Protein AF-A0A1F6NRL9-F1 (afdb_monomer_lite)

Radius of gyration: 33.46 Å; chains: 1; bounding box: 74×44×101 Å

pLDDT: mean 82.23, std 12.22, range [39.47, 95.75]

Sequence (449 aa):
MYLDALDNLTRKKKNKGEEVTEQDKEDLIKSVVSKMEQKVEELRYVNELLEKHLTEIPQGVHRVIDMAGGAGDVGLGITTQLLSEGRDINHVEIVDPQTGTDLFMHTIIDHLPFQQELEKIVHHALEHNNGYLQNADITPDAMVVAKHACGTLTDDSLDLWKDSDSKIFVAMTCCQDKACGHPSRYDIPQEEWDRLTTESGWTNLEDEIGKSSGQKKKELEEKMIKGKEAMKILDMARVDYLRRHGFQAELYMTDKFPKGDVIIARRLPKNFLIKLKEIEQLEKDDPTTFDNLRLKLDYLIKGKGSARGAKVENMLREFGDDWVLEDFIEIDRRLDPTIADAEVKEILSDLKKRAARERTRIVKEREEREEQKAEKAREKEFMDALFADSRGRIDIYARQHAEKTGVTIPYNKFNTVINALQNKINRMKGENLEQIRISLDKIMEEMGY

Secondary structure (DSSP, 8-state):
-HHHHHHHHHHHHHHTT-PPPHHHHHHHHHHHHHHHHHHHHHHHHHHHHHHHHHTTS-TT--EEEEET-TTTHHHHHHHHHHHHTT----EEEEE-S-TT-HHHHHHHHTTSTTHHHHHHHHHHHHTT----GGG----TTEEEEEEEE-TTHHHHHHHHHHHS--SEEEEEE---GGGTTSPP-TT--HHHHHHHHHHHGGGGGHHHHHH--HHHHHHHHHHHHHHHHHHHHHHHHHHHHHHHTTEEEEEE--SSSSS--EEEEEEPPTTHHHHHHHHHHHHHH-HHHHHHHHHHHHHHHH--SS--SHHHHHHHHTT-TT--HHHHHHHHHHH-HHHHHHHHHHHHHHHHHHHHHHHHHHHHHHHHHHHHHHHHHHHHHHHHHHTGGGTT-HHHHHHHHHHHTT----HHHHHHHHHHHHHHHHHTTTS-HHHHHHHHHHHHHHHT-

Organism: NCBI:txid1798701

Structure (mmCIF, N/CA/C/O backbone):
data_AF-A0A1F6NRL9-F1
#
_entry.id   AF-A0A1F6NRL9-F1
#
loop_
_atom_site.group_PDB
_atom_site.id
_atom_site.type_symbol
_atom_site.label_atom_id
_atom_site.label_alt_id
_atom_site.label_comp_id
_atom_site.label_asym_id
_atom_site.label_entity_id
_atom_site.label_seq_id
_atom_site.pdbx_PDB_ins_code
_atom_site.Cartn_x
_atom_site.Cartn_y
_atom_site.Cartn_z
_atom_site.occupancy
_atom_site.B_iso_or_equiv
_atom_site.auth_seq_id
_atom_site.auth_comp_id
_atom_site.auth_asym_id
_atom_site.auth_atom_id
_atom_site.pdbx_PDB_model_num
ATOM 1 N N . MET A 1 1 ? -23.252 2.757 -0.513 1.00 65.25 1 MET A N 1
ATOM 2 C CA . MET A 1 1 ? -22.465 2.995 0.726 1.00 65.25 1 MET A CA 1
ATOM 3 C C . MET A 1 1 ? -23.316 3.210 1.978 1.00 65.25 1 MET A C 1
ATOM 5 O O . MET A 1 1 ? -23.297 2.327 2.823 1.00 65.25 1 MET A O 1
ATOM 9 N N . TYR A 1 2 ? -24.043 4.328 2.155 1.00 76.75 2 TYR A N 1
ATOM 10 C CA . TYR A 1 2 ? -24.824 4.550 3.393 1.00 76.75 2 TYR A CA 1
ATOM 11 C C . TYR A 1 2 ? -25.923 3.497 3.600 1.00 76.75 2 TYR A C 1
ATOM 13 O O . TYR A 1 2 ? -26.016 2.929 4.683 1.00 76.75 2 TYR A O 1
ATOM 21 N N . LEU A 1 3 ? -26.703 3.193 2.557 1.00 79.31 3 LEU A N 1
ATOM 22 C CA . LEU A 1 3 ? -27.768 2.186 2.622 1.00 79.31 3 LEU A CA 1
ATOM 23 C C . LEU A 1 3 ? -27.216 0.788 2.945 1.00 79.31 3 LEU A C 1
ATOM 25 O O . LEU A 1 3 ? -27.706 0.148 3.866 1.00 79.31 3 LEU A O 1
ATOM 29 N N . ASP A 1 4 ? -26.124 0.365 2.301 1.00 74.38 4 ASP A N 1
ATOM 30 C CA . ASP A 1 4 ? -25.481 -0.930 2.592 1.00 74.38 4 ASP A CA 1
ATOM 31 C C . ASP A 1 4 ? -24.928 -0.994 4.023 1.00 74.38 4 ASP A C 1
ATOM 33 O O . ASP A 1 4 ? -24.989 -2.022 4.704 1.00 74.38 4 ASP A O 1
ATOM 37 N N . ALA A 1 5 ? -24.361 0.116 4.502 1.00 79.94 5 ALA A N 1
ATOM 38 C CA . ALA A 1 5 ? -23.857 0.219 5.863 1.00 79.94 5 ALA A CA 1
ATOM 39 C C . ALA A 1 5 ? -25.010 0.191 6.883 1.00 79.94 5 ALA A C 1
ATOM 41 O O . ALA A 1 5 ? -24.875 -0.435 7.939 1.00 79.94 5 ALA A O 1
ATOM 42 N N . LEU A 1 6 ? -26.155 0.794 6.543 1.00 85.88 6 LEU A N 1
ATOM 43 C CA . LEU A 1 6 ? -27.373 0.797 7.350 1.00 85.88 6 LEU A CA 1
ATOM 44 C C . LEU A 1 6 ? -28.015 -0.592 7.399 1.00 85.88 6 LEU A C 1
ATOM 46 O O . LEU A 1 6 ? -28.389 -1.046 8.480 1.00 85.88 6 LEU A O 1
ATOM 50 N N . ASP A 1 7 ? -28.067 -1.311 6.282 1.00 85.75 7 ASP A N 1
ATOM 51 C CA . ASP A 1 7 ? -28.561 -2.690 6.221 1.00 85.75 7 ASP A CA 1
ATOM 52 C C . ASP A 1 7 ? -27.684 -3.638 7.045 1.00 85.75 7 ASP A C 1
ATOM 54 O O . ASP A 1 7 ? -28.181 -4.458 7.827 1.00 85.75 7 ASP A O 1
ATOM 58 N N . ASN A 1 8 ? -26.360 -3.489 6.949 1.00 85.75 8 ASN A N 1
ATOM 59 C CA . ASN A 1 8 ? -25.416 -4.251 7.763 1.00 85.75 8 ASN A CA 1
ATOM 60 C C . ASN A 1 8 ? -25.558 -3.949 9.260 1.00 85.75 8 ASN A C 1
ATOM 62 O O . ASN A 1 8 ? -25.523 -4.868 10.086 1.00 85.75 8 ASN A O 1
ATOM 66 N N . LEU A 1 9 ? -25.728 -2.676 9.623 1.00 87.25 9 LEU A N 1
ATOM 67 C CA . LEU A 1 9 ? -25.968 -2.253 11.001 1.00 87.25 9 LEU A CA 1
ATOM 68 C C . LEU A 1 9 ? -27.291 -2.819 11.530 1.00 87.25 9 LEU A C 1
ATOM 70 O O . LEU A 1 9 ? -27.317 -3.386 12.623 1.00 87.25 9 LEU A O 1
ATOM 74 N N . THR A 1 10 ? -28.347 -2.761 10.719 1.00 88.31 10 THR A N 1
ATOM 75 C CA . THR A 1 10 ? -29.670 -3.316 11.025 1.00 88.31 10 THR A CA 1
ATOM 76 C C . THR A 1 10 ? -29.592 -4.816 11.279 1.00 88.31 10 THR A C 1
ATOM 78 O O . THR A 1 10 ? -30.066 -5.292 12.311 1.00 88.31 10 THR A O 1
ATOM 81 N N . ARG A 1 11 ? -28.913 -5.575 10.407 1.00 89.44 11 ARG A N 1
ATOM 82 C CA . ARG A 1 11 ? -28.666 -7.011 10.622 1.00 89.44 11 ARG A CA 1
ATOM 83 C C . ARG A 1 11 ? -27.885 -7.278 11.907 1.00 89.44 11 ARG A C 1
ATOM 85 O O . ARG A 1 11 ? -28.255 -8.173 12.663 1.00 89.44 11 ARG A O 1
ATOM 92 N N . LYS A 1 12 ? -26.818 -6.518 12.178 1.00 89.06 12 LYS A N 1
ATOM 93 C CA . LYS A 1 12 ? -25.998 -6.684 13.392 1.00 89.06 12 LYS A CA 1
ATOM 94 C C . LYS A 1 12 ? -26.789 -6.413 14.672 1.00 89.06 12 LYS A C 1
ATOM 96 O O . LYS A 1 12 ? -26.663 -7.187 15.617 1.00 89.06 12 LYS A O 1
ATOM 101 N N . LYS A 1 13 ? -27.586 -5.344 14.703 1.00 89.38 13 LYS A N 1
ATOM 102 C CA . LYS A 1 13 ? -28.449 -4.974 15.834 1.00 89.38 13 LYS A CA 1
ATOM 103 C C . LYS A 1 13 ? -29.540 -6.021 16.054 1.00 89.38 13 LYS A C 1
ATOM 105 O O . LYS A 1 13 ? -29.633 -6.572 17.147 1.00 89.38 13 LYS A O 1
ATOM 110 N N . LYS A 1 14 ? -30.226 -6.435 14.984 1.00 90.88 14 LYS A N 1
ATOM 111 C CA . LYS A 1 14 ? -31.226 -7.512 15.027 1.00 90.88 14 LYS A CA 1
ATOM 112 C C . LYS A 1 14 ? -30.655 -8.824 15.577 1.00 90.88 14 LYS A C 1
ATOM 114 O O . LYS A 1 14 ? -31.285 -9.453 16.418 1.00 90.88 14 LYS A O 1
ATOM 119 N N . ASN A 1 15 ? -29.443 -9.210 15.168 1.00 90.56 15 ASN A N 1
ATOM 120 C CA . ASN A 1 15 ? -28.762 -10.406 15.687 1.00 90.56 15 ASN A CA 1
ATOM 121 C C . ASN A 1 15 ? -28.418 -10.318 17.185 1.00 90.56 15 ASN A C 1
ATOM 123 O O . ASN A 1 15 ? -28.212 -11.347 17.821 1.00 90.56 15 ASN A O 1
ATOM 127 N N . LYS A 1 16 ? -28.349 -9.107 17.747 1.00 90.12 16 LYS A N 1
ATOM 128 C CA . LYS A 1 16 ? -28.166 -8.850 19.183 1.00 90.12 16 LYS A CA 1
ATOM 129 C C . LYS A 1 16 ? -29.488 -8.627 19.930 1.00 90.12 16 LYS A C 1
ATOM 131 O O . LYS A 1 16 ? -29.458 -8.396 21.132 1.00 90.12 16 LYS A O 1
ATOM 136 N N . GLY A 1 17 ? -30.631 -8.695 19.241 1.00 89.75 17 GLY A N 1
ATOM 137 C CA . GLY A 1 17 ? -31.941 -8.364 19.811 1.00 89.75 17 GLY A CA 1
ATOM 138 C C . GLY A 1 17 ? -32.150 -6.866 20.055 1.00 89.75 17 GLY A C 1
ATOM 139 O O . GLY A 1 17 ? -33.018 -6.495 20.836 1.00 89.75 17 GLY A O 1
ATOM 140 N N . GLU A 1 18 ? -31.353 -6.012 19.413 1.00 92.19 18 GLU A N 1
ATOM 141 C CA . GLU A 1 18 ? -31.431 -4.554 19.513 1.00 92.19 18 GLU A CA 1
ATOM 142 C C . GLU A 1 18 ? -32.075 -3.955 18.253 1.00 92.19 18 GLU A C 1
ATOM 144 O O . GLU A 1 18 ? -31.950 -4.501 17.152 1.00 92.19 18 GLU A O 1
ATOM 149 N N . GLU A 1 19 ? -32.711 -2.794 18.397 1.00 89.75 19 GLU A N 1
ATOM 150 C CA . GLU A 1 19 ? -33.161 -1.973 17.268 1.00 89.75 19 GLU A CA 1
ATOM 151 C C . GLU A 1 19 ? -32.117 -0.904 16.913 1.00 89.75 19 GLU A C 1
ATOM 153 O O . GLU A 1 19 ? -31.285 -0.514 17.737 1.00 89.75 19 GLU A O 1
ATOM 158 N N . VAL A 1 20 ? -32.144 -0.442 15.660 1.00 89.56 20 VAL A N 1
ATOM 159 C CA . VAL A 1 20 ? -31.311 0.678 15.204 1.00 89.56 20 VAL A CA 1
ATOM 160 C C . VAL A 1 20 ? -31.939 1.979 15.691 1.00 89.56 20 VAL A C 1
ATOM 162 O O . VAL A 1 20 ? -33.077 2.284 15.341 1.00 89.56 20 VAL A O 1
ATOM 165 N N . THR A 1 21 ? -31.194 2.754 16.473 1.00 91.56 21 THR A N 1
ATOM 166 C CA . THR A 1 21 ? -31.633 4.066 16.972 1.00 91.56 21 THR A CA 1
ATOM 167 C C . THR A 1 21 ? -31.309 5.194 15.985 1.00 91.56 21 THR A C 1
ATOM 169 O O . THR A 1 21 ? -30.491 5.026 15.080 1.00 91.56 21 THR A O 1
ATOM 172 N N . GLU A 1 22 ? -31.907 6.377 16.161 1.00 89.75 22 GLU A N 1
ATOM 173 C CA . GLU A 1 22 ? -31.518 7.568 15.382 1.00 89.75 22 GLU A CA 1
ATOM 174 C C . GLU A 1 22 ? -30.061 7.974 15.642 1.00 89.75 22 GLU A C 1
ATOM 176 O O . GLU A 1 22 ? -29.349 8.319 14.703 1.00 89.75 22 GLU A O 1
ATOM 181 N N . GLN A 1 23 ? -29.569 7.820 16.877 1.00 87.94 23 GLN A N 1
ATOM 182 C CA . GLN A 1 23 ? -28.155 8.053 17.187 1.00 87.94 23 GLN A CA 1
ATOM 183 C C . GLN A 1 23 ? -27.243 7.088 16.417 1.00 87.94 23 GLN A C 1
ATOM 185 O O . GLN A 1 23 ? -26.221 7.507 15.880 1.00 87.94 23 GLN A O 1
ATOM 190 N N . ASP A 1 24 ? -27.630 5.810 16.303 1.00 86.19 24 ASP A N 1
ATOM 191 C CA . ASP A 1 24 ? -26.880 4.829 15.512 1.00 86.19 24 ASP A CA 1
ATOM 192 C C . ASP A 1 24 ? -26.806 5.246 14.028 1.00 86.19 24 ASP A C 1
ATOM 194 O O . ASP A 1 24 ? -25.773 5.049 13.387 1.00 86.19 24 ASP A O 1
ATOM 198 N N . LYS A 1 25 ? -27.878 5.840 13.477 1.00 88.94 25 LYS A N 1
ATOM 199 C CA . LYS A 1 25 ? -27.897 6.369 12.102 1.00 88.94 25 LYS A CA 1
ATOM 200 C C . LYS A 1 25 ? -27.010 7.603 11.954 1.00 88.94 25 LYS A C 1
ATOM 202 O O . LYS A 1 25 ? -26.250 7.674 10.993 1.00 88.94 25 LYS A O 1
ATOM 207 N N . GLU A 1 26 ? -27.063 8.551 12.888 1.00 87.38 26 GLU A N 1
ATOM 208 C CA . GLU A 1 26 ? -26.198 9.739 12.862 1.00 87.38 26 GLU A CA 1
ATOM 209 C C . GLU A 1 26 ? -24.712 9.373 12.944 1.00 87.38 26 GLU A C 1
ATOM 211 O O . GLU A 1 26 ? -23.894 9.887 12.175 1.00 87.38 26 GLU A O 1
ATOM 216 N N . ASP A 1 27 ? -24.357 8.457 13.845 1.00 84.69 27 ASP A N 1
ATOM 217 C CA . ASP A 1 27 ? -22.987 7.968 13.995 1.00 84.69 27 ASP A CA 1
ATOM 218 C C . ASP A 1 27 ? -22.537 7.200 12.744 1.00 84.69 27 ASP A C 1
ATOM 220 O O . ASP A 1 27 ? -21.388 7.329 12.306 1.00 84.69 27 ASP A O 1
ATOM 224 N N . LEU A 1 28 ? -23.453 6.446 12.124 1.00 86.31 28 LEU A N 1
ATOM 225 C CA . LEU A 1 28 ? -23.207 5.780 10.852 1.00 86.31 28 LEU A CA 1
ATOM 226 C C . LEU A 1 28 ? -22.944 6.787 9.728 1.00 86.31 28 LEU A C 1
ATOM 228 O O . LEU A 1 28 ? -21.973 6.608 8.997 1.00 86.31 28 LEU A O 1
ATOM 232 N N . ILE A 1 29 ? -23.749 7.848 9.600 1.00 87.88 29 ILE A N 1
ATOM 233 C CA . ILE A 1 29 ? -23.546 8.902 8.591 1.00 87.88 29 ILE A CA 1
ATOM 234 C C . ILE A 1 29 ? -22.167 9.536 8.765 1.00 87.88 29 ILE A C 1
ATOM 236 O O . ILE A 1 29 ? -21.407 9.603 7.801 1.00 87.88 29 ILE A O 1
ATOM 240 N N . LYS A 1 30 ? -21.809 9.947 9.988 1.00 85.12 30 LYS A N 1
ATOM 241 C CA . LYS A 1 30 ? -20.492 10.544 10.274 1.00 85.12 30 LYS A CA 1
ATOM 242 C C . LYS A 1 30 ? -19.349 9.601 9.896 1.00 85.12 30 LYS A C 1
ATOM 244 O O . LYS A 1 30 ? -18.387 10.028 9.264 1.00 85.12 30 LYS A O 1
ATOM 249 N N . SER A 1 31 ? -19.472 8.315 10.234 1.00 82.62 31 SER A N 1
ATOM 250 C CA . SER A 1 31 ? -18.476 7.299 9.872 1.00 82.62 31 SER A CA 1
ATOM 251 C C . SER A 1 31 ? -18.378 7.094 8.357 1.00 82.62 31 SER A C 1
ATOM 253 O O . SER A 1 31 ? -17.277 6.975 7.826 1.00 82.62 31 SER A O 1
ATOM 255 N N . VAL A 1 32 ? -19.510 7.081 7.649 1.00 81.38 32 VAL A N 1
ATOM 256 C CA . VAL A 1 32 ? -19.557 6.945 6.187 1.00 81.38 32 VAL A CA 1
ATOM 257 C C . VAL A 1 32 ? -18.905 8.148 5.507 1.00 81.38 32 VAL A C 1
ATOM 259 O O . VAL A 1 32 ? -18.060 7.944 4.642 1.00 81.38 32 VAL A O 1
ATOM 262 N N . VAL A 1 33 ? -19.234 9.376 5.922 1.00 82.69 33 VAL A N 1
ATOM 263 C CA . VAL A 1 33 ? -18.642 10.608 5.370 1.00 82.69 33 VAL A CA 1
ATOM 264 C C . VAL A 1 33 ? -17.133 10.639 5.601 1.00 82.69 33 VAL A C 1
ATOM 266 O O . VAL A 1 33 ? -16.385 10.817 4.647 1.00 82.69 33 VAL A O 1
ATOM 269 N N . SER A 1 34 ? -16.676 10.360 6.824 1.00 81.00 34 SER A N 1
ATOM 270 C CA . SER A 1 34 ? -15.242 10.303 7.133 1.00 81.00 34 SER A CA 1
ATOM 271 C C . SER A 1 34 ? -14.502 9.265 6.276 1.00 81.00 34 SER A C 1
ATOM 273 O O . SER A 1 34 ? -13.418 9.542 5.766 1.00 81.00 34 SER A O 1
ATOM 275 N N . LYS A 1 35 ? -15.108 8.093 6.033 1.00 80.88 35 LYS A N 1
ATOM 276 C CA . LYS A 1 35 ? -14.541 7.076 5.130 1.00 80.88 35 LYS A CA 1
ATOM 277 C C . LYS A 1 35 ? -14.511 7.539 3.676 1.00 80.88 35 LYS A C 1
ATOM 279 O O . LYS A 1 35 ? -13.555 7.226 2.974 1.00 80.88 35 LYS A O 1
ATOM 284 N N . MET A 1 36 ? -15.523 8.274 3.216 1.00 79.31 36 MET A N 1
ATOM 285 C CA . MET A 1 36 ? -15.525 8.858 1.871 1.00 79.31 36 MET A CA 1
ATOM 286 C C . MET A 1 36 ? -14.415 9.900 1.712 1.00 79.31 36 MET A C 1
ATOM 288 O O . MET A 1 36 ? -13.668 9.838 0.741 1.00 79.31 36 MET A O 1
ATOM 292 N N . GLU A 1 37 ? -14.261 10.807 2.678 1.00 81.94 37 GLU A N 1
ATOM 293 C CA . GLU A 1 37 ? -13.186 11.808 2.685 1.00 81.94 37 GLU A CA 1
ATOM 294 C C . GLU A 1 37 ? -11.806 11.144 2.651 1.00 81.94 37 GLU A C 1
ATOM 296 O O . GLU A 1 37 ? -10.969 11.505 1.825 1.00 81.94 37 GLU A O 1
ATOM 301 N N . GLN A 1 38 ? -11.594 10.109 3.473 1.00 82.38 38 GLN A N 1
ATOM 302 C CA . GLN A 1 38 ? -10.360 9.326 3.440 1.00 82.38 38 GLN A CA 1
ATOM 303 C C . GLN A 1 38 ? -10.124 8.696 2.060 1.00 82.38 38 GLN A C 1
ATOM 305 O O . GLN A 1 38 ? -9.011 8.760 1.551 1.00 82.38 38 GLN A O 1
ATOM 310 N N . LYS A 1 39 ? -11.147 8.109 1.424 1.00 80.06 39 LYS A N 1
ATOM 311 C CA . LYS A 1 39 ? -11.008 7.475 0.099 1.00 80.06 39 LYS A CA 1
ATOM 312 C C . LYS A 1 39 ? -10.616 8.466 -0.996 1.00 80.06 39 LYS A C 1
ATOM 314 O O . LYS A 1 39 ? -9.831 8.101 -1.873 1.00 80.06 39 LYS A O 1
ATOM 319 N N . VAL A 1 40 ? -11.127 9.695 -0.925 1.00 81.62 40 VAL A N 1
ATOM 320 C CA . VAL A 1 40 ? -10.740 10.797 -1.819 1.00 81.62 40 VAL A CA 1
ATOM 321 C C . VAL A 1 40 ? -9.292 11.216 -1.568 1.00 81.62 40 VAL A C 1
ATOM 323 O O . VAL A 1 40 ? -8.535 11.399 -2.518 1.00 81.62 40 VAL A O 1
ATOM 326 N N . GLU A 1 41 ? -8.884 11.334 -0.307 1.00 84.62 41 GLU A N 1
ATOM 327 C CA . GLU A 1 41 ? -7.513 11.713 0.047 1.00 84.62 41 GLU A CA 1
ATOM 328 C C . GLU A 1 41 ? -6.496 10.624 -0.337 1.00 84.62 41 GLU A C 1
ATOM 330 O O . GLU A 1 41 ? -5.408 10.938 -0.814 1.00 84.62 41 GLU A O 1
ATOM 335 N N . GLU A 1 42 ? -6.858 9.343 -0.213 1.00 84.31 42 GLU A N 1
ATOM 336 C CA . GLU A 1 42 ? -6.062 8.214 -0.711 1.00 84.31 42 GLU A CA 1
ATOM 337 C C . GLU A 1 42 ? -5.844 8.308 -2.229 1.00 84.31 42 GLU A C 1
ATOM 339 O O . GLU A 1 42 ? -4.725 8.117 -2.699 1.00 84.31 42 GLU A O 1
ATOM 344 N N . LEU A 1 43 ? -6.892 8.637 -2.996 1.00 81.31 43 LEU A N 1
ATOM 345 C CA . LEU A 1 43 ? -6.792 8.806 -4.450 1.00 81.31 43 LEU A CA 1
ATOM 346 C C . LEU A 1 43 ? -5.883 9.986 -4.820 1.00 81.31 43 LEU A C 1
ATOM 348 O O . LEU A 1 43 ? -5.025 9.848 -5.688 1.00 81.31 43 LEU A O 1
ATOM 352 N N . ARG A 1 44 ? -6.034 11.129 -4.138 1.00 83.12 44 ARG A N 1
ATOM 353 C CA . ARG A 1 44 ? -5.153 12.293 -4.328 1.00 83.12 44 ARG A CA 1
ATOM 354 C C . ARG A 1 44 ? -3.703 11.945 -4.044 1.00 83.12 44 ARG A C 1
ATOM 356 O O . ARG A 1 44 ? -2.845 12.266 -4.852 1.00 83.12 44 ARG A O 1
ATOM 363 N N . TYR A 1 45 ? -3.446 11.248 -2.942 1.00 86.38 45 TYR A N 1
ATOM 364 C CA . TYR A 1 45 ? -2.102 10.817 -2.579 1.00 86.38 45 TYR A CA 1
ATOM 365 C C . TYR A 1 45 ? -1.474 9.912 -3.647 1.00 86.38 45 TYR A C 1
ATOM 367 O O . TYR A 1 45 ? -0.333 10.143 -4.039 1.00 86.38 45 TYR A O 1
ATOM 375 N N . VAL A 1 46 ? -2.214 8.919 -4.157 1.00 84.12 46 VAL A N 1
ATOM 376 C CA . VAL A 1 46 ? -1.727 8.057 -5.248 1.00 84.12 46 VAL A CA 1
ATOM 377 C C . VAL A 1 46 ? -1.449 8.882 -6.505 1.00 84.12 46 VAL A C 1
ATOM 379 O O . VAL A 1 46 ? -0.374 8.749 -7.080 1.00 84.12 46 VAL A O 1
ATOM 382 N N . ASN A 1 47 ? -2.356 9.777 -6.899 1.00 80.12 47 ASN A N 1
ATOM 383 C CA . ASN A 1 47 ? -2.163 10.622 -8.079 1.00 80.12 47 ASN A CA 1
ATOM 384 C C . ASN A 1 47 ? -0.973 11.586 -7.932 1.00 80.12 47 ASN A C 1
ATOM 386 O O . ASN A 1 47 ? -0.219 11.741 -8.883 1.00 80.12 47 ASN A O 1
ATOM 390 N N . GLU A 1 48 ? -0.752 12.181 -6.756 1.00 83.88 48 GLU A N 1
ATOM 391 C CA . GLU A 1 48 ? 0.411 13.042 -6.469 1.00 83.88 48 GLU A CA 1
ATOM 392 C C . GLU A 1 48 ? 1.739 12.281 -6.576 1.00 83.88 48 GLU A C 1
ATOM 394 O O . GLU A 1 48 ? 2.747 12.824 -7.036 1.00 83.88 48 GLU A O 1
ATOM 399 N N . LEU A 1 49 ? 1.767 11.022 -6.125 1.00 83.81 49 LEU A N 1
ATOM 400 C CA . LEU A 1 49 ? 2.931 10.165 -6.325 1.00 83.81 49 LEU A CA 1
ATOM 401 C C . LEU A 1 49 ? 3.121 9.876 -7.809 1.00 83.81 49 LEU A C 1
ATOM 403 O O . LEU A 1 49 ? 4.230 10.020 -8.318 1.00 83.81 49 LEU A O 1
ATOM 407 N N . LEU A 1 50 ? 2.040 9.504 -8.495 1.00 77.56 50 LEU A N 1
ATOM 408 C CA . LEU A 1 50 ? 2.086 9.159 -9.903 1.00 77.56 50 LEU A CA 1
ATOM 409 C C . LEU A 1 50 ? 2.451 10.334 -10.789 1.00 77.56 50 LEU A C 1
ATOM 411 O O . LEU A 1 50 ? 3.188 10.096 -11.720 1.00 77.56 50 LEU A O 1
ATOM 415 N N . GLU A 1 51 ? 2.058 11.573 -10.508 1.00 77.00 51 GLU A N 1
ATOM 416 C CA . GLU A 1 51 ? 2.408 12.747 -11.328 1.00 77.00 51 GLU A CA 1
ATOM 417 C C . GLU A 1 51 ? 3.916 12.835 -11.622 1.00 77.00 51 GLU A C 1
ATOM 419 O O . GLU A 1 51 ? 4.323 13.117 -12.747 1.00 77.00 51 GLU A O 1
ATOM 424 N N . LYS A 1 52 ? 4.760 12.491 -10.640 1.00 70.56 52 LYS A N 1
ATOM 425 C CA . LYS A 1 52 ? 6.222 12.442 -10.812 1.00 70.56 52 LYS A CA 1
ATOM 426 C C . LYS A 1 52 ? 6.676 11.308 -11.732 1.00 70.56 52 LYS A C 1
ATOM 428 O O . LYS A 1 52 ? 7.645 11.466 -12.462 1.00 70.56 52 LYS A O 1
ATOM 433 N N . HIS A 1 53 ? 5.970 10.182 -11.688 1.00 71.50 53 HIS A N 1
ATOM 434 C CA . HIS A 1 53 ? 6.255 8.989 -12.486 1.00 71.50 53 HIS A CA 1
ATOM 435 C C . HIS A 1 53 ? 5.585 9.027 -13.863 1.00 71.50 53 HIS A C 1
ATOM 437 O O . HIS A 1 53 ? 6.129 8.463 -14.800 1.00 71.50 53 HIS A O 1
ATOM 443 N N . LEU A 1 54 ? 4.447 9.710 -14.030 1.00 66.94 54 LEU A N 1
ATOM 444 C CA . LEU A 1 54 ? 3.636 9.803 -15.253 1.00 66.94 54 LEU A CA 1
ATOM 445 C C . LEU A 1 54 ? 4.424 10.434 -16.404 1.00 66.94 54 LEU A C 1
ATOM 447 O O . LEU A 1 54 ? 4.354 9.950 -17.540 1.00 66.94 54 LEU A O 1
ATOM 451 N N . THR A 1 55 ? 5.260 11.430 -16.091 1.00 62.56 55 THR A N 1
ATOM 452 C CA . THR A 1 55 ? 6.210 12.023 -17.043 1.00 62.56 55 THR A CA 1
ATOM 453 C C . THR A 1 55 ? 7.298 11.049 -17.498 1.00 62.56 55 THR A C 1
ATOM 455 O O . THR A 1 55 ? 7.873 11.234 -18.569 1.00 62.56 55 THR A O 1
ATOM 458 N N . GLU A 1 56 ? 7.567 10.012 -16.705 1.00 62.88 56 GLU A N 1
ATOM 459 C CA . GLU A 1 56 ? 8.568 8.967 -16.953 1.00 62.88 56 GLU A CA 1
ATOM 460 C C . GLU A 1 56 ? 7.931 7.680 -17.521 1.00 62.88 56 GLU A C 1
ATOM 462 O O . GLU A 1 56 ? 8.636 6.785 -17.993 1.00 62.88 56 GLU A O 1
ATOM 467 N N . ILE A 1 57 ? 6.592 7.581 -17.541 1.00 66.62 57 ILE A N 1
ATOM 468 C CA . ILE A 1 57 ? 5.881 6.437 -18.122 1.00 66.62 57 ILE A CA 1
ATOM 469 C C . ILE A 1 57 ? 6.146 6.376 -19.629 1.00 66.62 57 ILE A C 1
ATOM 471 O O . ILE A 1 57 ? 5.897 7.368 -20.327 1.00 66.62 57 ILE A O 1
ATOM 475 N N . PRO A 1 58 ? 6.525 5.200 -20.173 1.00 68.00 58 PRO A N 1
ATOM 476 C CA . PRO A 1 58 ? 6.728 5.015 -21.604 1.00 68.00 58 PRO A CA 1
ATOM 477 C C . PR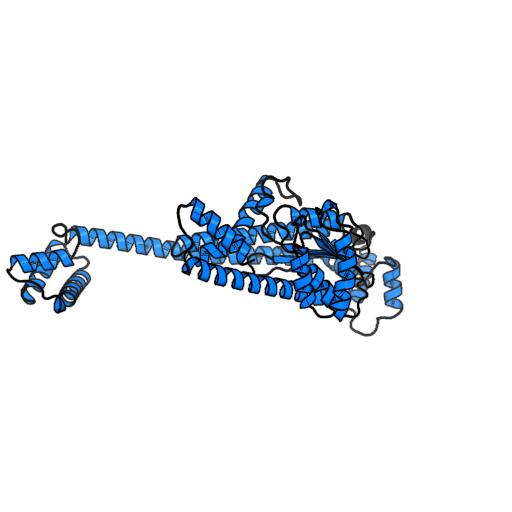O A 1 58 ? 5.559 5.548 -22.441 1.00 68.00 58 PRO A C 1
ATOM 479 O O . PRO A 1 58 ? 4.394 5.275 -22.154 1.00 68.00 58 PRO A O 1
ATOM 482 N N . GLN A 1 59 ? 5.862 6.279 -23.516 1.00 70.50 59 GLN A N 1
ATOM 483 C CA . GLN A 1 59 ? 4.846 6.866 -24.406 1.00 70.50 59 GLN A CA 1
ATOM 484 C C . GLN A 1 59 ? 3.892 5.824 -25.015 1.00 70.50 59 GLN A C 1
ATOM 486 O O . GLN A 1 59 ? 2.771 6.169 -25.358 1.00 70.50 59 GLN A O 1
ATOM 491 N N . GLY A 1 60 ? 4.311 4.557 -25.097 1.00 76.88 60 GLY A N 1
ATOM 492 C CA . GLY A 1 60 ? 3.501 3.446 -25.605 1.00 76.88 60 GLY A CA 1
ATOM 493 C C . GLY A 1 60 ? 2.465 2.878 -24.630 1.00 76.88 60 GLY A C 1
ATOM 494 O O . GLY A 1 60 ? 2.000 1.769 -24.862 1.00 76.88 60 GLY A O 1
ATOM 495 N N . VAL A 1 61 ? 2.146 3.568 -23.528 1.00 86.25 61 VAL A N 1
ATOM 496 C CA . VAL A 1 61 ? 1.028 3.191 -22.648 1.00 86.25 61 VAL A CA 1
ATOM 497 C C . VAL A 1 61 ? -0.269 3.802 -23.177 1.00 86.25 61 VAL A C 1
ATOM 499 O O . VAL A 1 61 ? -0.406 5.025 -23.195 1.00 86.25 61 VAL A O 1
ATOM 502 N N . HIS A 1 62 ? -1.210 2.940 -23.565 1.00 89.69 62 HIS A N 1
ATOM 503 C CA . HIS A 1 62 ? -2.513 3.298 -24.147 1.00 89.69 62 HIS A CA 1
ATOM 504 C C . HIS A 1 62 ? -3.703 2.716 -23.374 1.00 89.69 62 HIS A C 1
ATOM 506 O O . HIS A 1 62 ? -4.853 3.079 -23.638 1.00 89.69 62 HIS A O 1
ATOM 512 N N . ARG A 1 63 ? -3.433 1.819 -22.415 1.00 90.75 63 ARG A N 1
ATOM 513 C CA . ARG A 1 63 ? -4.448 1.111 -21.628 1.00 90.75 63 ARG A CA 1
ATOM 514 C C . ARG A 1 63 ? -4.151 1.217 -20.132 1.00 90.75 63 ARG A C 1
ATOM 516 O O . ARG A 1 63 ? -2.987 1.193 -19.731 1.00 90.75 63 ARG A O 1
ATOM 523 N N . VAL A 1 64 ? -5.190 1.278 -19.304 1.00 91.75 64 VAL A N 1
ATOM 524 C CA . VAL A 1 64 ? -5.085 1.171 -17.836 1.00 91.75 64 VAL A CA 1
ATOM 525 C C . VAL A 1 64 ? -5.899 -0.031 -17.368 1.00 91.75 64 VAL A C 1
ATOM 527 O O . VAL A 1 64 ? -7.049 -0.173 -17.765 1.00 91.75 64 VAL A O 1
ATOM 530 N N . ILE A 1 65 ? -5.321 -0.894 -16.536 1.00 91.62 65 ILE A N 1
ATOM 531 C CA . ILE A 1 65 ? -5.983 -2.075 -15.968 1.00 91.62 65 ILE A CA 1
ATOM 532 C C . ILE A 1 65 ? -6.015 -1.920 -14.451 1.00 91.62 65 ILE A C 1
ATOM 534 O O . ILE A 1 65 ? -4.965 -1.924 -13.813 1.00 91.62 65 ILE A O 1
ATOM 538 N N . ASP A 1 66 ? -7.206 -1.785 -13.880 1.00 91.44 66 ASP A N 1
ATOM 539 C CA . ASP A 1 66 ? -7.448 -1.615 -12.448 1.00 91.44 66 ASP A CA 1
ATOM 540 C C . ASP A 1 66 ? -7.866 -2.944 -11.806 1.00 91.44 66 ASP A C 1
ATOM 542 O O . ASP A 1 66 ? -9.011 -3.393 -11.903 1.00 91.44 66 ASP A O 1
ATOM 546 N N . MET A 1 67 ? -6.900 -3.604 -11.177 1.00 91.19 67 MET A N 1
ATOM 547 C CA . MET A 1 67 ? -7.049 -4.888 -10.507 1.00 91.19 67 MET A CA 1
ATOM 548 C C . MET A 1 67 ? -7.581 -4.730 -9.089 1.00 91.19 67 MET A C 1
ATOM 550 O O . MET A 1 67 ? -7.033 -3.976 -8.285 1.00 91.19 67 MET A O 1
ATOM 554 N N . ALA A 1 68 ? -8.617 -5.508 -8.761 1.00 87.81 68 ALA A N 1
ATOM 555 C CA . ALA A 1 68 ? -9.404 -5.307 -7.545 1.00 87.81 68 ALA A CA 1
ATOM 556 C C . ALA A 1 68 ? -9.946 -3.866 -7.466 1.00 87.81 68 ALA A C 1
ATOM 558 O O . ALA A 1 68 ? -9.979 -3.254 -6.396 1.00 87.81 68 ALA A O 1
ATOM 559 N N . GLY A 1 69 ? -10.330 -3.324 -8.627 1.00 83.56 69 GLY A N 1
ATOM 560 C CA . GLY A 1 69 ? -10.666 -1.913 -8.789 1.00 83.56 69 GLY A CA 1
ATOM 561 C C . GLY A 1 69 ? -12.001 -1.511 -8.166 1.00 83.56 69 GLY A C 1
ATOM 562 O O . GLY A 1 69 ? -12.293 -0.321 -8.054 1.00 83.56 69 GLY A O 1
ATOM 563 N N . GLY A 1 70 ? -12.844 -2.461 -7.745 1.00 83.56 70 GLY A N 1
ATOM 564 C CA . GLY A 1 70 ? -14.181 -2.182 -7.233 1.00 83.56 70 GLY A CA 1
ATOM 565 C C . GLY A 1 70 ? -15.027 -1.426 -8.258 1.00 83.56 70 GLY A C 1
ATOM 566 O O . GLY A 1 70 ? -15.552 -2.011 -9.200 1.00 83.56 70 GLY A O 1
ATOM 567 N N . ALA A 1 71 ? -15.169 -0.114 -8.060 1.00 79.12 71 ALA A N 1
ATOM 568 C CA . ALA A 1 71 ? -15.874 0.767 -8.991 1.00 79.12 71 ALA A CA 1
ATOM 569 C C . ALA A 1 71 ? -14.954 1.576 -9.927 1.00 79.12 71 ALA A C 1
ATOM 571 O O . ALA A 1 71 ? -15.439 2.442 -10.650 1.00 79.12 71 ALA A O 1
ATOM 572 N N . GLY A 1 72 ? -13.646 1.313 -9.899 1.00 82.94 72 GLY A N 1
ATOM 573 C CA . GLY A 1 72 ? -12.661 1.885 -10.813 1.00 82.94 72 GLY A CA 1
ATOM 574 C C . GLY A 1 72 ? -12.206 3.301 -10.471 1.00 82.94 72 GLY A C 1
ATOM 575 O O . GLY A 1 72 ? -11.809 4.043 -11.365 1.00 82.94 72 GLY A O 1
ATOM 576 N N . ASP A 1 73 ? -12.274 3.719 -9.202 1.00 83.19 73 ASP A N 1
ATOM 577 C CA . ASP A 1 73 ? -11.920 5.088 -8.799 1.00 83.19 73 ASP A CA 1
ATOM 578 C C . ASP A 1 73 ? -10.468 5.453 -9.153 1.00 83.19 73 ASP A C 1
ATOM 580 O O . ASP A 1 73 ? -10.197 6.579 -9.576 1.00 83.19 73 ASP A O 1
ATOM 584 N N . VAL A 1 74 ? -9.540 4.500 -9.036 1.00 86.00 74 VAL A N 1
ATOM 585 C CA . VAL A 1 74 ? -8.129 4.701 -9.394 1.00 86.00 74 VAL A CA 1
ATOM 586 C C . VAL A 1 74 ? -7.895 4.570 -10.886 1.00 86.00 74 VAL A C 1
ATOM 588 O O . VAL A 1 74 ? -7.276 5.464 -11.462 1.00 86.00 74 VAL A O 1
ATOM 591 N N . GLY A 1 75 ? -8.402 3.514 -11.527 1.00 88.50 75 GLY A N 1
ATOM 592 C CA . GLY A 1 75 ? -8.262 3.323 -12.971 1.00 88.50 75 GLY A CA 1
ATOM 593 C C . GLY A 1 75 ? -8.779 4.524 -13.765 1.00 88.50 75 GLY A C 1
ATOM 594 O O . GLY A 1 75 ? -8.082 5.046 -14.640 1.00 88.50 75 GLY A O 1
ATOM 595 N N . LEU A 1 76 ? -9.959 5.036 -13.402 1.00 88.06 76 LEU A N 1
ATOM 596 C CA . LEU A 1 76 ? -10.543 6.230 -14.016 1.00 88.06 76 LEU A CA 1
ATOM 597 C C . LEU A 1 76 ? -9.770 7.507 -13.666 1.00 88.06 76 LEU A C 1
ATOM 599 O O . LEU A 1 76 ? -9.552 8.348 -14.541 1.00 88.06 76 LEU A O 1
ATOM 603 N N . GLY A 1 77 ? -9.327 7.657 -12.414 1.00 86.31 77 GLY A N 1
ATOM 604 C CA . GLY A 1 77 ? -8.545 8.815 -11.976 1.00 86.31 77 GLY A CA 1
ATOM 605 C C . GLY A 1 77 ? -7.214 8.947 -12.722 1.00 86.31 77 GLY A C 1
ATOM 606 O O . GLY A 1 77 ? -6.893 10.022 -13.227 1.00 86.31 77 GLY A O 1
ATOM 607 N N . ILE A 1 78 ? -6.477 7.845 -12.861 1.00 86.94 78 ILE A N 1
ATOM 608 C CA . ILE A 1 78 ? -5.205 7.799 -13.596 1.00 86.94 78 ILE A CA 1
ATOM 609 C C . ILE A 1 78 ? -5.429 8.056 -15.081 1.00 86.94 78 ILE A C 1
ATOM 611 O O . ILE A 1 78 ? -4.693 8.825 -15.693 1.00 86.94 78 ILE A O 1
ATOM 615 N N . THR A 1 79 ? -6.474 7.467 -15.657 1.00 89.44 79 THR A N 1
ATOM 616 C CA . THR A 1 79 ? -6.830 7.703 -17.061 1.00 89.44 79 THR A CA 1
ATOM 617 C C . THR A 1 79 ? -7.125 9.169 -17.323 1.00 89.44 79 THR A C 1
ATOM 619 O O . THR A 1 79 ? -6.619 9.744 -18.281 1.00 89.44 79 THR A O 1
ATOM 622 N N . THR A 1 80 ? -7.889 9.800 -16.435 1.00 88.38 80 THR A N 1
ATOM 623 C CA . THR A 1 80 ? -8.197 11.231 -16.506 1.00 88.38 80 THR A CA 1
ATOM 624 C C . THR A 1 80 ? -6.924 12.078 -16.475 1.00 88.38 80 THR A C 1
ATOM 626 O O . THR A 1 80 ? -6.784 13.016 -17.261 1.00 88.38 80 THR A O 1
ATOM 629 N N . GLN A 1 81 ? -5.976 11.730 -15.601 1.00 85.31 81 GLN A N 1
ATOM 630 C CA . GLN A 1 81 ? -4.691 12.418 -15.508 1.00 85.31 81 GLN A CA 1
ATOM 631 C C . GLN A 1 81 ? -3.867 12.243 -16.794 1.00 85.31 81 GLN A C 1
ATOM 633 O O . GLN A 1 81 ? -3.404 13.233 -17.358 1.00 85.31 81 GLN A O 1
ATOM 638 N N . LEU A 1 82 ? -3.755 11.018 -17.312 1.00 86.69 82 LEU A N 1
ATOM 639 C CA . LEU A 1 82 ? -3.058 10.727 -18.569 1.00 86.69 82 LEU A CA 1
ATOM 640 C C . LEU A 1 82 ? -3.670 11.498 -19.753 1.00 86.69 82 LEU A C 1
ATOM 642 O O . LEU A 1 82 ? -2.940 12.115 -20.530 1.00 86.69 82 LEU A O 1
ATOM 646 N N . LEU A 1 83 ? -5.002 11.535 -19.864 1.00 88.44 83 LEU A N 1
ATOM 647 C CA . LEU A 1 83 ? -5.708 12.327 -20.878 1.00 88.44 83 LEU A CA 1
ATOM 648 C C . LEU A 1 83 ? -5.405 13.826 -20.743 1.00 88.44 83 LEU A C 1
ATOM 650 O O . LEU A 1 83 ? -5.188 14.505 -21.747 1.00 88.44 83 LEU A O 1
ATOM 654 N N . SER A 1 84 ? -5.336 14.347 -19.514 1.00 86.88 84 SER A N 1
ATOM 655 C CA . SER A 1 84 ? -5.015 15.759 -19.268 1.00 86.88 84 SER A CA 1
ATOM 656 C C . SER A 1 84 ? -3.598 16.150 -19.709 1.00 86.88 84 SER A C 1
ATOM 658 O O . SER A 1 84 ? -3.369 17.289 -20.114 1.00 86.88 84 SER A O 1
ATOM 660 N N . GLU A 1 85 ? -2.669 15.192 -19.710 1.00 83.50 85 GLU A N 1
ATOM 661 C CA . GLU A 1 85 ? -1.300 15.346 -20.214 1.00 83.50 85 GLU A CA 1
ATOM 662 C C . GLU A 1 85 ? -1.199 15.152 -21.739 1.00 83.50 85 GLU A C 1
ATOM 664 O O . GLU A 1 85 ? -0.108 15.196 -22.309 1.00 83.50 85 GLU A O 1
ATOM 669 N N . GLY A 1 86 ? -2.333 14.952 -22.421 1.00 85.50 86 GLY A N 1
ATOM 670 C CA . GLY A 1 86 ? -2.401 14.746 -23.866 1.00 85.50 86 GLY A CA 1
ATOM 671 C C . GLY A 1 86 ? -1.985 13.344 -24.311 1.00 85.50 86 GLY A C 1
ATOM 672 O O . GLY A 1 86 ? -1.604 13.165 -25.469 1.00 85.50 86 GLY A O 1
ATOM 673 N N . ARG A 1 87 ? -2.022 12.354 -23.409 1.00 85.62 87 ARG A N 1
ATOM 674 C CA . ARG A 1 87 ? -1.735 10.950 -23.736 1.00 85.62 87 ARG A CA 1
ATOM 675 C C . ARG A 1 87 ? -2.923 10.329 -24.467 1.00 85.62 87 ARG A C 1
ATOM 677 O O . ARG A 1 87 ? -4.076 10.602 -24.145 1.00 85.62 87 ARG A O 1
ATOM 684 N N . ASP A 1 88 ? -2.628 9.458 -25.427 1.00 87.31 88 ASP A N 1
ATOM 685 C CA . ASP A 1 88 ? -3.638 8.725 -26.194 1.00 87.31 88 ASP A CA 1
ATOM 686 C C . ASP A 1 88 ? -4.055 7.454 -25.443 1.00 87.31 88 ASP A C 1
ATOM 688 O O . ASP A 1 88 ? -3.555 6.362 -25.718 1.00 87.31 88 ASP A O 1
ATOM 692 N N . ILE A 1 89 ? -4.911 7.614 -24.430 1.00 89.38 89 ILE A N 1
ATOM 693 C CA . ILE A 1 89 ? -5.505 6.489 -23.702 1.00 89.38 89 ILE A CA 1
ATOM 694 C C . ILE A 1 89 ? -6.835 6.134 -24.350 1.00 89.38 89 ILE A C 1
ATOM 696 O O . ILE A 1 89 ? -7.731 6.972 -24.443 1.00 89.38 89 ILE A O 1
ATOM 700 N N . ASN A 1 90 ? -6.971 4.882 -24.777 1.00 88.25 90 ASN A N 1
ATOM 701 C CA . ASN A 1 90 ? -8.142 4.410 -25.514 1.00 88.25 90 ASN A CA 1
ATOM 702 C C . ASN A 1 90 ? -8.881 3.255 -24.817 1.00 88.25 90 ASN A C 1
ATOM 704 O O . ASN A 1 90 ? -9.947 2.855 -25.286 1.00 88.25 90 ASN A O 1
ATOM 708 N N . HIS A 1 91 ? -8.358 2.747 -23.694 1.00 88.94 91 HIS A N 1
ATOM 709 C CA . HIS A 1 91 ? -8.966 1.639 -22.961 1.00 88.94 91 HIS A CA 1
ATOM 710 C C . HIS A 1 91 ? -8.713 1.707 -21.447 1.00 88.94 91 HIS A C 1
ATOM 712 O O . HIS A 1 91 ? -7.589 1.964 -21.011 1.00 88.94 91 HIS A O 1
ATOM 718 N N . VAL A 1 92 ? -9.741 1.405 -20.648 1.00 88.50 92 VAL A N 1
ATOM 719 C CA . VAL A 1 92 ? -9.635 1.241 -19.188 1.00 88.50 92 VAL A CA 1
ATOM 720 C C . VAL A 1 92 ? -10.383 0.003 -18.752 1.00 88.50 92 VAL A C 1
ATOM 722 O O . VAL A 1 92 ? -11.601 -0.010 -18.812 1.00 88.50 92 VAL A O 1
ATOM 725 N N . GLU A 1 93 ? -9.678 -1.000 -18.261 1.00 86.69 93 GLU A N 1
ATOM 726 C CA . GLU A 1 93 ? -10.250 -2.257 -17.799 1.00 86.69 93 GLU A CA 1
ATOM 727 C C . GLU A 1 93 ? -10.373 -2.258 -16.271 1.00 86.69 93 GLU A C 1
ATOM 729 O O . GLU A 1 93 ? -9.376 -2.079 -15.579 1.00 86.69 93 GLU A O 1
ATOM 734 N N . ILE A 1 94 ? -11.575 -2.485 -15.730 1.00 86.81 94 ILE A N 1
ATOM 735 C CA . ILE A 1 94 ? -11.786 -2.654 -14.284 1.00 86.81 94 ILE A CA 1
ATOM 736 C C . ILE A 1 94 ? -12.007 -4.141 -13.994 1.00 86.81 94 ILE A C 1
ATOM 738 O O . ILE A 1 94 ? -12.988 -4.727 -14.449 1.00 86.81 94 ILE A O 1
ATOM 742 N N . VAL A 1 95 ? -11.093 -4.754 -13.243 1.00 86.56 95 VAL A N 1
ATOM 743 C CA . VAL A 1 95 ? -11.104 -6.187 -12.924 1.00 86.56 95 VAL A CA 1
ATOM 744 C C . VAL A 1 95 ? -11.572 -6.372 -11.482 1.00 86.56 95 VAL A C 1
ATOM 746 O O . VAL A 1 95 ? -10.782 -6.270 -10.538 1.00 86.56 95 VAL A O 1
ATOM 749 N N . ASP A 1 96 ? -12.860 -6.655 -11.297 1.00 84.38 96 ASP A N 1
ATOM 750 C CA . ASP A 1 96 ? -13.431 -6.949 -9.983 1.00 84.38 96 ASP A CA 1
ATOM 751 C C . ASP A 1 96 ? -14.569 -7.987 -10.082 1.00 84.38 96 ASP A C 1
ATOM 753 O O . ASP A 1 96 ? -15.447 -7.851 -10.939 1.00 84.38 96 ASP A O 1
ATOM 757 N N . PRO A 1 97 ? -14.602 -9.021 -9.213 1.00 78.50 97 PRO A N 1
ATOM 758 C CA . PRO A 1 97 ? -15.679 -10.013 -9.214 1.00 78.50 97 PRO A CA 1
ATOM 759 C C . PRO A 1 97 ? -17.018 -9.463 -8.689 1.00 78.50 97 PRO A C 1
ATOM 761 O O . PRO A 1 97 ? -18.032 -10.168 -8.730 1.00 78.50 97 PRO A O 1
ATOM 764 N N . GLN A 1 98 ? -17.047 -8.250 -8.130 1.00 75.81 98 GLN A N 1
ATOM 765 C CA . GLN A 1 98 ? -18.256 -7.641 -7.597 1.00 75.81 98 GLN A CA 1
ATOM 766 C C . GLN A 1 98 ? -19.188 -7.172 -8.724 1.00 75.81 98 GLN A C 1
ATOM 768 O O . GLN A 1 98 ? -18.937 -6.199 -9.425 1.00 75.81 98 GLN A O 1
ATOM 773 N N . T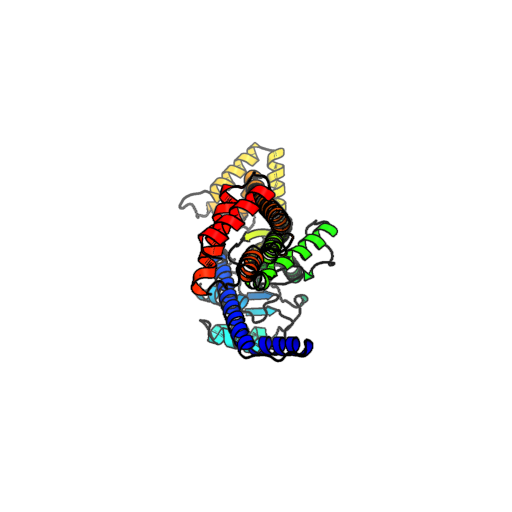HR A 1 99 ? -20.343 -7.824 -8.844 1.00 69.00 99 THR A N 1
ATOM 774 C CA . THR A 1 99 ? -21.415 -7.397 -9.754 1.00 69.00 99 THR A CA 1
ATOM 775 C C . THR A 1 99 ? -22.094 -6.111 -9.269 1.00 69.00 99 THR A C 1
ATOM 777 O O . THR A 1 99 ? -22.340 -5.969 -8.069 1.00 69.00 99 THR A O 1
ATOM 780 N N . GLY A 1 100 ? -22.499 -5.231 -10.192 1.00 66.69 100 GLY A N 1
ATOM 781 C CA . GLY A 1 100 ? -23.286 -4.024 -9.888 1.00 66.69 100 GLY A CA 1
ATOM 782 C C . GLY A 1 100 ? -22.461 -2.783 -9.529 1.00 66.69 100 GLY A C 1
ATOM 783 O O . GLY A 1 100 ? -22.991 -1.837 -8.946 1.00 66.69 100 GLY A O 1
ATOM 784 N N . THR A 1 101 ? -21.158 -2.795 -9.817 1.00 71.50 101 THR A N 1
ATOM 785 C CA . THR A 1 101 ? -20.263 -1.636 -9.666 1.00 71.50 101 THR A CA 1
ATOM 786 C C . THR A 1 101 ? -20.335 -0.673 -10.856 1.00 71.50 101 THR A C 1
ATOM 788 O O . THR A 1 101 ? -19.927 0.480 -10.727 1.00 71.50 101 THR A O 1
ATOM 791 N N . ASP A 1 102 ? -20.938 -1.099 -11.967 1.00 72.81 102 ASP A N 1
ATOM 792 C CA . ASP A 1 102 ? -21.187 -0.345 -13.200 1.00 72.81 102 ASP A CA 1
ATOM 793 C C . ASP A 1 102 ? -21.963 0.956 -12.960 1.00 72.81 102 ASP A C 1
ATOM 795 O O . ASP A 1 102 ? -21.533 2.028 -13.387 1.00 72.81 102 ASP A O 1
ATOM 799 N N . LEU A 1 103 ? -23.063 0.900 -12.203 1.00 71.44 103 LEU A N 1
ATOM 800 C CA . LEU A 1 103 ? -23.861 2.087 -11.885 1.00 71.44 103 LEU A CA 1
ATOM 801 C C . LEU A 1 103 ? -23.046 3.125 -11.096 1.00 71.44 103 LEU A C 1
ATOM 803 O O . LEU A 1 103 ? -23.169 4.333 -11.315 1.00 71.44 103 LEU A O 1
ATOM 807 N N . PHE A 1 104 ? -22.199 2.655 -10.176 1.00 75.31 104 PHE A N 1
ATOM 808 C CA . PHE A 1 104 ? -21.338 3.533 -9.390 1.00 75.31 104 PHE A CA 1
ATOM 809 C C . PHE A 1 104 ? -20.212 4.113 -10.248 1.00 75.31 104 PHE A C 1
ATOM 811 O O . PHE A 1 104 ? -19.905 5.293 -10.125 1.00 75.31 104 PHE A O 1
ATOM 818 N N . MET A 1 105 ? -19.652 3.317 -11.157 1.00 78.50 105 MET A N 1
ATOM 819 C CA . MET A 1 105 ? -18.634 3.759 -12.101 1.00 78.50 105 MET A CA 1
ATOM 820 C C . MET A 1 105 ? -19.157 4.855 -13.039 1.00 78.50 105 MET A C 1
ATOM 822 O O . MET A 1 105 ? -18.510 5.888 -13.177 1.00 78.50 105 MET A O 1
ATOM 826 N N . HIS A 1 106 ? -20.357 4.699 -13.609 1.00 79.19 106 HIS A N 1
ATOM 827 C CA . HIS A 1 106 ? -20.991 5.759 -14.404 1.00 79.19 106 HIS A CA 1
ATOM 828 C C . HIS A 1 106 ? -21.190 7.044 -13.594 1.00 79.19 106 HIS A C 1
ATOM 830 O O . HIS A 1 106 ? -20.875 8.128 -14.073 1.00 79.19 106 HIS A O 1
ATOM 836 N N . THR A 1 107 ? -21.601 6.916 -12.328 1.00 78.19 107 THR A N 1
ATOM 837 C CA . THR A 1 107 ? -21.720 8.071 -11.424 1.00 78.19 107 THR A CA 1
ATOM 838 C C . THR A 1 107 ? -20.367 8.758 -11.191 1.00 78.19 107 THR A C 1
ATOM 840 O O . THR A 1 107 ? -20.311 9.978 -11.076 1.00 78.19 107 THR A O 1
ATOM 843 N N . ILE A 1 108 ? -19.263 8.005 -11.110 1.00 79.69 108 ILE A N 1
ATOM 844 C CA . ILE A 1 108 ? -17.917 8.591 -11.018 1.00 79.69 108 ILE A CA 1
ATOM 845 C C . ILE A 1 108 ? -17.601 9.369 -12.301 1.00 79.69 108 ILE A C 1
ATOM 847 O O . ILE A 1 108 ? -17.168 10.517 -12.217 1.00 79.69 108 ILE A O 1
ATOM 851 N N . ILE A 1 109 ? -17.842 8.772 -13.471 1.00 82.94 109 ILE A N 1
ATOM 852 C CA . ILE A 1 109 ? -17.546 9.372 -14.782 1.00 82.94 109 ILE A CA 1
ATOM 853 C C . ILE A 1 109 ? -18.309 10.687 -14.990 1.00 82.94 109 ILE A C 1
ATOM 855 O O . ILE A 1 109 ? -17.705 11.657 -15.443 1.00 82.94 109 ILE A O 1
ATOM 859 N N . ASP A 1 110 ? -19.577 10.765 -14.568 1.00 81.38 110 ASP A N 1
ATOM 860 C CA . ASP A 1 110 ? -20.400 11.990 -14.609 1.00 81.38 110 ASP A CA 1
ATOM 861 C C . ASP A 1 110 ? -19.759 13.186 -13.879 1.00 81.38 110 ASP A C 1
ATOM 863 O O . ASP A 1 110 ? -20.112 14.347 -14.109 1.00 81.38 110 ASP A O 1
ATOM 867 N N . HIS A 1 111 ? -18.825 12.914 -12.967 1.00 81.50 111 HIS A N 1
ATOM 868 C CA . HIS A 1 111 ? -18.143 13.911 -12.153 1.00 81.50 111 HIS A CA 1
ATOM 869 C C . HIS A 1 111 ? -16.664 14.106 -12.517 1.00 81.50 111 HIS A C 1
ATOM 871 O O . HIS A 1 111 ? -15.991 14.916 -11.872 1.00 81.50 111 HIS A O 1
ATOM 877 N N . LEU A 1 112 ? -16.154 13.416 -13.542 1.00 82.38 112 LEU A N 1
ATOM 878 C CA . LEU A 1 112 ? -14.782 13.563 -14.025 1.00 82.38 112 LEU A CA 1
ATOM 879 C C . LEU A 1 112 ? -14.705 14.479 -15.262 1.00 82.38 112 LEU A C 1
ATOM 881 O O . LEU A 1 112 ? -15.629 14.524 -16.078 1.00 82.38 112 LEU A O 1
ATOM 885 N N . PRO A 1 113 ? -13.600 15.229 -15.442 1.00 80.81 113 PRO A N 1
ATOM 886 C CA . PRO A 1 113 ? -13.331 15.892 -16.713 1.00 80.81 113 PRO A CA 1
ATOM 887 C C . PRO A 1 113 ? -13.121 14.846 -17.821 1.00 80.81 113 PRO A C 1
ATOM 889 O O . PRO A 1 113 ? -12.782 13.702 -17.539 1.00 80.81 113 PRO A O 1
ATOM 892 N N . PHE A 1 114 ? -13.314 15.241 -19.084 1.00 86.00 114 PHE A N 1
ATOM 893 C CA . PHE A 1 114 ? -13.304 14.324 -20.240 1.00 86.00 114 PHE A CA 1
ATOM 894 C C . PHE A 1 114 ? -14.409 13.256 -20.197 1.00 86.00 114 PHE A C 1
ATOM 896 O O . PHE A 1 114 ? -14.231 12.162 -20.722 1.00 86.00 114 PHE A O 1
ATOM 903 N N . GLN A 1 115 ? -15.561 13.568 -19.586 1.00 86.00 115 GLN A N 1
ATOM 904 C CA . GLN A 1 115 ? -16.702 12.654 -19.455 1.00 86.00 115 GLN A CA 1
ATOM 905 C C . GLN A 1 115 ? -17.016 11.896 -20.757 1.00 86.00 115 GLN A C 1
ATOM 907 O O . GLN A 1 115 ? -17.101 10.675 -20.745 1.00 86.00 115 GLN A O 1
ATOM 912 N N . GLN A 1 116 ? -17.149 12.597 -21.890 1.00 86.94 116 GLN A N 1
ATOM 913 C CA . GLN A 1 116 ? -17.519 11.971 -23.167 1.00 86.94 116 GLN A CA 1
ATOM 914 C C . GLN A 1 116 ? -16.444 11.016 -23.698 1.00 86.94 116 GLN A C 1
ATOM 916 O O . GLN A 1 116 ? -16.763 10.014 -24.336 1.00 86.94 116 GLN A O 1
ATOM 921 N N . GLU A 1 117 ? -15.167 11.333 -23.491 1.00 87.31 117 GLU A N 1
ATOM 922 C CA . GLU A 1 117 ? -14.051 10.453 -23.825 1.00 87.31 117 GLU A CA 1
ATOM 923 C C . GLU A 1 117 ? -14.005 9.244 -22.885 1.00 87.31 117 GLU A C 1
ATOM 925 O O . GLU A 1 117 ? -13.924 8.114 -23.363 1.00 87.31 117 GLU A O 1
ATOM 930 N N . LEU A 1 118 ? -14.128 9.461 -21.573 1.00 86.56 118 LEU A N 1
ATOM 931 C CA . LEU A 1 118 ? -14.152 8.400 -20.565 1.00 86.56 118 LEU A CA 1
ATOM 932 C C . LEU A 1 118 ? -15.321 7.441 -20.787 1.00 86.56 118 LEU A C 1
ATOM 934 O O . LEU A 1 118 ? -15.117 6.234 -20.755 1.00 86.56 118 LEU A O 1
ATOM 938 N N . GLU A 1 119 ? -16.520 7.940 -21.091 1.00 85.44 119 GLU A N 1
ATOM 939 C CA . GLU A 1 119 ? -17.676 7.104 -21.430 1.00 85.44 119 GLU A CA 1
ATOM 940 C C . GLU A 1 119 ? -17.386 6.196 -22.627 1.00 85.44 119 GLU A C 1
ATOM 942 O O . GLU A 1 119 ? -17.745 5.025 -22.585 1.00 85.44 119 GLU A O 1
ATOM 947 N N . LYS A 1 120 ? -16.699 6.686 -23.670 1.00 84.56 120 LYS A N 1
ATOM 948 C CA . LYS A 1 120 ? -16.310 5.862 -24.832 1.00 84.56 120 LYS A CA 1
ATOM 949 C C . LYS A 1 120 ? -15.263 4.814 -24.463 1.00 84.56 120 LYS A C 1
ATOM 951 O O . LYS A 1 120 ? -15.404 3.653 -24.839 1.00 84.56 120 LYS A O 1
ATOM 956 N N . ILE A 1 121 ? -14.231 5.230 -23.732 1.00 84.06 121 ILE A N 1
ATOM 957 C CA . ILE A 1 121 ? -13.129 4.375 -23.273 1.00 84.06 121 ILE A CA 1
ATOM 958 C C . ILE A 1 121 ? -13.663 3.243 -22.381 1.00 84.06 121 ILE A C 1
ATOM 960 O O . ILE A 1 121 ? -13.276 2.085 -22.537 1.00 84.06 121 ILE A O 1
ATOM 964 N N . VAL A 1 122 ? -14.591 3.572 -21.480 1.00 77.06 122 VAL A N 1
ATOM 965 C CA . VAL A 1 122 ? -15.184 2.652 -20.503 1.00 77.06 122 VAL A CA 1
ATOM 966 C C . VAL A 1 122 ? -16.290 1.795 -21.116 1.00 77.06 122 VAL A C 1
ATOM 968 O O . VAL A 1 122 ? -16.390 0.625 -20.762 1.00 77.06 122 VAL A O 1
ATOM 971 N N . HIS A 1 123 ? -17.089 2.301 -22.064 1.00 66.38 123 HIS A N 1
ATOM 972 C CA . HIS A 1 123 ? -18.102 1.485 -22.751 1.00 66.38 123 HIS A CA 1
ATOM 973 C C . HIS A 1 123 ? -17.485 0.251 -23.419 1.00 66.38 123 HIS A C 1
ATOM 975 O O . HIS A 1 123 ? -18.046 -0.838 -23.324 1.00 66.38 123 HIS A O 1
ATOM 981 N N . HIS A 1 124 ? -16.306 0.400 -24.030 1.00 58.88 124 HIS A N 1
ATOM 982 C CA . HIS A 1 124 ? -15.561 -0.724 -24.600 1.00 58.88 124 HIS A CA 1
ATOM 983 C C . HIS A 1 124 ? -15.084 -1.737 -23.545 1.00 58.88 124 HIS A C 1
ATOM 985 O O . HIS A 1 124 ? -14.963 -2.926 -23.844 1.00 58.88 124 HIS A O 1
ATOM 991 N N . ALA A 1 125 ? -14.832 -1.288 -22.317 1.00 53.66 125 ALA A N 1
ATOM 992 C CA . ALA A 1 125 ? -14.360 -2.127 -21.222 1.00 53.66 125 ALA A CA 1
ATOM 993 C C . ALA A 1 125 ? -15.479 -2.827 -20.440 1.00 53.66 125 ALA A C 1
ATOM 995 O O . ALA A 1 125 ? -15.318 -3.977 -20.037 1.00 53.66 125 ALA A O 1
ATOM 996 N N . LEU A 1 126 ? -16.634 -2.175 -20.285 1.00 55.66 126 LEU A N 1
ATOM 997 C CA . LEU A 1 126 ? -17.840 -2.745 -19.673 1.00 55.66 126 LEU A CA 1
ATOM 998 C C . LEU A 1 126 ? -18.397 -3.942 -20.450 1.00 55.66 126 LEU A C 1
ATOM 1000 O O . LEU A 1 126 ? -18.998 -4.834 -19.859 1.00 55.66 126 LEU A O 1
ATOM 1004 N N . GLU A 1 127 ? -18.186 -3.986 -21.767 1.00 51.16 127 GLU A N 1
ATOM 1005 C CA . GLU A 1 127 ? -18.546 -5.142 -22.596 1.00 51.16 127 GLU A CA 1
ATOM 1006 C C . GLU A 1 127 ? -17.666 -6.377 -22.319 1.00 51.16 127 GLU A C 1
ATOM 1008 O O . GLU A 1 127 ? -18.039 -7.484 -22.710 1.00 51.16 127 GLU A O 1
ATOM 1013 N N . HIS A 1 128 ? -16.522 -6.208 -21.639 1.00 47.62 128 HIS A N 1
ATOM 1014 C CA . HIS A 1 128 ? -15.468 -7.221 -21.557 1.00 47.62 128 HIS A CA 1
ATOM 1015 C C . HIS A 1 128 ? -15.003 -7.579 -20.142 1.00 47.62 128 HIS A C 1
ATOM 1017 O O . HIS A 1 128 ? -14.178 -8.488 -20.039 1.00 47.62 128 HIS A O 1
ATOM 1023 N N . ASN A 1 129 ? -15.494 -6.958 -19.056 1.00 51.62 129 ASN A N 1
ATOM 1024 C CA . ASN A 1 129 ? -14.962 -7.327 -17.744 1.00 51.62 129 ASN A CA 1
ATOM 1025 C C . ASN A 1 129 ? -15.859 -7.181 -16.507 1.00 51.62 129 ASN A C 1
ATOM 1027 O O . ASN A 1 129 ? -16.232 -6.090 -16.084 1.00 51.62 129 ASN A O 1
ATOM 1031 N N . ASN A 1 130 ? -16.096 -8.333 -15.871 1.00 54.78 130 ASN A N 1
ATOM 1032 C CA . ASN A 1 130 ? -16.736 -8.509 -14.561 1.00 54.78 130 ASN A CA 1
ATOM 1033 C C . ASN A 1 130 ? -16.007 -9.629 -13.772 1.00 54.78 130 ASN A C 1
ATOM 1035 O O . ASN A 1 130 ? -16.620 -10.381 -13.009 1.00 54.78 130 ASN A O 1
ATOM 1039 N N . GLY A 1 131 ? -14.735 -9.876 -14.109 1.00 67.38 131 GLY A N 1
ATOM 1040 C CA . GLY A 1 131 ? -14.047 -11.137 -13.854 1.00 67.38 131 GLY A CA 1
ATOM 1041 C C . GLY A 1 131 ? -13.195 -11.193 -12.587 1.00 67.38 131 GLY A C 1
ATOM 1042 O O . GLY A 1 131 ? -12.927 -10.205 -11.911 1.00 67.38 131 GLY A O 1
ATOM 1043 N N . TYR A 1 132 ? -12.717 -12.401 -12.291 1.00 79.56 132 TYR A N 1
ATOM 1044 C CA . TYR A 1 132 ? -11.624 -12.621 -11.347 1.00 79.56 132 TYR A CA 1
ATOM 1045 C C . TYR A 1 132 ? -10.302 -12.091 -11.923 1.00 79.56 132 TYR A C 1
ATOM 1047 O O . TYR A 1 132 ? -10.141 -12.057 -13.139 1.00 79.56 132 TYR A O 1
ATOM 1055 N N . LEU A 1 133 ? -9.323 -11.782 -11.061 1.00 82.62 133 LEU A N 1
ATOM 1056 C CA . LEU A 1 133 ? -7.995 -11.281 -11.463 1.00 82.62 133 LEU A CA 1
ATOM 1057 C C . LEU A 1 133 ? -7.332 -12.084 -12.598 1.00 82.62 133 LEU A C 1
ATOM 1059 O O . LEU A 1 133 ? -6.634 -11.506 -13.421 1.00 82.62 133 LEU A O 1
ATOM 1063 N N . GLN A 1 134 ? -7.571 -13.400 -12.673 1.00 82.00 134 GLN A N 1
ATOM 1064 C CA . GLN A 1 134 ? -6.972 -14.268 -13.700 1.00 82.00 134 GLN A CA 1
ATOM 1065 C C . GLN A 1 134 ? -7.437 -13.947 -15.129 1.00 82.00 134 GLN A C 1
ATOM 1067 O O . GLN A 1 134 ? -6.830 -14.422 -16.083 1.00 82.00 134 GLN A O 1
ATOM 1072 N N . ASN A 1 135 ? -8.522 -13.185 -15.267 1.00 80.94 135 ASN A N 1
ATOM 1073 C CA . ASN A 1 135 ? -9.107 -12.811 -16.548 1.00 80.94 135 ASN A CA 1
ATOM 1074 C C . ASN A 1 135 ? -8.602 -11.453 -17.058 1.00 80.94 135 ASN A C 1
ATOM 1076 O O . ASN A 1 135 ? -9.046 -11.033 -18.120 1.00 80.94 135 ASN A O 1
ATOM 1080 N N . ALA A 1 136 ? -7.727 -10.769 -16.311 1.00 85.31 136 ALA A N 1
ATOM 1081 C CA . ALA A 1 136 ? -7.199 -9.467 -16.705 1.00 85.31 136 ALA A CA 1
ATOM 1082 C C . ALA A 1 136 ? -6.403 -9.555 -18.021 1.00 85.31 136 ALA A C 1
ATOM 1084 O O . ALA A 1 136 ? -5.459 -10.347 -18.119 1.00 85.31 136 ALA A O 1
ATOM 1085 N N . ASP A 1 137 ? -6.736 -8.722 -19.010 1.00 85.56 137 ASP A N 1
ATOM 1086 C CA . ASP A 1 137 ? -6.056 -8.689 -20.315 1.00 85.56 137 ASP A CA 1
ATOM 1087 C C . ASP A 1 137 ? -4.804 -7.796 -20.279 1.00 85.56 137 ASP A C 1
ATOM 1089 O O . ASP A 1 137 ? -4.752 -6.698 -20.836 1.00 85.56 137 ASP A O 1
ATOM 1093 N N . ILE A 1 138 ? -3.762 -8.264 -19.584 1.00 90.06 138 ILE A N 1
ATOM 1094 C CA . ILE A 1 138 ? -2.529 -7.490 -19.398 1.00 90.06 138 ILE A CA 1
ATOM 1095 C C . ILE A 1 138 ? -1.666 -7.498 -20.664 1.00 90.06 138 ILE A C 1
ATOM 1097 O O . ILE A 1 138 ? -0.842 -8.392 -20.879 1.00 90.06 138 ILE A O 1
ATOM 1101 N N . THR A 1 139 ? -1.799 -6.452 -21.476 1.00 89.56 139 THR A N 1
ATOM 1102 C CA . THR A 1 139 ? -1.001 -6.251 -22.692 1.00 89.56 139 THR A CA 1
ATOM 1103 C C . THR A 1 139 ? 0.244 -5.372 -22.462 1.00 89.56 139 THR A C 1
ATOM 1105 O O . THR A 1 139 ? 0.347 -4.671 -21.452 1.00 89.56 139 THR A O 1
ATOM 1108 N N . PRO A 1 140 ? 1.244 -5.392 -23.371 1.00 89.31 140 PRO A N 1
ATOM 1109 C CA . PRO A 1 140 ? 2.484 -4.621 -23.205 1.00 89.31 140 PRO A CA 1
ATOM 1110 C C . PRO A 1 140 ? 2.297 -3.097 -23.114 1.00 89.31 140 PRO A C 1
ATOM 1112 O O . PRO A 1 140 ? 3.118 -2.416 -22.500 1.00 89.31 140 PRO A O 1
ATOM 1115 N N . ASP A 1 141 ? 1.238 -2.575 -23.731 1.00 89.69 141 ASP A N 1
ATOM 1116 C CA . ASP A 1 141 ? 0.817 -1.168 -23.742 1.00 89.69 141 ASP A CA 1
ATOM 1117 C C . ASP A 1 141 ? -0.090 -0.795 -22.554 1.00 89.69 141 ASP A C 1
ATOM 1119 O O . ASP A 1 141 ? -0.606 0.324 -22.488 1.00 89.69 141 ASP A O 1
ATOM 1123 N N . ALA A 1 142 ? -0.293 -1.719 -21.611 1.00 91.69 142 ALA A N 1
ATOM 1124 C CA . ALA A 1 142 ? -1.080 -1.481 -20.415 1.00 91.69 142 ALA A CA 1
ATOM 1125 C C . ALA A 1 142 ? -0.226 -0.991 -19.240 1.00 91.69 142 ALA A C 1
ATOM 1127 O O . ALA A 1 142 ? 0.895 -1.456 -19.009 1.00 91.69 142 ALA A O 1
ATOM 1128 N N . MET A 1 143 ? -0.808 -0.101 -18.444 1.00 92.00 143 MET A N 1
ATOM 1129 C CA . MET A 1 143 ? -0.422 0.197 -17.068 1.00 92.00 143 MET A CA 1
ATOM 1130 C C . MET A 1 143 ? -1.343 -0.569 -16.123 1.00 92.00 143 MET A C 1
ATOM 1132 O O . MET A 1 143 ? -2.560 -0.455 -16.239 1.00 92.00 143 MET A O 1
ATOM 1136 N N . VAL A 1 144 ? -0.778 -1.327 -15.183 1.00 93.75 144 VAL A N 1
ATOM 1137 C CA . VAL A 1 144 ? -1.569 -2.070 -14.192 1.00 93.75 144 VAL A CA 1
ATOM 1138 C C . VAL A 1 144 ? -1.573 -1.318 -12.870 1.00 93.75 144 VAL A C 1
ATOM 1140 O O . VAL A 1 144 ? -0.523 -0.915 -12.371 1.00 93.75 144 VAL A O 1
ATOM 1143 N N . VAL A 1 145 ? -2.749 -1.149 -12.282 1.00 93.19 145 VAL A N 1
ATOM 1144 C CA . VAL A 1 145 ? -2.926 -0.542 -10.966 1.00 93.19 145 VAL A CA 1
ATOM 1145 C C . VAL A 1 145 ? -3.755 -1.440 -10.064 1.00 93.19 145 VAL A C 1
ATOM 1147 O O . VAL A 1 145 ? -4.600 -2.184 -10.543 1.00 93.19 145 VAL A O 1
ATOM 1150 N N . ALA A 1 146 ? -3.492 -1.405 -8.762 1.00 92.69 146 ALA A N 1
ATOM 1151 C CA . ALA A 1 146 ? -4.253 -2.152 -7.771 1.00 92.69 146 ALA A CA 1
ATOM 1152 C C . ALA A 1 146 ? -4.348 -1.351 -6.470 1.00 92.69 146 ALA A C 1
ATOM 1154 O O . ALA A 1 146 ? -3.348 -1.153 -5.774 1.00 92.69 146 ALA A O 1
ATOM 1155 N N . LYS A 1 147 ? -5.544 -0.886 -6.101 1.00 90.62 147 LYS A N 1
ATOM 1156 C CA . LYS A 1 147 ? -5.746 -0.152 -4.843 1.00 90.62 147 LYS A CA 1
ATOM 1157 C C . LYS A 1 147 ? -6.477 -0.997 -3.817 1.00 90.62 147 LYS A C 1
ATOM 1159 O O . LYS A 1 147 ? -7.584 -1.466 -4.027 1.00 90.62 147 LYS A O 1
ATOM 1164 N N . HIS A 1 148 ? -5.874 -1.097 -2.638 1.00 88.38 148 HIS A N 1
ATOM 1165 C CA . HIS A 1 148 ? -6.393 -1.844 -1.497 1.00 88.38 148 HIS A CA 1
ATOM 1166 C C . HIS A 1 148 ? -6.756 -3.301 -1.799 1.00 88.38 148 HIS A C 1
ATOM 1168 O O . HIS A 1 148 ? -7.678 -3.855 -1.192 1.00 88.38 148 HIS A O 1
ATOM 1174 N N . ALA A 1 149 ? -5.989 -3.952 -2.671 1.00 86.81 149 ALA A N 1
ATOM 1175 C CA . ALA A 1 149 ? -6.068 -5.392 -2.849 1.00 86.81 149 ALA A CA 1
ATOM 1176 C C . ALA A 1 149 ? -5.813 -6.079 -1.484 1.00 86.81 149 ALA A C 1
ATOM 1178 O O . ALA A 1 149 ? -4.766 -5.921 -0.858 1.00 86.81 149 ALA A O 1
ATOM 1179 N N . CYS A 1 150 ? -6.832 -6.744 -0.933 1.00 85.94 150 CYS A N 1
ATOM 1180 C CA . CYS A 1 150 ? -6.788 -7.307 0.423 1.00 85.94 150 CYS A CA 1
ATOM 1181 C C . CYS A 1 150 ? -6.370 -8.778 0.407 1.00 85.94 150 CYS A C 1
ATOM 1183 O O . CYS A 1 150 ? -6.743 -9.519 -0.503 1.00 85.94 150 CYS A O 1
ATOM 1185 N N . GLY A 1 151 ? -5.720 -9.242 1.478 1.00 86.94 151 GLY A N 1
ATOM 1186 C CA . GLY A 1 151 ? -5.265 -10.635 1.547 1.00 86.94 151 GLY A CA 1
ATOM 1187 C C . GLY A 1 151 ? -4.299 -10.947 0.408 1.00 86.94 151 GLY A C 1
ATOM 1188 O O . GLY A 1 151 ? -3.485 -10.104 0.068 1.00 86.94 151 GLY A O 1
ATOM 1189 N N . THR A 1 152 ? -4.428 -12.107 -0.236 1.00 89.25 152 THR A N 1
ATOM 1190 C CA . THR A 1 152 ? -3.498 -12.509 -1.308 1.00 89.25 152 THR A CA 1
ATOM 1191 C C . THR A 1 152 ? -3.587 -11.662 -2.576 1.00 89.25 152 THR A C 1
ATOM 1193 O O . THR A 1 152 ? -2.701 -11.756 -3.416 1.00 89.25 152 THR A O 1
ATOM 1196 N N . LEU A 1 153 ? -4.615 -10.819 -2.732 1.00 90.56 153 LEU A N 1
ATOM 1197 C CA . LEU A 1 153 ? -4.877 -10.116 -3.991 1.00 90.56 153 LEU A CA 1
ATOM 1198 C C . LEU A 1 153 ? -3.746 -9.163 -4.402 1.00 90.56 153 LEU A C 1
ATOM 1200 O O . LEU A 1 153 ? -3.508 -9.015 -5.599 1.00 90.56 153 LEU A O 1
ATOM 1204 N N . THR A 1 154 ? -3.037 -8.531 -3.455 1.00 90.75 154 THR A N 1
ATOM 1205 C CA . THR A 1 154 ? -1.857 -7.707 -3.790 1.00 90.75 154 THR A CA 1
ATOM 1206 C C . THR A 1 154 ? -0.784 -8.564 -4.446 1.00 90.75 154 THR A C 1
ATOM 1208 O O . THR A 1 154 ? -0.221 -8.182 -5.469 1.00 90.75 154 THR A O 1
ATOM 1211 N N . ASP A 1 155 ? -0.523 -9.732 -3.862 1.00 92.62 155 ASP A N 1
ATOM 1212 C CA . ASP A 1 155 ? 0.512 -10.651 -4.323 1.00 92.62 155 ASP A CA 1
ATOM 1213 C C . ASP A 1 155 ? 0.120 -11.297 -5.656 1.00 92.62 155 ASP A C 1
ATOM 1215 O O . ASP A 1 155 ? 0.941 -11.406 -6.560 1.00 92.62 155 ASP A O 1
ATOM 1219 N N . ASP A 1 156 ? -1.152 -11.676 -5.800 1.00 92.69 156 ASP A N 1
ATOM 1220 C CA . ASP A 1 156 ? -1.708 -12.255 -7.024 1.00 92.69 156 ASP A CA 1
ATOM 1221 C C . ASP A 1 156 ? -1.668 -11.251 -8.188 1.00 92.69 156 ASP A C 1
ATOM 1223 O O . ASP A 1 156 ? -1.278 -11.611 -9.297 1.00 92.69 156 ASP A O 1
ATOM 1227 N N . SER A 1 157 ? -2.007 -9.981 -7.933 1.00 92.94 157 SER A N 1
ATOM 1228 C CA . SER A 1 157 ? -1.933 -8.909 -8.941 1.00 92.94 157 SER A CA 1
ATOM 1229 C C . SER A 1 157 ? -0.489 -8.644 -9.372 1.00 92.94 157 SER A C 1
ATOM 1231 O O . SER A 1 157 ? -0.208 -8.482 -10.559 1.00 92.94 157 SER A O 1
ATOM 1233 N N . LEU A 1 158 ? 0.439 -8.638 -8.408 1.00 94.38 158 LEU A N 1
ATOM 1234 C CA . LEU A 1 158 ? 1.866 -8.466 -8.662 1.00 94.38 158 LEU A CA 1
ATOM 1235 C C . LEU A 1 158 ? 2.413 -9.611 -9.519 1.00 94.38 158 LEU A C 1
ATOM 1237 O O . LEU A 1 158 ? 3.114 -9.346 -10.494 1.00 94.38 158 LEU A O 1
ATOM 1241 N N . ASP A 1 159 ? 2.087 -10.863 -9.192 1.00 93.19 159 ASP A N 1
ATOM 1242 C CA . ASP A 1 159 ? 2.566 -12.028 -9.941 1.00 93.19 159 ASP A CA 1
ATOM 1243 C C . ASP A 1 159 ? 2.009 -12.059 -11.371 1.00 93.19 159 ASP A C 1
ATOM 1245 O O . ASP A 1 159 ? 2.777 -12.257 -12.316 1.00 93.19 159 ASP A O 1
ATOM 1249 N N . LEU A 1 160 ? 0.715 -11.760 -11.550 1.00 92.81 160 LEU A N 1
ATOM 1250 C CA . LEU A 1 160 ? 0.097 -11.637 -12.876 1.00 92.81 160 LEU A CA 1
ATOM 1251 C C . LEU A 1 160 ? 0.765 -10.547 -13.722 1.00 92.81 160 LEU A C 1
ATOM 1253 O O . LEU A 1 160 ? 1.117 -10.782 -14.879 1.00 92.81 160 LEU A O 1
ATOM 1257 N N . TRP A 1 161 ? 0.993 -9.361 -13.151 1.00 94.88 161 TRP A N 1
ATOM 1258 C CA . TRP A 1 161 ? 1.685 -8.287 -13.862 1.00 94.88 161 TRP A CA 1
ATOM 1259 C C . TRP A 1 161 ? 3.136 -8.652 -14.190 1.00 94.88 161 TRP A C 1
ATOM 1261 O O . TRP A 1 161 ? 3.595 -8.437 -15.316 1.00 94.88 161 TRP A O 1
ATOM 1271 N N . LYS A 1 162 ? 3.868 -9.218 -13.228 1.00 93.31 162 LYS A N 1
ATOM 1272 C CA . LYS A 1 162 ? 5.269 -9.621 -13.388 1.00 93.31 162 LYS A CA 1
ATOM 1273 C C . LYS A 1 162 ? 5.443 -10.565 -14.578 1.00 93.31 162 LYS A C 1
ATOM 1275 O O . LYS A 1 162 ? 6.387 -10.380 -15.353 1.00 93.31 162 LYS A O 1
ATOM 1280 N N . ASP A 1 163 ? 4.528 -11.519 -14.731 1.00 91.50 163 ASP A N 1
ATOM 1281 C CA . ASP A 1 163 ? 4.538 -12.522 -15.802 1.00 91.50 163 ASP A CA 1
ATOM 1282 C C . ASP A 1 163 ? 4.019 -11.997 -17.153 1.00 91.50 163 ASP A C 1
ATOM 1284 O O . ASP A 1 163 ? 4.192 -12.659 -18.176 1.00 91.50 163 ASP A O 1
ATOM 1288 N N . SER A 1 164 ? 3.448 -10.790 -17.185 1.00 91.12 164 SER A N 1
ATOM 1289 C CA . SER A 1 164 ? 3.075 -10.088 -18.420 1.00 91.12 164 SER A CA 1
ATOM 1290 C C . SER A 1 164 ? 4.258 -9.339 -19.062 1.00 91.12 164 SER A C 1
ATOM 1292 O O . SER A 1 164 ? 5.360 -9.293 -18.519 1.00 91.12 164 SER A O 1
ATOM 1294 N N . ASP A 1 165 ? 4.031 -8.690 -20.209 1.00 89.00 165 ASP A N 1
ATOM 1295 C CA . ASP A 1 165 ? 4.990 -7.764 -20.839 1.00 89.00 165 ASP A CA 1
ATOM 1296 C C . ASP A 1 165 ? 4.708 -6.277 -20.505 1.00 89.00 165 ASP A C 1
ATOM 1298 O O . ASP A 1 165 ? 5.439 -5.393 -20.975 1.00 89.00 165 ASP A O 1
ATOM 1302 N N . SER A 1 166 ? 3.690 -5.990 -19.677 1.00 90.56 166 SER A N 1
ATOM 1303 C CA . SER A 1 166 ? 3.351 -4.629 -19.230 1.00 90.56 166 SER A CA 1
ATOM 1304 C C . SER A 1 166 ? 4.543 -3.961 -18.540 1.00 90.56 166 SER A C 1
ATOM 1306 O O . SER A 1 166 ? 5.354 -4.601 -17.853 1.00 90.56 166 SER A O 1
ATOM 1308 N N . LYS A 1 167 ? 4.673 -2.649 -18.756 1.00 85.69 167 LYS A N 1
ATOM 1309 C CA . LYS A 1 167 ? 5.850 -1.878 -18.345 1.00 85.69 167 LYS A CA 1
ATOM 1310 C C . LYS A 1 167 ? 5.766 -1.300 -16.946 1.00 85.69 167 LYS A C 1
ATOM 1312 O O . LYS A 1 167 ? 6.826 -1.058 -16.374 1.00 85.69 167 LYS A O 1
ATOM 1317 N N . ILE A 1 168 ? 4.571 -1.085 -16.402 1.00 91.00 168 ILE A N 1
ATOM 1318 C CA . ILE A 1 168 ? 4.422 -0.391 -15.124 1.00 91.00 168 ILE A CA 1
ATOM 1319 C C . ILE A 1 168 ? 3.315 -0.992 -14.262 1.00 91.00 168 ILE A C 1
ATOM 1321 O O . ILE A 1 168 ? 2.272 -1.409 -14.772 1.00 91.00 168 ILE A O 1
ATOM 1325 N N . PHE A 1 169 ? 3.571 -1.014 -12.958 1.00 93.56 169 PHE A N 1
ATOM 1326 C CA . PHE A 1 169 ? 2.659 -1.478 -11.928 1.00 93.56 169 PHE A CA 1
ATOM 1327 C C . PHE A 1 169 ? 2.633 -0.519 -10.752 1.00 93.56 169 PHE A C 1
ATOM 1329 O O . PHE A 1 169 ? 3.677 -0.051 -10.294 1.00 93.56 169 PHE A O 1
ATOM 1336 N N . VAL A 1 170 ? 1.430 -0.251 -10.256 1.00 93.31 170 VAL A N 1
ATOM 1337 C CA . VAL A 1 170 ? 1.200 0.610 -9.098 1.00 93.31 170 VAL A CA 1
ATOM 1338 C C . VAL A 1 170 ? 0.269 -0.108 -8.141 1.00 93.31 170 VAL A C 1
ATOM 1340 O O . VAL A 1 170 ? -0.877 -0.380 -8.484 1.00 93.31 170 VAL A O 1
ATOM 1343 N N . ALA A 1 171 ? 0.722 -0.378 -6.924 1.00 93.38 171 ALA A N 1
ATOM 1344 C CA . ALA A 1 171 ? -0.111 -1.000 -5.906 1.00 93.38 171 ALA A CA 1
ATOM 1345 C C . ALA A 1 171 ? -0.165 -0.159 -4.638 1.00 93.38 171 ALA A C 1
ATOM 1347 O O . ALA A 1 171 ? 0.855 0.045 -3.989 1.00 93.38 171 ALA A O 1
ATOM 1348 N N . MET A 1 172 ? -1.362 0.275 -4.246 1.00 93.12 172 MET A N 1
ATOM 1349 C CA . MET A 1 172 ? -1.607 0.818 -2.911 1.00 93.12 172 MET A CA 1
ATOM 1350 C C . MET A 1 172 ? -2.028 -0.331 -1.995 1.00 93.12 172 MET A C 1
ATOM 1352 O O . MET A 1 172 ? -3.097 -0.920 -2.174 1.00 93.12 172 MET A O 1
ATOM 1356 N N . THR A 1 173 ? -1.188 -0.674 -1.024 1.00 91.06 173 THR A N 1
ATOM 1357 C CA . THR A 1 173 ? -1.330 -1.907 -0.244 1.00 91.06 173 THR A CA 1
ATOM 1358 C C . THR A 1 173 ? -2.386 -1.771 0.860 1.00 91.06 173 THR A C 1
ATOM 1360 O O . THR A 1 173 ? -2.595 -0.709 1.452 1.00 91.06 173 THR A O 1
ATOM 1363 N N . CYS A 1 174 ? -3.090 -2.869 1.149 1.00 90.75 174 CYS A N 1
ATOM 1364 C CA . CYS A 1 174 ? -4.051 -2.977 2.254 1.00 90.75 174 CYS A CA 1
ATOM 1365 C C . CYS A 1 174 ? -3.621 -4.067 3.239 1.00 90.75 174 CYS A C 1
ATOM 1367 O O . CYS A 1 174 ? -2.677 -4.805 2.976 1.00 90.75 174 CYS A O 1
ATOM 1369 N N . CYS A 1 175 ? -4.327 -4.194 4.364 1.00 88.81 175 CYS A N 1
ATOM 1370 C CA . CYS A 1 175 ? -4.126 -5.278 5.317 1.00 88.81 175 CYS A CA 1
ATOM 1371 C C . CYS A 1 175 ? -4.155 -6.660 4.637 1.00 88.81 175 CYS A C 1
ATOM 1373 O O . CYS A 1 175 ? -4.934 -6.928 3.715 1.00 88.81 175 CYS A O 1
ATOM 1375 N N . GLN A 1 176 ? -3.286 -7.538 5.124 1.00 89.75 176 GLN A N 1
ATOM 1376 C CA . GLN A 1 176 ? -2.970 -8.838 4.536 1.00 89.75 176 GLN A CA 1
ATOM 1377 C C . GLN A 1 176 ? -3.414 -9.989 5.447 1.00 89.75 176 GLN A C 1
ATOM 1379 O O . GLN A 1 176 ? -3.009 -11.126 5.254 1.00 89.75 176 GLN A O 1
ATOM 1384 N N . ASP A 1 177 ? -4.274 -9.727 6.431 1.00 91.62 177 ASP A N 1
ATOM 1385 C CA . ASP A 1 177 ? -4.769 -10.710 7.404 1.00 91.62 177 ASP A CA 1
ATOM 1386 C C . ASP A 1 177 ? -5.432 -11.924 6.758 1.00 91.62 177 ASP A C 1
ATOM 1388 O O . ASP A 1 177 ? -5.274 -13.049 7.227 1.00 91.62 177 ASP A O 1
ATOM 1392 N N . LYS A 1 178 ? -6.104 -11.716 5.625 1.00 90.94 178 LYS A N 1
ATOM 1393 C CA . LYS A 1 178 ? -6.704 -12.797 4.836 1.00 90.94 178 LYS A CA 1
ATOM 1394 C C . LYS A 1 178 ? -5.690 -13.669 4.081 1.00 90.94 178 LYS A C 1
ATOM 1396 O O . LYS A 1 178 ? -6.103 -14.671 3.515 1.00 90.94 178 LYS A O 1
ATOM 1401 N N . ALA A 1 179 ? -4.407 -13.306 4.051 1.00 91.25 179 ALA A N 1
ATOM 1402 C CA . ALA A 1 179 ? -3.339 -14.127 3.478 1.00 91.25 179 ALA A CA 1
ATOM 1403 C C . ALA A 1 179 ? -2.713 -15.100 4.501 1.00 91.25 179 ALA A C 1
ATOM 1405 O O . ALA A 1 179 ? -1.873 -15.920 4.133 1.00 91.25 179 ALA A O 1
ATOM 1406 N N . CYS A 1 180 ? -3.120 -15.042 5.775 1.00 92.25 180 CYS A N 1
ATOM 1407 C CA . CYS A 1 180 ? -2.690 -15.998 6.795 1.00 92.25 180 CYS A CA 1
ATOM 1408 C C . CYS A 1 180 ? -3.158 -17.420 6.442 1.00 92.25 180 CYS A C 1
ATOM 1410 O O . CYS A 1 180 ? -4.312 -17.628 6.059 1.00 92.25 180 CYS A O 1
ATOM 1412 N N . GLY A 1 181 ? -2.258 -18.400 6.550 1.00 89.94 181 GLY A N 1
ATOM 1413 C CA . GLY A 1 181 ? -2.503 -19.791 6.166 1.00 89.94 181 GLY A CA 1
ATOM 1414 C C . GLY A 1 181 ? -2.385 -20.070 4.663 1.00 89.94 181 GLY A C 1
ATOM 1415 O O . GLY A 1 181 ? -2.471 -21.232 4.259 1.00 89.94 181 GLY A O 1
ATOM 1416 N N . HIS A 1 182 ? -2.163 -19.047 3.831 1.00 92.50 182 HIS A N 1
ATOM 1417 C CA . HIS A 1 182 ? -1.734 -19.247 2.447 1.00 92.50 182 HIS A CA 1
ATOM 1418 C C . HIS A 1 182 ? -0.226 -19.546 2.387 1.00 92.50 182 HIS A C 1
ATOM 1420 O O . HIS A 1 182 ? 0.507 -19.156 3.302 1.00 92.50 182 HIS A O 1
ATOM 1426 N N . PRO A 1 183 ? 0.260 -20.225 1.327 1.00 93.06 183 PRO A N 1
ATOM 1427 C CA . PRO A 1 183 ? 1.688 -20.471 1.150 1.00 93.06 183 PRO A CA 1
ATOM 1428 C C . PRO A 1 183 ? 2.488 -19.171 1.215 1.00 93.06 183 PRO A C 1
ATOM 1430 O O . PRO A 1 183 ? 2.125 -18.187 0.562 1.00 93.06 183 PRO A O 1
ATOM 1433 N N . SER A 1 184 ? 3.568 -19.176 1.992 1.00 90.62 184 SER A N 1
ATOM 1434 C CA . SER A 1 184 ? 4.416 -18.001 2.135 1.00 90.62 184 SER A CA 1
ATOM 1435 C C . SER A 1 184 ? 5.078 -17.598 0.819 1.00 90.62 184 SER A C 1
ATOM 1437 O O . SER A 1 184 ? 5.349 -18.424 -0.057 1.00 90.62 184 SER A O 1
ATOM 1439 N N . ARG A 1 185 ? 5.345 -16.295 0.685 1.00 89.06 185 ARG A N 1
ATOM 1440 C CA . ARG A 1 185 ? 6.007 -15.690 -0.478 1.00 89.06 185 ARG A CA 1
ATOM 1441 C C . ARG A 1 185 ? 7.279 -14.949 -0.064 1.00 89.06 185 ARG A C 1
ATOM 1443 O O . ARG A 1 185 ? 7.552 -14.758 1.120 1.00 89.06 185 ARG A O 1
ATOM 1450 N N . TYR A 1 186 ? 8.055 -14.523 -1.061 1.00 89.31 186 TYR A N 1
ATOM 1451 C CA . TYR A 1 186 ? 9.176 -13.580 -0.907 1.00 89.31 186 TYR A CA 1
ATOM 1452 C C . TYR A 1 186 ? 10.319 -14.053 0.002 1.00 89.31 186 TYR A C 1
ATOM 1454 O O . TYR A 1 186 ? 10.998 -13.234 0.616 1.00 89.31 186 TYR A O 1
ATOM 1462 N N . ASP A 1 187 ? 10.545 -15.369 0.068 1.00 84.50 187 ASP A N 1
ATOM 1463 C CA . ASP A 1 187 ? 11.548 -16.012 0.932 1.00 84.50 187 ASP A CA 1
ATOM 1464 C C . ASP A 1 187 ? 11.293 -15.814 2.442 1.00 84.50 187 ASP A C 1
ATOM 1466 O O . ASP A 1 187 ? 12.188 -15.994 3.269 1.00 84.50 187 ASP A O 1
ATOM 1470 N N . ILE A 1 188 ? 10.054 -15.479 2.821 1.00 85.38 188 ILE A N 1
ATOM 1471 C CA . ILE A 1 188 ? 9.625 -15.387 4.218 1.00 85.38 188 ILE A CA 1
ATOM 1472 C C . ILE A 1 188 ? 9.255 -16.798 4.716 1.00 85.38 188 ILE A C 1
ATOM 1474 O O . ILE A 1 188 ? 8.446 -17.481 4.076 1.00 85.38 188 ILE A O 1
ATOM 1478 N N . PRO A 1 189 ? 9.803 -17.266 5.856 1.00 87.25 189 PRO A N 1
ATOM 1479 C CA . PRO A 1 189 ? 9.392 -18.534 6.459 1.00 87.25 189 PRO A CA 1
ATOM 1480 C C . PRO A 1 189 ? 7.888 -18.562 6.770 1.00 87.25 189 PRO A C 1
ATOM 1482 O O . PRO A 1 189 ? 7.345 -17.559 7.220 1.00 87.25 189 PRO A O 1
ATOM 1485 N N . GLN A 1 190 ? 7.222 -19.710 6.599 1.00 92.56 190 GLN A N 1
ATOM 1486 C CA . GLN A 1 190 ? 5.761 -19.822 6.758 1.00 92.56 190 GLN A CA 1
ATOM 1487 C C . GLN A 1 190 ? 5.238 -19.299 8.104 1.00 92.56 190 GLN A C 1
ATOM 1489 O O . GLN A 1 190 ? 4.273 -18.545 8.135 1.00 92.56 190 GLN A O 1
ATOM 1494 N N . GLU A 1 191 ? 5.899 -19.647 9.210 1.00 91.06 191 GLU A N 1
ATOM 1495 C CA . GLU A 1 191 ? 5.512 -19.174 10.548 1.00 91.06 191 GLU A CA 1
ATOM 1496 C C . GLU A 1 191 ? 5.568 -17.642 10.652 1.00 91.06 191 GLU A C 1
ATOM 1498 O O . GLU A 1 191 ? 4.677 -17.009 11.220 1.00 91.06 191 GLU A O 1
ATOM 1503 N N . GLU A 1 192 ? 6.596 -17.037 10.058 1.00 90.00 192 GLU A N 1
ATOM 1504 C CA . GLU A 1 192 ? 6.773 -15.589 10.045 1.00 90.00 192 GLU A CA 1
ATOM 1505 C C . GLU A 1 192 ? 5.777 -14.910 9.095 1.00 90.00 192 GLU A C 1
ATOM 1507 O O . GLU A 1 192 ? 5.238 -13.857 9.426 1.00 90.00 192 GLU A O 1
ATOM 1512 N N . TRP A 1 193 ? 5.465 -15.532 7.956 1.00 91.75 193 TRP A N 1
ATOM 15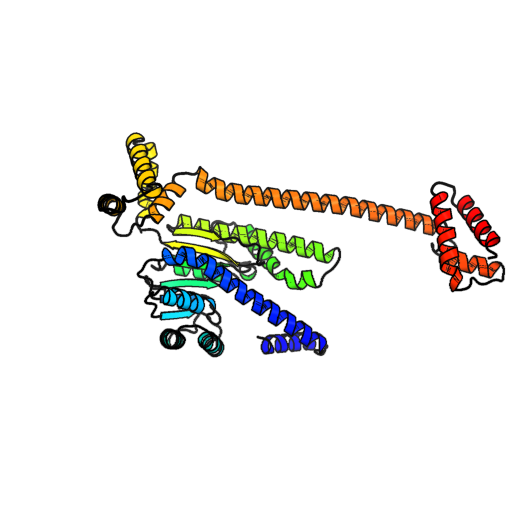13 C CA . TRP A 1 193 ? 4.421 -15.075 7.039 1.00 91.75 193 TRP A CA 1
ATOM 1514 C C . TRP A 1 193 ? 3.054 -15.027 7.725 1.00 91.75 193 TRP A C 1
ATOM 1516 O O . TRP A 1 193 ? 2.391 -13.989 7.710 1.00 91.75 193 TRP A O 1
ATOM 1526 N N . ASP A 1 194 ? 2.649 -16.115 8.380 1.00 93.12 194 ASP A N 1
ATOM 1527 C CA . ASP A 1 194 ? 1.367 -16.203 9.086 1.00 93.12 194 ASP A CA 1
ATOM 1528 C C . ASP A 1 194 ? 1.287 -15.182 10.229 1.00 93.12 194 ASP A C 1
ATOM 1530 O O . ASP A 1 194 ? 0.250 -14.541 10.439 1.00 93.12 194 ASP A O 1
ATOM 1534 N N . ARG A 1 195 ? 2.403 -14.965 10.938 1.00 95.75 195 ARG A N 1
ATOM 1535 C CA . ARG A 1 195 ? 2.510 -13.926 11.965 1.00 95.75 195 ARG A CA 1
ATOM 1536 C C . ARG A 1 195 ? 2.329 -12.533 11.364 1.00 95.75 195 ARG A C 1
ATOM 1538 O O . ARG A 1 195 ? 1.440 -11.805 11.799 1.00 95.75 195 ARG A O 1
ATOM 1545 N N . LEU A 1 196 ? 3.136 -12.158 10.371 1.00 94.12 196 LEU A N 1
ATOM 1546 C CA . LEU A 1 196 ? 3.124 -10.821 9.767 1.00 94.12 196 LEU A CA 1
ATOM 1547 C C . LEU A 1 196 ? 1.777 -10.500 9.113 1.00 94.12 196 LEU A C 1
ATOM 1549 O O . LEU A 1 196 ? 1.229 -9.418 9.322 1.00 94.12 196 LEU A O 1
ATOM 1553 N N . THR A 1 197 ? 1.205 -11.446 8.369 1.00 94.88 197 THR A N 1
ATOM 1554 C CA . THR A 1 197 ? -0.119 -11.287 7.753 1.00 94.88 197 THR A CA 1
ATOM 1555 C C . THR A 1 197 ? -1.194 -11.086 8.819 1.00 94.88 197 THR A C 1
ATOM 1557 O O . THR A 1 197 ? -1.949 -10.118 8.738 1.00 94.88 197 THR A O 1
ATOM 1560 N N . THR A 1 198 ? -1.205 -11.887 9.888 1.00 95.44 198 THR A N 1
ATOM 1561 C CA . THR A 1 198 ? -2.136 -11.706 11.017 1.00 95.44 198 THR A CA 1
ATOM 1562 C C . THR A 1 198 ? -1.974 -10.340 11.690 1.00 95.44 198 THR A C 1
ATOM 1564 O O . THR A 1 198 ? -2.961 -9.636 11.916 1.00 95.44 198 THR A O 1
ATOM 1567 N N . GLU A 1 199 ? -0.738 -9.940 12.003 1.00 95.69 199 GLU A N 1
ATOM 1568 C CA . GLU A 1 199 ? -0.444 -8.653 12.642 1.00 95.69 199 GLU A CA 1
ATOM 1569 C C . GLU A 1 199 ? -0.855 -7.475 11.753 1.00 95.69 199 GLU A C 1
ATOM 1571 O O . GLU A 1 199 ? -1.408 -6.495 12.253 1.00 95.69 199 GLU A O 1
ATOM 1576 N N . SER A 1 200 ? -0.685 -7.584 10.432 1.00 94.44 200 SER A N 1
ATOM 1577 C CA . SER A 1 200 ? -1.084 -6.547 9.473 1.00 94.44 200 SER A CA 1
ATOM 1578 C C . SER A 1 200 ? -2.581 -6.197 9.545 1.00 94.44 200 SER A C 1
ATOM 1580 O O . SER A 1 200 ? -2.972 -5.053 9.293 1.00 94.44 200 SER A O 1
ATOM 1582 N N . GLY A 1 201 ? -3.431 -7.143 9.969 1.00 93.12 201 GLY A N 1
ATOM 1583 C CA . GLY A 1 201 ? -4.863 -6.927 10.203 1.00 93.12 201 GLY A CA 1
ATOM 1584 C C . GLY A 1 201 ? -5.165 -5.907 11.300 1.00 93.12 201 GLY A C 1
ATOM 1585 O O . GLY A 1 201 ? -6.228 -5.281 11.296 1.00 93.12 201 GLY A O 1
ATOM 1586 N N . TRP A 1 202 ? -4.220 -5.682 12.218 1.00 94.44 202 TRP A N 1
ATOM 1587 C CA . TRP A 1 202 ? -4.356 -4.715 13.309 1.00 94.44 202 TRP A CA 1
ATOM 1588 C C . TRP A 1 202 ? -4.295 -3.257 12.841 1.00 94.44 202 TRP A C 1
ATOM 1590 O O . TRP A 1 202 ? -4.575 -2.351 13.624 1.00 94.44 202 TRP A O 1
ATOM 1600 N N . THR A 1 203 ? -4.008 -3.007 11.562 1.00 90.31 203 THR A N 1
ATOM 1601 C CA . THR A 1 203 ? -4.152 -1.672 10.959 1.00 90.31 203 THR A CA 1
ATOM 1602 C C . THR A 1 203 ? -5.609 -1.210 10.872 1.00 90.31 203 THR A C 1
ATOM 1604 O O . THR A 1 203 ? -5.864 -0.013 10.802 1.00 90.31 203 THR A O 1
ATOM 1607 N N . ASN A 1 204 ? -6.584 -2.122 10.970 1.00 87.56 204 ASN A N 1
ATOM 1608 C CA . ASN A 1 204 ? -8.013 -1.787 10.946 1.00 87.56 204 ASN A CA 1
ATOM 1609 C C . ASN A 1 204 ? -8.585 -1.348 12.317 1.00 87.56 204 ASN A C 1
ATOM 1611 O O . ASN A 1 204 ? -9.804 -1.265 12.471 1.00 87.56 204 ASN A O 1
ATOM 1615 N N . LEU A 1 205 ? -7.746 -1.097 13.331 1.00 88.00 205 LEU A N 1
ATOM 1616 C CA . LEU A 1 205 ? -8.193 -0.825 14.707 1.00 88.00 205 LEU A CA 1
ATOM 1617 C C . LEU A 1 205 ? -8.590 0.640 14.992 1.00 88.00 205 LEU A C 1
ATOM 1619 O O . LEU A 1 205 ? -9.025 0.922 16.108 1.00 88.00 205 LEU A O 1
ATOM 1623 N N . GLU A 1 206 ? -8.496 1.569 14.030 1.00 82.94 206 GLU A N 1
ATOM 1624 C CA . GLU A 1 206 ? -8.795 3.004 14.243 1.00 82.94 206 GLU A CA 1
ATOM 1625 C C . GLU A 1 206 ? -10.178 3.266 14.856 1.00 82.94 206 GLU A C 1
ATOM 1627 O O . GLU A 1 206 ? -10.287 3.960 15.873 1.00 82.94 206 GLU A O 1
ATOM 1632 N N . ASP A 1 207 ? -11.225 2.658 14.289 1.00 81.12 207 ASP A N 1
ATOM 1633 C CA . ASP A 1 207 ? -12.605 2.808 14.771 1.00 81.12 207 ASP A CA 1
ATOM 1634 C C . ASP A 1 207 ? -12.748 2.327 16.235 1.00 81.12 207 ASP A C 1
ATOM 1636 O O . ASP A 1 207 ? -13.539 2.879 17.007 1.00 81.12 207 ASP A O 1
ATOM 1640 N N . GLU A 1 208 ? -11.991 1.299 16.646 1.00 84.94 208 GLU A N 1
ATOM 1641 C CA . GLU A 1 208 ? -12.019 0.774 18.018 1.00 84.94 208 GLU A CA 1
ATOM 1642 C C . GLU A 1 208 ? -11.203 1.645 18.984 1.00 84.94 208 GLU A C 1
ATOM 1644 O O . GLU A 1 208 ? -11.619 1.852 20.129 1.00 84.94 208 GLU A O 1
ATOM 1649 N N . ILE A 1 209 ? -10.080 2.203 18.525 1.00 86.81 209 ILE A N 1
ATOM 1650 C CA . ILE A 1 209 ? -9.250 3.144 19.289 1.00 86.81 209 ILE A CA 1
ATOM 1651 C C . ILE A 1 209 ? -10.047 4.410 19.615 1.00 86.81 209 ILE A C 1
ATOM 1653 O O . ILE A 1 209 ? -10.044 4.848 20.767 1.00 86.81 209 ILE A O 1
ATOM 1657 N N . GLY A 1 210 ? -10.775 4.966 18.638 1.00 83.31 210 GLY A N 1
ATOM 1658 C CA . GLY A 1 210 ? -11.596 6.169 18.822 1.00 83.31 210 GLY A CA 1
ATOM 1659 C C . GLY A 1 210 ? -12.717 6.004 19.857 1.00 83.31 210 GLY A C 1
ATOM 1660 O O . GLY A 1 210 ? -13.098 6.968 20.517 1.00 83.31 210 GLY A O 1
ATOM 1661 N N . LYS A 1 211 ? -13.204 4.771 20.048 1.00 83.31 211 LYS A N 1
ATOM 1662 C CA . LYS A 1 211 ? -14.273 4.422 21.004 1.00 83.31 211 LYS A CA 1
ATOM 1663 C C . LYS A 1 211 ? -13.754 3.898 22.346 1.00 83.31 211 LYS A C 1
ATOM 1665 O O . LYS A 1 211 ? -14.544 3.656 23.257 1.00 83.31 211 LYS A O 1
ATOM 1670 N N . SER A 1 212 ? -12.445 3.692 22.474 1.00 87.94 212 SER A N 1
ATOM 1671 C CA . SER A 1 212 ? -11.817 3.128 23.669 1.00 87.94 212 SER A CA 1
ATOM 1672 C C . SER A 1 212 ? -11.159 4.211 24.524 1.00 87.94 212 SER A C 1
ATOM 1674 O O . SER A 1 212 ? -10.764 5.271 24.044 1.00 87.94 212 SER A O 1
ATOM 1676 N N . SER A 1 213 ? -10.999 3.942 25.819 1.00 88.94 213 SER A N 1
ATOM 1677 C CA . SER A 1 213 ? -10.331 4.850 26.755 1.00 88.94 213 SER A CA 1
ATOM 1678 C C . SER A 1 213 ? -9.416 4.095 27.723 1.00 88.94 213 SER A C 1
ATOM 1680 O O . SER A 1 213 ? -9.470 2.867 27.847 1.00 88.94 213 SER A O 1
ATOM 1682 N N . GLY A 1 214 ? -8.523 4.831 28.389 1.00 90.75 214 GLY A N 1
ATOM 1683 C CA . GLY A 1 214 ? -7.632 4.281 29.409 1.00 90.75 214 GLY A CA 1
ATOM 1684 C C . GLY A 1 214 ? -6.681 3.205 28.875 1.00 90.75 214 GLY A C 1
ATOM 1685 O O . GLY A 1 214 ? -6.010 3.400 27.865 1.00 90.75 214 GLY A O 1
ATOM 1686 N N . GLN A 1 215 ? -6.596 2.081 29.589 1.00 88.81 215 GLN A N 1
ATOM 1687 C CA . GLN A 1 215 ? -5.667 0.987 29.287 1.00 88.81 215 GLN A CA 1
ATOM 1688 C C . GLN A 1 215 ? -5.988 0.293 27.956 1.00 88.81 215 GLN A C 1
ATOM 1690 O O . GLN A 1 215 ? -5.083 0.030 27.171 1.00 88.81 215 GLN A O 1
ATOM 1695 N N . LYS A 1 216 ? -7.277 0.076 27.669 1.00 90.50 216 LYS A N 1
ATOM 1696 C CA . LYS A 1 216 ? -7.717 -0.579 26.433 1.00 90.50 216 LYS A CA 1
ATOM 1697 C C . LYS A 1 216 ? -7.289 0.211 25.194 1.00 90.50 216 LYS A C 1
ATOM 1699 O O . LYS A 1 216 ? -6.845 -0.377 24.217 1.00 90.50 216 LYS A O 1
ATOM 1704 N N . LYS A 1 217 ? -7.392 1.546 25.244 1.00 90.75 217 LYS A N 1
ATOM 1705 C CA . LYS A 1 217 ? -6.955 2.407 24.137 1.00 90.75 217 LYS A CA 1
ATOM 1706 C C . LYS A 1 217 ? -5.461 2.226 23.844 1.00 90.75 217 LYS A C 1
ATOM 1708 O O . LYS A 1 217 ? -5.108 1.994 22.696 1.00 90.75 217 LYS A O 1
ATOM 1713 N N . LYS A 1 218 ? -4.619 2.240 24.884 1.00 89.31 218 LYS A N 1
ATOM 1714 C CA . LYS A 1 218 ? -3.168 2.036 24.742 1.00 89.31 218 LYS A CA 1
ATOM 1715 C C . LYS A 1 218 ? -2.830 0.674 24.127 1.00 89.31 218 LYS A C 1
ATOM 1717 O O . LYS A 1 218 ? -2.021 0.598 23.214 1.00 89.31 218 LYS A O 1
ATOM 1722 N N . GLU A 1 219 ? -3.487 -0.394 24.576 1.00 92.88 219 GLU A N 1
ATOM 1723 C CA . GLU A 1 219 ? -3.268 -1.744 24.029 1.00 92.88 219 GLU A CA 1
ATOM 1724 C C . GLU A 1 219 ? -3.645 -1.849 22.543 1.00 92.88 219 GLU A C 1
ATOM 1726 O O . GLU A 1 219 ? -2.968 -2.531 21.772 1.00 92.88 219 GLU A O 1
ATOM 1731 N N . LEU A 1 220 ? -4.713 -1.166 22.122 1.00 91.88 220 LEU A N 1
ATOM 1732 C CA . LEU A 1 220 ? -5.114 -1.108 20.716 1.00 91.88 220 LEU A CA 1
ATOM 1733 C C . LEU A 1 220 ? -4.140 -0.272 19.874 1.00 91.88 220 LEU A C 1
ATOM 1735 O O . LEU A 1 220 ? -3.800 -0.679 18.765 1.00 91.88 220 LEU A O 1
ATOM 1739 N N . GLU A 1 221 ? -3.651 0.850 20.405 1.00 91.81 221 GLU A N 1
ATOM 1740 C CA . GLU A 1 221 ? -2.617 1.671 19.760 1.00 91.81 221 GLU A CA 1
ATOM 1741 C C . GLU A 1 221 ? -1.314 0.875 19.565 1.00 91.81 221 GLU A C 1
ATOM 1743 O O . GLU A 1 221 ? -0.745 0.884 18.474 1.00 91.8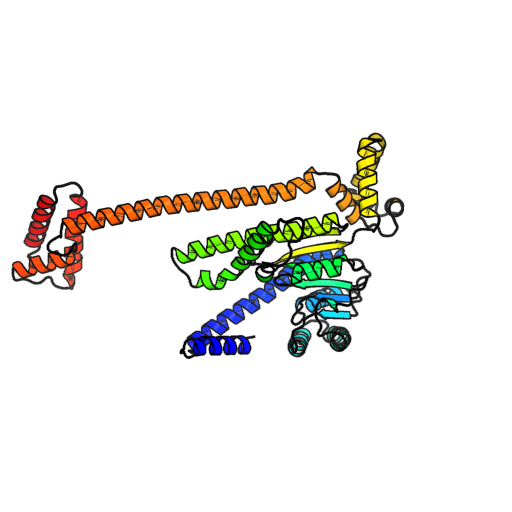1 221 GLU A O 1
ATOM 1748 N N . GLU A 1 222 ? -0.879 0.106 20.570 1.00 92.00 222 GLU A N 1
ATOM 1749 C CA . GLU A 1 222 ? 0.294 -0.775 20.470 1.00 92.00 222 GLU A CA 1
ATOM 1750 C C . GLU A 1 222 ? 0.125 -1.857 19.394 1.00 92.00 222 GLU A C 1
ATOM 1752 O O . GLU A 1 222 ? 1.056 -2.129 18.630 1.00 92.00 222 GLU A O 1
ATOM 1757 N N . LYS A 1 223 ? -1.063 -2.468 19.302 1.00 94.38 223 LYS A N 1
ATOM 1758 C CA . LYS A 1 223 ? -1.372 -3.428 18.232 1.00 94.38 223 LYS A CA 1
ATOM 1759 C C . LYS A 1 223 ? -1.354 -2.767 16.860 1.00 94.38 223 LYS A C 1
ATOM 1761 O O . LYS A 1 223 ? -0.788 -3.335 15.933 1.00 94.38 223 LYS A O 1
ATOM 1766 N N . MET A 1 224 ? -1.917 -1.569 16.728 1.00 91.75 224 MET A N 1
ATOM 1767 C CA . MET A 1 224 ? -1.915 -0.843 15.460 1.00 91.75 224 MET A CA 1
ATOM 1768 C C . MET A 1 224 ? -0.490 -0.504 15.005 1.00 91.75 224 MET A C 1
ATOM 1770 O O . MET A 1 224 ? -0.180 -0.665 13.827 1.00 91.75 224 MET A O 1
ATOM 1774 N N . ILE A 1 225 ? 0.400 -0.108 15.924 1.00 90.88 225 ILE A N 1
ATOM 1775 C CA . ILE A 1 225 ? 1.822 0.130 15.617 1.00 90.88 225 ILE A CA 1
ATOM 1776 C C . ILE A 1 225 ? 2.478 -1.141 15.068 1.00 90.88 225 ILE A C 1
ATOM 1778 O O . ILE A 1 225 ? 3.116 -1.086 14.018 1.00 90.88 225 ILE A O 1
ATOM 1782 N N . LYS A 1 226 ? 2.277 -2.289 15.729 1.00 92.06 226 LYS A N 1
ATOM 1783 C CA . LYS A 1 226 ? 2.787 -3.580 15.239 1.00 92.06 226 LYS A CA 1
ATOM 1784 C C . LYS A 1 226 ? 2.210 -3.949 13.876 1.00 92.06 226 LYS A C 1
ATOM 1786 O O . LYS A 1 226 ? 2.946 -4.412 13.016 1.00 92.06 226 LYS A O 1
ATOM 1791 N N . GLY A 1 227 ? 0.921 -3.698 13.653 1.00 93.06 227 GLY A N 1
ATOM 1792 C CA . GLY A 1 227 ? 0.292 -3.955 12.360 1.00 93.06 227 GLY A CA 1
ATOM 1793 C C . GLY A 1 227 ? 0.885 -3.115 11.232 1.00 93.06 227 GLY A C 1
ATOM 1794 O O . GLY A 1 227 ? 1.139 -3.645 10.153 1.00 93.06 227 GLY A O 1
ATOM 1795 N N . LYS A 1 228 ? 1.184 -1.834 11.487 1.00 90.94 228 LYS A N 1
ATOM 1796 C CA . LYS A 1 228 ? 1.890 -0.974 10.523 1.00 90.94 228 LYS A CA 1
ATOM 1797 C C . LYS A 1 228 ? 3.317 -1.461 10.257 1.00 90.94 228 LYS A C 1
ATOM 1799 O O . LYS A 1 228 ? 3.769 -1.424 9.121 1.00 90.94 228 LYS A O 1
ATOM 1804 N N . GLU A 1 229 ? 4.029 -1.924 11.282 1.00 90.00 229 GLU A N 1
ATOM 1805 C CA . GLU A 1 229 ? 5.372 -2.499 11.124 1.00 90.00 229 GLU A CA 1
ATOM 1806 C C . GLU A 1 229 ? 5.341 -3.789 10.290 1.00 90.00 229 GLU A C 1
ATOM 1808 O O . GLU A 1 229 ? 6.143 -3.945 9.372 1.00 90.00 229 GLU A O 1
ATOM 1813 N N . ALA A 1 230 ? 4.369 -4.669 10.540 1.00 92.81 230 ALA A N 1
ATOM 1814 C CA . ALA A 1 230 ? 4.182 -5.890 9.766 1.00 92.81 230 ALA A CA 1
ATOM 1815 C C . ALA A 1 230 ? 3.854 -5.604 8.290 1.00 92.81 230 ALA A C 1
ATOM 1817 O O . ALA A 1 230 ? 4.450 -6.221 7.410 1.00 92.81 230 ALA A O 1
ATOM 1818 N N . MET A 1 231 ? 2.972 -4.631 8.015 1.00 91.94 231 MET A N 1
ATOM 1819 C CA . MET A 1 231 ? 2.693 -4.152 6.652 1.00 91.94 231 MET A CA 1
ATOM 1820 C C . MET A 1 231 ? 3.971 -3.711 5.935 1.00 91.94 231 MET A C 1
ATOM 1822 O O . MET A 1 231 ? 4.254 -4.195 4.843 1.00 91.94 231 MET A O 1
ATOM 1826 N N . LYS A 1 232 ? 4.790 -2.876 6.584 1.00 90.56 232 LYS A N 1
ATOM 1827 C CA . LYS A 1 232 ? 6.050 -2.385 6.006 1.00 90.56 232 LYS A CA 1
ATOM 1828 C C . LYS A 1 232 ? 7.013 -3.515 5.657 1.00 90.56 232 LYS A C 1
ATOM 1830 O O . LYS A 1 232 ? 7.626 -3.481 4.597 1.00 90.56 232 LYS A O 1
ATOM 1835 N N . ILE A 1 233 ? 7.138 -4.523 6.522 1.00 91.31 233 ILE A N 1
ATOM 1836 C CA . ILE A 1 233 ? 7.995 -5.689 6.258 1.00 91.31 233 ILE A CA 1
ATOM 1837 C C . ILE A 1 233 ? 7.501 -6.454 5.023 1.00 91.31 233 ILE A C 1
ATOM 1839 O O . ILE A 1 233 ? 8.306 -6.789 4.155 1.00 91.31 233 ILE A O 1
ATOM 1843 N N . LEU A 1 234 ? 6.191 -6.701 4.925 1.00 93.25 234 LEU A N 1
ATOM 1844 C CA . LEU A 1 234 ? 5.596 -7.387 3.775 1.00 93.25 234 LEU A CA 1
ATOM 1845 C C . LEU A 1 234 ? 5.784 -6.581 2.479 1.00 93.25 234 LEU A C 1
ATOM 1847 O O . LEU A 1 234 ? 6.167 -7.144 1.455 1.00 93.25 234 LEU A O 1
ATOM 1851 N N . ASP A 1 235 ? 5.580 -5.266 2.524 1.00 93.88 235 ASP A N 1
ATOM 1852 C CA . ASP A 1 235 ? 5.693 -4.392 1.352 1.00 93.88 235 ASP A CA 1
ATOM 1853 C C . ASP A 1 235 ? 7.144 -4.213 0.890 1.00 93.88 235 ASP A C 1
ATOM 1855 O O . ASP A 1 235 ? 7.424 -4.243 -0.309 1.00 93.88 235 ASP A O 1
ATOM 1859 N N . MET A 1 236 ? 8.097 -4.134 1.821 1.00 92.06 236 MET A N 1
ATOM 1860 C CA . MET A 1 236 ? 9.522 -4.180 1.485 1.00 92.06 236 MET A CA 1
ATOM 1861 C C . MET A 1 236 ? 9.908 -5.513 0.838 1.00 92.06 236 MET A C 1
ATOM 1863 O O . MET A 1 236 ? 10.625 -5.517 -0.162 1.00 92.06 236 MET A O 1
ATOM 1867 N N . ALA A 1 237 ? 9.398 -6.638 1.348 1.00 91.12 237 ALA A N 1
ATOM 1868 C CA . ALA A 1 237 ? 9.665 -7.950 0.763 1.00 91.12 237 ALA A CA 1
ATOM 1869 C C . ALA A 1 237 ? 9.135 -8.062 -0.679 1.00 91.12 237 ALA A C 1
ATOM 1871 O O . ALA A 1 237 ? 9.811 -8.639 -1.532 1.00 91.12 237 ALA A O 1
ATOM 1872 N N . ARG A 1 238 ? 7.977 -7.451 -0.979 1.00 94.00 238 ARG A N 1
ATOM 1873 C CA . ARG A 1 238 ? 7.439 -7.327 -2.348 1.00 94.00 238 ARG A CA 1
ATOM 1874 C C . ARG A 1 238 ? 8.359 -6.518 -3.256 1.00 94.00 238 ARG A C 1
ATOM 1876 O O . ARG A 1 238 ? 8.652 -6.949 -4.370 1.00 94.00 238 ARG A O 1
ATOM 1883 N N . VAL A 1 239 ? 8.847 -5.370 -2.784 1.00 93.44 239 VAL A N 1
ATOM 1884 C CA . VAL A 1 239 ? 9.785 -4.535 -3.550 1.00 93.44 239 VAL A CA 1
ATOM 1885 C C . VAL A 1 239 ? 11.091 -5.276 -3.827 1.00 93.44 239 VAL A C 1
ATOM 1887 O O . VAL A 1 239 ? 11.555 -5.295 -4.968 1.00 93.44 239 VAL A O 1
ATOM 1890 N N . ASP A 1 240 ? 11.663 -5.938 -2.825 1.00 88.38 240 ASP A N 1
ATOM 1891 C CA . ASP A 1 240 ? 12.893 -6.712 -2.995 1.00 88.38 240 ASP A CA 1
ATOM 1892 C C . ASP A 1 240 ? 12.691 -7.893 -3.947 1.00 88.38 240 ASP A C 1
ATOM 1894 O O . ASP A 1 240 ? 13.547 -8.168 -4.792 1.00 88.38 240 ASP A O 1
ATOM 1898 N N . TYR A 1 241 ? 11.543 -8.566 -3.859 1.00 91.94 241 TYR A N 1
ATOM 1899 C CA . TYR A 1 241 ? 11.163 -9.614 -4.795 1.00 91.94 241 TYR A CA 1
ATOM 1900 C C . TYR A 1 241 ? 11.128 -9.096 -6.237 1.00 91.94 241 TYR A C 1
ATOM 1902 O O . TYR A 1 241 ? 11.773 -9.685 -7.106 1.00 91.94 241 TYR A O 1
ATOM 1910 N N . LEU A 1 242 ? 10.467 -7.965 -6.492 1.00 93.31 242 LEU A N 1
ATOM 1911 C CA . LEU A 1 242 ? 10.443 -7.335 -7.814 1.00 93.31 242 LEU A CA 1
ATOM 1912 C C . LEU A 1 242 ? 11.854 -6.964 -8.293 1.00 93.31 242 LEU A C 1
ATOM 1914 O O . LEU A 1 242 ? 12.245 -7.299 -9.410 1.00 93.31 242 LEU A O 1
ATOM 1918 N N . ARG A 1 243 ? 12.689 -6.370 -7.438 1.00 90.00 243 ARG A N 1
ATOM 1919 C CA . ARG A 1 243 ? 14.072 -6.018 -7.806 1.00 90.00 243 ARG A CA 1
ATOM 1920 C C . ARG A 1 243 ? 14.896 -7.227 -8.244 1.00 90.00 243 ARG A C 1
ATOM 1922 O O . ARG A 1 243 ? 15.614 -7.142 -9.248 1.00 90.00 243 ARG A O 1
ATOM 1929 N N . ARG A 1 244 ? 14.753 -8.365 -7.549 1.00 85.12 244 ARG A N 1
ATOM 1930 C CA . ARG A 1 244 ? 15.403 -9.642 -7.910 1.00 85.12 244 ARG A CA 1
ATOM 1931 C C . ARG A 1 244 ? 14.946 -10.185 -9.269 1.00 85.12 244 ARG A C 1
ATOM 1933 O O . ARG A 1 244 ? 15.714 -10.891 -9.915 1.00 85.12 244 ARG A O 1
ATOM 1940 N N . HIS A 1 245 ? 13.745 -9.826 -9.719 1.00 88.12 245 HIS A N 1
ATOM 1941 C CA . HIS A 1 245 ? 13.148 -10.308 -10.968 1.00 88.12 245 HIS A CA 1
ATOM 1942 C C . HIS A 1 245 ? 13.294 -9.336 -12.149 1.00 88.12 245 HIS A C 1
ATOM 1944 O O . HIS A 1 245 ? 12.641 -9.515 -13.172 1.00 88.12 245 HIS A O 1
ATOM 1950 N N . GLY A 1 246 ? 14.183 -8.341 -12.051 1.00 88.38 246 GLY A N 1
ATOM 1951 C CA . GLY A 1 246 ? 14.487 -7.449 -13.177 1.00 88.38 246 GLY A CA 1
ATOM 1952 C C . GLY A 1 246 ? 13.523 -6.272 -13.304 1.00 88.38 246 GLY A C 1
ATOM 1953 O O . GLY A 1 246 ? 13.267 -5.791 -14.404 1.00 88.38 246 GLY A O 1
ATOM 1954 N N . PHE A 1 247 ? 13.002 -5.795 -12.178 1.00 91.50 247 PHE A N 1
ATOM 1955 C CA . PHE A 1 247 ? 12.188 -4.587 -12.113 1.00 91.50 247 PHE A CA 1
ATOM 1956 C C . PHE A 1 247 ? 12.912 -3.506 -11.314 1.00 91.50 247 PHE A C 1
ATOM 1958 O O . PHE A 1 247 ? 13.616 -3.811 -10.349 1.00 91.50 247 PHE A O 1
ATOM 1965 N N . GLN A 1 248 ? 12.723 -2.247 -11.694 1.00 90.12 248 GLN A N 1
ATOM 1966 C CA . GLN A 1 248 ? 12.932 -1.116 -10.798 1.00 90.12 248 GLN A CA 1
ATOM 1967 C C . GLN A 1 248 ? 11.676 -1.028 -9.939 1.00 90.12 248 GLN A C 1
ATOM 1969 O O . GLN A 1 248 ? 10.577 -0.985 -10.480 1.00 90.12 248 GLN A O 1
ATOM 1974 N N . ALA A 1 249 ? 11.814 -1.054 -8.619 1.00 91.56 249 ALA A N 1
ATOM 1975 C CA . ALA A 1 249 ? 10.669 -0.987 -7.719 1.00 91.56 249 ALA A CA 1
ATOM 1976 C C . ALA A 1 249 ? 10.994 -0.125 -6.504 1.00 91.56 249 ALA A C 1
ATOM 1978 O O . ALA A 1 249 ? 12.108 -0.183 -5.971 1.00 91.56 249 ALA A O 1
ATOM 1979 N N . GLU A 1 250 ? 10.012 0.652 -6.065 1.00 89.81 250 GLU A N 1
ATOM 1980 C CA . GLU A 1 250 ? 10.119 1.611 -4.972 1.00 89.81 250 GLU A CA 1
ATOM 1981 C C . GLU A 1 250 ? 8.902 1.512 -4.053 1.00 89.81 250 GLU A C 1
ATOM 1983 O O . GLU A 1 250 ? 7.790 1.236 -4.506 1.00 89.81 250 GLU A O 1
ATOM 1988 N N . LEU A 1 251 ? 9.131 1.738 -2.755 1.00 92.00 251 LEU A N 1
ATOM 1989 C CA . LEU A 1 251 ? 8.089 1.786 -1.734 1.00 92.00 251 LEU A CA 1
ATOM 1990 C C . LEU A 1 251 ? 7.935 3.216 -1.222 1.00 92.00 251 LEU A C 1
ATOM 1992 O O . LEU A 1 251 ? 8.848 3.772 -0.609 1.00 92.00 251 LEU A O 1
ATOM 1996 N N . TYR A 1 252 ? 6.748 3.775 -1.406 1.00 90.44 252 TYR A N 1
ATOM 1997 C CA . TYR A 1 252 ? 6.343 5.070 -0.885 1.00 90.44 252 TYR A CA 1
ATOM 1998 C C . TYR A 1 252 ? 5.537 4.862 0.389 1.00 90.44 252 TYR A C 1
ATOM 2000 O O . TYR A 1 252 ? 4.350 4.541 0.351 1.00 90.44 252 TYR A O 1
ATOM 2008 N N . MET A 1 253 ? 6.207 5.027 1.528 1.00 87.94 253 MET A N 1
ATOM 2009 C CA . MET A 1 253 ? 5.565 4.904 2.833 1.00 87.94 253 MET A CA 1
ATOM 2010 C C . MET A 1 253 ? 4.749 6.150 3.177 1.00 87.94 253 MET A C 1
ATOM 2012 O O . MET A 1 253 ? 5.187 7.280 2.933 1.00 87.94 253 MET A O 1
ATOM 2016 N N . THR A 1 254 ? 3.610 5.952 3.837 1.00 83.88 254 THR A N 1
ATOM 2017 C CA . THR A 1 254 ? 2.770 7.042 4.335 1.00 83.88 254 THR A CA 1
ATOM 2018 C C . THR A 1 254 ? 2.346 6.830 5.779 1.00 83.88 254 THR A C 1
ATOM 2020 O O . THR A 1 254 ? 1.901 5.762 6.185 1.00 83.88 254 THR A O 1
ATOM 2023 N N . ASP A 1 255 ? 2.438 7.898 6.571 1.00 81.62 255 ASP A N 1
ATOM 2024 C CA . ASP A 1 255 ? 1.854 7.933 7.913 1.00 81.62 255 ASP A CA 1
ATOM 2025 C C . ASP A 1 255 ? 0.444 8.560 7.903 1.00 81.62 255 ASP A C 1
ATOM 2027 O O . ASP A 1 255 ? -0.224 8.562 8.939 1.00 81.62 255 ASP A O 1
ATOM 2031 N N . LYS A 1 256 ? -0.022 9.080 6.747 1.00 81.19 256 LYS A N 1
ATOM 2032 C CA . LYS A 1 256 ? -1.343 9.729 6.605 1.00 81.19 256 LYS A CA 1
ATOM 2033 C C . LYS A 1 256 ? -2.494 8.747 6.814 1.00 81.19 256 LYS A C 1
ATOM 2035 O O . LYS A 1 256 ? -3.539 9.134 7.328 1.00 81.19 256 LYS A O 1
ATOM 2040 N N . PHE A 1 257 ? -2.298 7.494 6.412 1.00 83.56 257 PHE A N 1
ATOM 2041 C CA . PHE A 1 257 ? -3.311 6.447 6.470 1.00 83.56 257 PHE A CA 1
ATOM 2042 C C . PHE A 1 257 ? -2.781 5.248 7.271 1.00 83.56 257 PHE A C 1
ATOM 2044 O O . PHE A 1 257 ? -1.572 5.016 7.319 1.00 83.56 257 PHE A O 1
ATOM 2051 N N . PRO A 1 258 ? -3.645 4.445 7.916 1.00 76.88 258 PRO A N 1
ATOM 2052 C CA . PRO A 1 258 ? -3.214 3.211 8.582 1.00 76.88 258 PRO A CA 1
ATOM 2053 C C . PRO A 1 258 ? -2.658 2.148 7.641 1.00 76.88 258 PRO A C 1
ATOM 2055 O O . PRO A 1 258 ? -1.890 1.292 8.072 1.00 76.88 258 PRO A O 1
ATOM 2058 N N . LYS A 1 259 ? -3.112 2.200 6.390 1.00 82.88 259 LYS A N 1
ATOM 2059 C CA . LYS A 1 259 ? -2.786 1.331 5.265 1.00 82.88 259 LYS A CA 1
ATOM 2060 C C . LYS A 1 259 ? -2.777 2.184 4.005 1.00 82.88 259 LYS A C 1
ATOM 2062 O O . LYS A 1 259 ? -3.529 3.157 3.944 1.00 82.88 259 LYS A O 1
ATOM 2067 N N . GLY A 1 260 ? -1.986 1.806 3.014 1.00 84.38 260 GLY A N 1
ATOM 2068 C CA . GLY A 1 260 ? -1.858 2.581 1.787 1.00 84.38 260 GLY A CA 1
ATOM 2069 C C . GLY A 1 260 ? -0.449 3.060 1.489 1.00 84.38 260 GLY A C 1
ATOM 2070 O O . GLY A 1 260 ? -0.300 4.102 0.854 1.00 84.38 260 GLY A O 1
ATOM 2071 N N . ASP A 1 261 ? 0.560 2.316 1.941 1.00 91.25 261 ASP A N 1
ATOM 2072 C CA . ASP A 1 261 ? 1.880 2.426 1.334 1.00 91.25 261 ASP A CA 1
ATOM 2073 C C . ASP A 1 261 ? 1.746 2.056 -0.154 1.00 91.25 261 ASP A C 1
ATOM 2075 O O . ASP A 1 261 ? 0.915 1.221 -0.532 1.00 91.25 261 ASP A O 1
ATOM 2079 N N . VAL A 1 262 ? 2.504 2.732 -1.013 1.00 92.56 262 VAL A N 1
ATOM 2080 C CA . VAL A 1 262 ? 2.373 2.586 -2.466 1.00 92.56 262 VAL A CA 1
ATOM 2081 C C . VAL A 1 262 ? 3.645 1.984 -3.035 1.00 92.56 262 VAL A C 1
ATOM 2083 O O . VAL A 1 262 ? 4.730 2.536 -2.880 1.00 92.56 262 VAL A O 1
ATOM 2086 N N . ILE A 1 263 ? 3.507 0.852 -3.713 1.00 93.88 263 ILE A N 1
ATOM 2087 C CA . ILE A 1 263 ? 4.564 0.239 -4.508 1.00 93.88 263 ILE A CA 1
ATOM 2088 C C . ILE A 1 263 ? 4.423 0.753 -5.935 1.00 93.88 263 ILE A C 1
ATOM 2090 O O . ILE A 1 263 ? 3.363 0.602 -6.540 1.00 93.88 263 ILE A O 1
ATOM 2094 N N . ILE A 1 264 ? 5.493 1.326 -6.478 1.00 92.38 264 ILE A N 1
ATOM 2095 C CA . ILE A 1 264 ? 5.590 1.674 -7.898 1.00 92.38 264 ILE A CA 1
ATOM 2096 C C . ILE A 1 264 ? 6.720 0.845 -8.486 1.00 92.38 264 ILE A C 1
ATOM 2098 O O . ILE A 1 264 ? 7.830 0.831 -7.950 1.00 92.38 264 ILE A O 1
ATOM 2102 N N . ALA A 1 265 ? 6.432 0.124 -9.565 1.00 92.56 265 ALA A N 1
ATOM 2103 C CA . ALA A 1 265 ? 7.397 -0.737 -10.220 1.00 92.56 265 ALA A CA 1
ATOM 2104 C C . ALA A 1 265 ? 7.368 -0.577 -11.738 1.00 92.56 265 ALA A C 1
ATOM 2106 O O . ALA A 1 265 ? 6.307 -0.512 -12.355 1.00 92.56 265 ALA A O 1
ATOM 2107 N N . ARG A 1 266 ? 8.557 -0.565 -12.341 1.00 90.00 266 ARG A N 1
ATOM 2108 C CA . ARG A 1 266 ? 8.788 -0.487 -13.782 1.00 90.00 266 ARG A CA 1
ATOM 2109 C C . ARG A 1 266 ? 9.621 -1.676 -14.244 1.00 90.00 266 ARG A C 1
ATOM 2111 O O . ARG A 1 266 ? 10.589 -2.077 -13.596 1.00 90.00 266 ARG A O 1
ATOM 2118 N N . ARG A 1 267 ? 9.263 -2.234 -15.397 1.00 89.44 267 ARG A N 1
ATOM 2119 C CA . ARG A 1 267 ? 10.032 -3.296 -16.052 1.00 89.44 267 ARG A CA 1
ATOM 2120 C C . ARG A 1 267 ? 11.326 -2.735 -16.639 1.00 89.44 267 ARG A C 1
ATOM 2122 O O . ARG A 1 267 ? 11.278 -1.798 -17.434 1.00 89.44 267 ARG A O 1
ATOM 2129 N N . LEU A 1 268 ? 12.456 -3.340 -16.276 1.00 88.69 268 LEU A N 1
ATOM 2130 C CA . LEU A 1 268 ? 13.760 -3.022 -16.860 1.00 88.69 268 LEU A CA 1
ATOM 2131 C C . LEU A 1 268 ? 13.945 -3.755 -18.203 1.00 88.69 268 LEU A C 1
ATOM 2133 O O . LEU A 1 268 ? 13.229 -4.728 -18.479 1.00 88.69 268 LEU A O 1
ATOM 2137 N N . PRO A 1 269 ? 14.908 -3.330 -19.040 1.00 85.81 269 PRO A N 1
ATOM 2138 C CA . PRO A 1 269 ? 15.290 -4.043 -20.257 1.00 85.81 269 PRO A CA 1
ATOM 2139 C C . PRO A 1 269 ? 15.560 -5.535 -20.015 1.00 85.81 269 PRO A C 1
ATOM 2141 O O . PRO A 1 269 ? 16.107 -5.931 -18.982 1.00 85.81 269 PRO A O 1
ATOM 2144 N N . LYS A 1 270 ? 15.219 -6.399 -20.983 1.00 85.50 270 LYS A N 1
ATOM 2145 C CA . LYS A 1 270 ? 15.313 -7.871 -20.810 1.00 85.50 270 LYS A CA 1
ATOM 2146 C C . LYS A 1 270 ? 16.740 -8.348 -20.507 1.00 85.50 270 LYS A C 1
ATOM 2148 O O . LYS A 1 270 ? 16.926 -9.352 -19.824 1.00 85.50 270 LYS A O 1
ATOM 2153 N N . ASN A 1 271 ? 17.750 -7.631 -20.998 1.00 85.88 271 ASN A N 1
ATOM 2154 C CA . ASN A 1 271 ? 19.165 -7.918 -20.762 1.00 85.88 271 ASN A CA 1
ATOM 2155 C C . ASN A 1 271 ? 19.743 -7.211 -19.519 1.00 85.88 271 ASN A C 1
ATOM 2157 O O . ASN A 1 271 ? 20.930 -7.383 -19.247 1.00 85.88 271 ASN A O 1
ATOM 2161 N N . PHE A 1 272 ? 18.944 -6.463 -18.747 1.00 88.56 272 PHE A N 1
ATOM 2162 C CA . PHE A 1 272 ? 19.418 -5.653 -17.620 1.00 88.56 272 PHE A CA 1
ATOM 2163 C C . PHE A 1 272 ? 20.224 -6.461 -16.598 1.00 88.56 272 PHE A C 1
ATOM 2165 O O . PHE A 1 272 ? 21.365 -6.123 -16.297 1.00 88.56 272 PHE A O 1
ATOM 2172 N N . LEU A 1 273 ? 19.672 -7.572 -16.096 1.00 85.75 273 LEU A N 1
ATOM 2173 C CA . LEU A 1 273 ? 20.351 -8.403 -15.090 1.00 85.75 273 LEU A CA 1
ATOM 2174 C C . LEU A 1 273 ? 21.610 -9.090 -15.635 1.00 85.75 273 LEU A C 1
ATOM 2176 O O . LEU A 1 273 ? 22.533 -9.372 -14.875 1.00 85.75 273 LEU A O 1
ATOM 2180 N N . ILE A 1 274 ? 21.650 -9.369 -16.941 1.00 87.00 274 ILE A N 1
ATOM 2181 C CA . ILE A 1 274 ? 22.837 -9.922 -17.602 1.00 87.00 274 ILE A CA 1
ATOM 2182 C C . ILE A 1 274 ? 23.926 -8.849 -17.636 1.00 87.00 274 ILE A C 1
ATOM 2184 O O . ILE A 1 274 ? 25.040 -9.104 -17.190 1.00 87.00 274 ILE A O 1
ATOM 2188 N N . LYS A 1 275 ? 23.580 -7.632 -18.072 1.00 86.69 275 LYS A N 1
ATOM 2189 C CA . LYS A 1 275 ? 24.490 -6.483 -18.106 1.00 86.69 275 LYS A CA 1
ATOM 2190 C C . LYS A 1 275 ? 25.015 -6.125 -16.722 1.00 86.69 275 LYS A C 1
ATOM 2192 O O . LYS A 1 275 ? 26.213 -5.930 -16.576 1.00 86.69 275 LYS A O 1
ATOM 2197 N N . LEU A 1 276 ? 24.160 -6.116 -15.701 1.00 88.00 276 LEU A N 1
ATOM 2198 C CA . LEU A 1 276 ? 24.583 -5.874 -14.322 1.00 88.00 276 LEU A CA 1
ATOM 2199 C C . LEU A 1 276 ? 25.665 -6.875 -13.886 1.00 88.00 276 LEU A C 1
ATOM 2201 O O . LEU A 1 276 ? 26.717 -6.461 -13.412 1.00 88.00 276 LEU A O 1
ATOM 2205 N N . LYS A 1 277 ? 25.460 -8.175 -14.139 1.00 85.62 277 LYS A N 1
ATOM 2206 C CA . LYS A 1 277 ? 26.450 -9.219 -13.823 1.00 85.62 277 LYS A CA 1
ATOM 2207 C C . LYS A 1 277 ? 27.739 -9.093 -14.631 1.00 85.62 277 LYS A C 1
ATOM 2209 O O . LYS A 1 277 ? 28.812 -9.339 -14.093 1.00 85.62 277 LYS A O 1
ATOM 2214 N N . GLU A 1 278 ? 27.652 -8.733 -15.913 1.00 86.75 278 GLU A N 1
ATOM 2215 C CA . GLU A 1 278 ? 28.834 -8.460 -16.743 1.00 86.75 278 GLU A CA 1
ATOM 2216 C C . GLU A 1 278 ? 29.672 -7.324 -16.140 1.00 86.75 278 GLU A C 1
ATOM 2218 O O . GLU A 1 278 ? 30.894 -7.430 -16.087 1.00 86.75 278 GLU A O 1
ATOM 2223 N N . ILE A 1 279 ? 29.020 -6.272 -15.635 1.00 88.19 279 ILE A N 1
ATOM 2224 C CA . ILE A 1 279 ? 29.685 -5.129 -15.001 1.00 88.19 279 ILE A CA 1
ATOM 2225 C C . ILE A 1 279 ? 30.293 -5.512 -13.642 1.00 88.19 279 ILE A C 1
ATOM 2227 O O . ILE A 1 279 ? 31.444 -5.173 -13.377 1.00 88.19 279 ILE A O 1
ATOM 2231 N N . GLU A 1 280 ? 29.570 -6.260 -12.804 1.00 86.62 280 GLU A N 1
ATOM 2232 C CA . GLU A 1 280 ? 30.085 -6.784 -11.525 1.00 86.62 280 GLU A CA 1
ATOM 2233 C C . GLU A 1 280 ? 31.282 -7.729 -11.717 1.00 86.62 280 GLU A C 1
ATOM 2235 O O . GLU A 1 280 ? 32.197 -7.781 -10.894 1.00 86.62 280 GLU A O 1
ATOM 2240 N N . GLN A 1 281 ? 31.286 -8.510 -12.799 1.00 87.62 281 GLN A N 1
ATOM 2241 C CA . GLN A 1 281 ? 32.408 -9.381 -13.136 1.00 87.62 281 GLN A CA 1
ATOM 2242 C C . GLN A 1 281 ? 33.592 -8.572 -13.681 1.00 87.62 281 GLN A C 1
ATOM 2244 O O . GLN A 1 281 ? 34.739 -8.857 -13.337 1.00 87.62 281 GLN A O 1
ATOM 2249 N N . LEU A 1 282 ? 33.320 -7.522 -14.462 1.00 89.06 282 LEU A N 1
ATOM 2250 C CA . LEU A 1 282 ? 34.339 -6.603 -14.962 1.00 89.06 282 LEU A CA 1
ATOM 2251 C C . LEU A 1 282 ? 35.099 -5.911 -13.824 1.00 89.06 282 LEU A C 1
ATOM 2253 O O . LEU A 1 282 ? 36.313 -5.776 -13.919 1.00 89.06 282 LEU A O 1
ATOM 2257 N N . GLU A 1 283 ? 34.422 -5.545 -12.731 1.00 88.31 283 GLU A N 1
ATOM 2258 C CA . GLU A 1 283 ? 35.063 -4.996 -11.525 1.00 88.31 283 GLU A CA 1
ATOM 2259 C C . GLU A 1 283 ? 36.163 -5.915 -10.971 1.00 88.31 283 GLU A C 1
ATOM 2261 O O . GLU A 1 283 ? 37.191 -5.446 -10.482 1.00 88.31 283 GLU A O 1
ATOM 2266 N N . LYS A 1 284 ? 35.965 -7.235 -11.067 1.00 87.88 284 LYS A N 1
ATOM 2267 C CA . LYS A 1 284 ? 36.905 -8.243 -10.558 1.00 87.88 284 LYS A CA 1
ATOM 2268 C C . LYS A 1 284 ? 38.019 -8.555 -11.550 1.00 87.88 284 LYS A C 1
ATOM 2270 O O . LYS A 1 284 ? 39.165 -8.727 -11.135 1.00 87.88 284 LYS A O 1
ATOM 2275 N N . ASP A 1 285 ? 37.676 -8.652 -12.831 1.00 91.25 285 ASP A N 1
ATOM 2276 C CA . ASP A 1 285 ? 38.573 -9.170 -13.867 1.00 91.25 285 ASP A CA 1
ATOM 2277 C C . ASP A 1 285 ? 39.410 -8.069 -14.541 1.00 91.25 285 ASP A C 1
ATOM 2279 O O . ASP A 1 285 ? 40.565 -8.309 -14.896 1.00 91.25 285 ASP A O 1
ATOM 2283 N N . ASP A 1 286 ? 38.856 -6.862 -14.702 1.00 90.94 286 ASP A N 1
ATOM 2284 C CA . ASP A 1 286 ? 39.531 -5.697 -15.286 1.00 90.94 286 ASP A CA 1
ATOM 2285 C C . ASP A 1 286 ? 39.063 -4.379 -14.625 1.00 90.94 286 ASP A C 1
ATOM 2287 O O . ASP A 1 286 ? 38.227 -3.643 -15.172 1.00 90.94 286 ASP A O 1
ATOM 2291 N N . PRO A 1 287 ? 39.651 -4.032 -13.463 1.00 89.25 287 PRO A N 1
ATOM 2292 C CA . PRO A 1 287 ? 39.291 -2.828 -12.717 1.00 89.25 287 PRO A CA 1
ATOM 2293 C C . PRO A 1 287 ? 39.468 -1.529 -13.512 1.00 89.25 287 PRO A C 1
ATOM 2295 O O . PRO A 1 287 ? 38.730 -0.572 -13.310 1.00 89.25 287 PRO A O 1
ATOM 2298 N N . THR A 1 288 ? 40.416 -1.478 -14.458 1.00 87.12 288 THR A N 1
ATOM 2299 C CA . THR A 1 288 ? 40.658 -0.257 -15.248 1.00 87.12 288 THR A CA 1
ATOM 2300 C C . THR A 1 288 ? 39.515 -0.009 -16.227 1.00 87.12 288 THR A C 1
ATOM 2302 O O . THR A 1 288 ? 39.062 1.126 -16.400 1.00 87.12 288 THR A O 1
ATOM 2305 N N . THR A 1 289 ? 39.024 -1.060 -16.882 1.00 84.31 289 THR A N 1
ATOM 2306 C CA . THR A 1 289 ? 37.854 -0.951 -17.759 1.00 84.31 289 THR A CA 1
ATOM 2307 C C . THR A 1 289 ? 36.584 -0.678 -16.946 1.00 84.31 289 THR A C 1
ATOM 2309 O O . THR A 1 289 ? 35.760 0.131 -17.380 1.00 84.31 289 THR A O 1
ATOM 2312 N N . PHE A 1 290 ? 36.455 -1.257 -15.748 1.00 87.31 290 PHE A N 1
ATOM 2313 C CA . PHE A 1 290 ? 35.363 -0.955 -14.820 1.00 87.31 290 PHE A CA 1
ATOM 2314 C C . PHE A 1 290 ? 35.340 0.518 -14.380 1.00 87.31 290 PHE A C 1
ATOM 2316 O O . PHE A 1 290 ? 34.303 1.166 -14.506 1.00 87.31 290 PHE A O 1
ATOM 2323 N N . ASP A 1 291 ? 36.473 1.086 -13.960 1.00 85.44 291 ASP A N 1
ATOM 2324 C CA . ASP A 1 291 ? 36.566 2.497 -13.559 1.00 85.44 291 ASP A CA 1
ATOM 2325 C C . ASP A 1 291 ? 36.184 3.438 -14.711 1.00 85.44 291 ASP A C 1
ATOM 2327 O O . ASP A 1 291 ? 35.441 4.407 -14.535 1.00 85.44 291 ASP A O 1
ATOM 2331 N N . ASN A 1 292 ? 36.630 3.125 -15.932 1.00 83.62 292 ASN A N 1
ATOM 2332 C CA . ASN A 1 292 ? 36.241 3.873 -17.127 1.00 83.62 292 ASN A CA 1
ATOM 2333 C C . ASN A 1 292 ? 34.736 3.771 -17.413 1.00 83.62 292 ASN A C 1
ATOM 2335 O O . ASN A 1 292 ? 34.124 4.751 -17.843 1.00 83.62 292 ASN A O 1
ATOM 2339 N N . LEU A 1 293 ? 34.131 2.601 -17.191 1.00 84.19 293 LEU A N 1
ATOM 2340 C CA . LEU A 1 293 ? 32.690 2.418 -17.319 1.00 84.19 293 LEU A CA 1
ATOM 2341 C C . LEU A 1 293 ? 31.930 3.211 -16.248 1.00 84.19 293 LEU A C 1
ATOM 2343 O O . LEU A 1 293 ? 30.977 3.907 -16.589 1.00 84.19 293 LEU A O 1
ATOM 2347 N N . ARG A 1 294 ? 32.375 3.181 -14.987 1.00 84.62 294 ARG A N 1
ATOM 2348 C CA . ARG A 1 294 ? 31.804 3.985 -13.894 1.00 84.62 294 ARG A CA 1
ATOM 2349 C C . ARG A 1 294 ? 31.851 5.476 -14.202 1.00 84.62 294 ARG A C 1
ATOM 2351 O O . ARG A 1 294 ? 30.834 6.143 -14.072 1.00 84.62 294 ARG A O 1
ATOM 2358 N N . LEU A 1 295 ? 32.971 5.987 -14.715 1.00 82.06 295 LEU A N 1
ATOM 2359 C CA . LEU A 1 295 ? 33.078 7.384 -15.155 1.00 82.06 295 LEU A CA 1
ATOM 2360 C C . LEU A 1 295 ? 32.097 7.725 -16.289 1.00 82.06 295 LEU A C 1
ATOM 2362 O O . LEU A 1 295 ? 31.544 8.826 -16.315 1.00 82.06 295 LEU A O 1
ATOM 2366 N N . LYS A 1 296 ? 31.859 6.796 -17.226 1.00 80.94 296 LYS A N 1
ATOM 2367 C CA . LYS A 1 296 ? 30.849 6.970 -18.284 1.00 80.94 296 LYS A CA 1
ATOM 2368 C C . LYS A 1 296 ? 29.425 6.984 -17.720 1.00 80.94 296 LYS A C 1
ATOM 2370 O O . LYS A 1 296 ? 28.639 7.829 -18.141 1.00 80.94 296 LYS A O 1
ATOM 2375 N N . LEU A 1 297 ? 29.105 6.086 -16.785 1.00 79.12 297 LEU A N 1
ATOM 2376 C CA . LEU A 1 297 ? 27.810 6.044 -16.096 1.00 79.12 297 LEU A CA 1
ATOM 2377 C C . LEU A 1 297 ? 27.574 7.328 -15.294 1.00 79.12 297 LEU A C 1
ATOM 2379 O O . LEU A 1 297 ? 26.543 7.972 -15.456 1.00 79.12 297 LEU A O 1
ATOM 2383 N N . ASP A 1 298 ? 28.569 7.776 -14.529 1.00 78.56 298 ASP A N 1
ATOM 2384 C CA . ASP A 1 298 ? 28.518 9.042 -13.796 1.00 78.56 298 ASP A CA 1
ATOM 2385 C C . ASP A 1 298 ? 28.296 10.235 -14.728 1.00 78.56 298 ASP A C 1
ATOM 2387 O O . ASP A 1 298 ? 27.515 11.133 -14.418 1.00 78.56 298 ASP A O 1
ATOM 2391 N N . TYR A 1 299 ? 28.953 10.250 -15.890 1.00 76.38 299 TYR A N 1
ATOM 2392 C CA . TYR A 1 299 ? 28.743 11.289 -16.894 1.00 76.38 299 TYR A CA 1
ATOM 2393 C C . TYR A 1 299 ? 27.320 11.263 -17.473 1.00 76.38 299 TYR A C 1
ATOM 2395 O O . TYR A 1 299 ? 26.727 12.327 -17.656 1.00 76.38 299 TYR A O 1
ATOM 2403 N N . LEU A 1 300 ? 26.767 10.073 -17.738 1.00 73.69 300 LEU A N 1
ATOM 2404 C CA . LEU A 1 300 ? 25.384 9.898 -18.194 1.00 73.69 300 LEU A CA 1
ATOM 2405 C C . LEU A 1 300 ? 24.374 10.401 -17.156 1.00 73.69 300 LEU A C 1
ATOM 2407 O O . LEU A 1 300 ? 23.464 11.146 -17.507 1.00 73.69 300 LEU A O 1
ATOM 2411 N N . ILE A 1 301 ? 24.562 10.033 -15.887 1.00 73.75 301 ILE A N 1
ATOM 2412 C CA . ILE A 1 301 ? 23.620 10.303 -14.794 1.00 73.75 301 ILE A CA 1
ATOM 2413 C C . ILE A 1 301 ? 23.731 11.751 -14.292 1.00 73.75 301 ILE A C 1
ATOM 2415 O O . ILE A 1 301 ? 22.729 12.443 -14.124 1.00 73.75 301 ILE A O 1
ATOM 2419 N N . LYS A 1 302 ? 24.955 12.230 -14.033 1.00 70.56 302 LYS A N 1
ATOM 2420 C CA . LYS A 1 302 ? 25.232 13.519 -13.364 1.00 70.56 302 LYS A CA 1
ATOM 2421 C C . LYS A 1 302 ? 25.555 14.652 -14.337 1.00 70.56 302 LYS A C 1
ATOM 2423 O O . LYS A 1 302 ? 25.784 15.783 -13.895 1.00 70.56 302 LYS A O 1
ATOM 2428 N N . GLY A 1 303 ? 25.606 14.376 -15.641 1.00 58.97 303 GLY A N 1
ATOM 2429 C CA . GLY A 1 303 ? 25.929 15.342 -16.687 1.00 58.97 303 GLY A CA 1
ATOM 2430 C C . GLY A 1 303 ? 25.004 16.562 -16.676 1.00 58.97 303 GLY A C 1
ATOM 2431 O O . GLY A 1 303 ? 23.951 16.579 -17.308 1.00 58.97 303 GLY A O 1
ATOM 2432 N N . LYS A 1 304 ? 25.413 17.628 -15.976 1.00 43.94 304 LYS A N 1
ATOM 2433 C CA . LYS A 1 304 ? 24.751 18.936 -16.009 1.00 43.94 304 LYS A CA 1
ATOM 2434 C C . LYS A 1 304 ? 24.949 19.589 -17.378 1.00 43.94 304 LYS A C 1
ATOM 2436 O O . LYS A 1 304 ? 26.053 20.011 -17.705 1.00 43.94 304 LYS A O 1
ATOM 2441 N N . GLY A 1 305 ? 23.848 19.786 -18.100 1.00 42.00 305 GLY A N 1
ATOM 2442 C CA . GLY A 1 305 ? 23.750 20.754 -19.194 1.00 42.00 305 GLY A CA 1
ATOM 2443 C C . GLY A 1 305 ? 24.044 20.201 -20.592 1.00 42.00 305 GLY A C 1
ATOM 2444 O O . GLY A 1 305 ? 25.077 19.590 -20.837 1.00 42.00 305 GLY A O 1
ATOM 2445 N N . SER A 1 306 ? 23.096 20.458 -21.500 1.00 40.28 306 SER A N 1
ATOM 2446 C CA . SER A 1 306 ? 23.210 20.550 -22.971 1.00 40.28 306 SER A CA 1
ATOM 2447 C C . SER A 1 306 ? 23.872 19.429 -23.793 1.00 40.28 306 SER A C 1
ATOM 2449 O O . SER A 1 306 ? 23.813 19.499 -25.017 1.00 40.28 306 SER A O 1
ATOM 2451 N N . ALA A 1 307 ? 24.390 18.352 -23.202 1.00 45.09 307 ALA A N 1
ATOM 2452 C CA . ALA A 1 307 ? 24.898 17.189 -23.936 1.00 45.09 307 ALA A CA 1
ATOM 2453 C C . ALA A 1 307 ? 23.818 16.126 -24.243 1.00 45.09 307 ALA A C 1
ATOM 2455 O O . ALA A 1 307 ? 24.155 14.969 -24.482 1.00 45.09 307 ALA A O 1
ATOM 2456 N N . ARG A 1 308 ? 22.528 16.503 -24.300 1.00 48.97 308 ARG A N 1
ATOM 2457 C CA . ARG A 1 308 ? 21.436 15.686 -24.884 1.00 48.97 308 ARG A CA 1
ATOM 2458 C C . ARG A 1 308 ? 21.566 15.619 -26.419 1.00 48.97 308 ARG A C 1
ATOM 2460 O O . ARG A 1 308 ? 20.685 16.059 -27.147 1.00 48.97 308 ARG A O 1
ATOM 2467 N N . GLY A 1 309 ? 22.715 15.168 -26.913 1.00 54.75 309 GLY A N 1
ATOM 2468 C CA . GLY A 1 309 ? 23.012 15.024 -28.339 1.00 54.75 309 GLY A CA 1
ATOM 2469 C C . GLY A 1 309 ? 23.347 13.581 -28.714 1.00 54.75 309 GLY A C 1
ATOM 2470 O O . GLY A 1 309 ? 23.424 12.711 -27.848 1.00 54.75 309 GLY A O 1
ATOM 2471 N N . ALA A 1 310 ? 23.647 13.355 -29.997 1.00 56.41 310 ALA A N 1
ATOM 2472 C CA . ALA A 1 310 ? 23.946 12.046 -30.600 1.00 56.41 310 ALA A CA 1
ATOM 2473 C C . ALA A 1 310 ? 24.991 11.189 -29.848 1.00 56.41 310 ALA A C 1
ATOM 2475 O O . ALA A 1 310 ? 25.054 9.978 -30.030 1.00 56.41 310 ALA A O 1
ATOM 2476 N N . LYS A 1 311 ? 25.827 11.796 -28.994 1.00 59.88 311 LYS A N 1
ATOM 2477 C CA . LYS A 1 311 ? 26.818 11.086 -28.174 1.00 59.88 311 LYS A CA 1
ATOM 2478 C C . LYS A 1 311 ? 26.188 10.296 -27.018 1.00 59.88 311 LYS A C 1
ATOM 2480 O O . LYS A 1 311 ? 26.663 9.204 -26.738 1.00 59.88 311 LYS A O 1
ATOM 2485 N N . VAL A 1 312 ? 25.135 10.814 -26.379 1.00 62.31 312 VAL A N 1
ATOM 2486 C CA . VAL A 1 312 ? 24.380 10.075 -25.349 1.00 62.31 312 VAL A CA 1
ATOM 2487 C C . VAL A 1 312 ? 23.559 8.973 -26.011 1.00 62.31 312 VAL A C 1
ATOM 2489 O O . VAL A 1 312 ? 23.659 7.830 -25.593 1.00 62.31 312 VAL A O 1
ATOM 2492 N N . GLU A 1 313 ? 22.861 9.276 -27.110 1.00 62.72 313 GLU A N 1
ATOM 2493 C CA . GLU A 1 313 ? 22.102 8.276 -27.880 1.00 62.72 313 GLU A CA 1
ATOM 2494 C C . GLU A 1 313 ? 22.975 7.117 -28.378 1.00 62.72 313 GLU A C 1
ATOM 2496 O O . GLU A 1 313 ? 22.574 5.961 -28.280 1.00 62.72 313 GLU A O 1
ATOM 2501 N N . ASN A 1 314 ? 24.189 7.394 -28.865 1.00 67.06 314 ASN A N 1
ATOM 2502 C CA . ASN A 1 314 ? 25.112 6.336 -29.277 1.00 67.06 314 ASN A CA 1
ATOM 2503 C C . ASN A 1 314 ? 25.565 5.463 -28.100 1.00 67.06 314 ASN A C 1
ATOM 2505 O O . ASN A 1 314 ? 25.681 4.257 -28.274 1.00 67.06 314 ASN A O 1
ATOM 2509 N N . MET A 1 315 ? 25.783 6.041 -26.913 1.00 65.62 315 MET A N 1
ATOM 2510 C CA . MET A 1 315 ? 26.122 5.255 -25.719 1.00 65.62 315 MET A CA 1
ATOM 2511 C C . MET A 1 315 ? 24.928 4.438 -25.207 1.00 65.62 315 MET A C 1
ATOM 2513 O O . MET A 1 315 ? 25.129 3.314 -24.767 1.00 65.62 315 MET A O 1
ATOM 2517 N N . LEU A 1 316 ? 23.694 4.952 -25.305 1.00 66.25 316 LEU A N 1
ATOM 2518 C CA . LEU A 1 316 ? 22.479 4.189 -24.977 1.00 66.25 316 LEU A CA 1
ATOM 2519 C C . LEU A 1 316 ? 22.334 2.964 -25.897 1.00 66.25 316 LEU A C 1
ATOM 2521 O O . LEU A 1 316 ? 22.129 1.850 -25.421 1.00 66.25 316 LEU A O 1
ATOM 2525 N N . ARG A 1 317 ? 22.560 3.143 -27.207 1.00 71.25 317 ARG A N 1
ATOM 2526 C CA . ARG A 1 317 ? 22.502 2.056 -28.203 1.00 71.25 317 ARG A CA 1
ATOM 2527 C C . ARG A 1 317 ? 23.518 0.936 -27.972 1.00 71.25 317 ARG A C 1
ATOM 2529 O O . ARG A 1 317 ? 23.275 -0.184 -28.408 1.00 71.25 317 ARG A O 1
ATOM 2536 N N . GLU A 1 318 ? 24.638 1.199 -27.294 1.00 73.94 318 GLU A N 1
ATOM 2537 C CA . GLU A 1 318 ? 25.602 0.148 -26.924 1.00 73.94 318 GLU A CA 1
ATOM 2538 C C . GLU A 1 318 ? 25.011 -0.861 -25.913 1.00 73.94 318 GLU A C 1
ATOM 2540 O O . GLU A 1 318 ? 25.461 -2.007 -25.860 1.00 73.94 318 GLU A O 1
ATOM 2545 N N . PHE A 1 319 ? 23.993 -0.465 -25.137 1.00 71.69 319 PHE A N 1
ATOM 2546 C CA . PHE A 1 319 ? 23.306 -1.317 -24.156 1.00 71.69 319 PHE A CA 1
ATOM 2547 C C . PHE A 1 319 ? 22.041 -1.981 -24.717 1.00 71.69 319 PHE A C 1
ATOM 2549 O O . PHE A 1 319 ? 21.719 -3.112 -24.334 1.00 71.69 319 PHE A O 1
ATOM 2556 N N . GLY A 1 320 ? 21.375 -1.312 -25.658 1.00 74.44 320 GLY A N 1
ATOM 2557 C CA . GLY A 1 320 ? 20.190 -1.786 -26.368 1.00 74.44 320 GLY A CA 1
ATOM 2558 C C . GLY A 1 320 ? 19.271 -0.626 -26.748 1.00 74.44 320 GLY A C 1
ATOM 2559 O O . GLY A 1 320 ? 19.330 0.443 -26.147 1.00 74.44 320 GLY A O 1
ATOM 2560 N N . ASP A 1 321 ? 18.412 -0.833 -27.746 1.00 70.31 321 ASP A N 1
ATOM 2561 C CA . ASP A 1 321 ? 17.478 0.203 -28.217 1.00 70.31 321 ASP A CA 1
ATOM 2562 C C . ASP A 1 321 ? 16.347 0.503 -27.209 1.00 70.31 321 ASP A C 1
ATOM 2564 O O . ASP A 1 321 ? 15.658 1.512 -27.341 1.00 70.31 321 ASP A O 1
ATOM 2568 N N . ASP A 1 322 ? 16.144 -0.363 -26.211 1.00 73.50 322 ASP A N 1
ATOM 2569 C CA . ASP A 1 322 ? 15.102 -0.270 -25.183 1.00 73.50 322 ASP A CA 1
ATOM 2570 C C . ASP A 1 322 ? 15.575 0.344 -23.854 1.00 73.50 322 ASP A C 1
ATOM 2572 O O . ASP A 1 322 ? 14.777 0.446 -22.922 1.00 73.50 322 ASP A O 1
ATOM 2576 N N . TRP A 1 323 ? 16.841 0.763 -23.764 1.00 79.88 323 TRP A N 1
ATOM 2577 C CA . TRP A 1 323 ? 17.417 1.365 -22.561 1.00 79.88 323 TRP A CA 1
ATOM 2578 C C . TRP A 1 323 ? 17.123 2.862 -22.466 1.00 79.88 323 TRP A C 1
ATOM 2580 O O . TRP A 1 323 ? 17.359 3.627 -23.405 1.00 79.88 323 TRP A O 1
ATOM 2590 N N . VAL A 1 324 ? 16.681 3.295 -21.290 1.00 75.62 324 VAL A N 1
ATOM 2591 C CA . VAL A 1 324 ? 16.450 4.702 -20.939 1.00 75.62 324 VAL A CA 1
ATOM 2592 C C . VAL A 1 324 ? 17.410 5.155 -19.840 1.00 75.62 324 VAL A C 1
ATOM 2594 O O . VAL A 1 324 ? 18.074 4.335 -19.208 1.00 75.62 324 VAL A O 1
ATOM 2597 N N . LEU A 1 325 ? 17.522 6.467 -19.608 1.00 75.44 325 LEU A N 1
ATOM 2598 C CA . LEU A 1 325 ? 18.471 7.034 -18.638 1.00 75.44 325 LEU A CA 1
ATOM 2599 C C . LEU A 1 325 ? 18.269 6.459 -17.226 1.00 75.44 325 LEU A C 1
ATOM 2601 O O . LEU A 1 325 ? 19.234 6.191 -16.512 1.00 75.44 325 LEU A O 1
ATOM 2605 N N . GLU A 1 326 ? 17.017 6.222 -16.856 1.00 76.94 326 GLU A N 1
ATOM 2606 C CA . GLU A 1 326 ? 16.581 5.692 -15.569 1.00 76.94 326 GLU A CA 1
ATOM 2607 C C . GLU A 1 326 ? 17.109 4.267 -15.329 1.00 76.94 326 GLU A C 1
ATOM 2609 O O . GLU A 1 326 ? 17.414 3.906 -14.193 1.00 76.94 326 GLU A O 1
ATOM 2614 N N . ASP A 1 327 ? 17.324 3.475 -16.387 1.00 82.81 327 ASP A N 1
ATOM 2615 C CA . ASP A 1 327 ? 17.957 2.156 -16.271 1.00 82.81 327 ASP A CA 1
ATOM 2616 C C . ASP A 1 327 ? 19.423 2.279 -15.826 1.00 82.81 327 ASP A C 1
ATOM 2618 O O . ASP A 1 327 ? 19.913 1.473 -15.037 1.00 82.81 327 ASP A O 1
ATOM 2622 N N . PHE A 1 328 ? 20.141 3.312 -16.272 1.00 81.56 328 PHE A N 1
ATOM 2623 C CA . PHE A 1 328 ? 21.531 3.538 -15.857 1.00 81.56 328 PHE A CA 1
ATOM 2624 C C . PHE A 1 328 ? 21.623 4.032 -14.415 1.00 81.56 328 PHE A C 1
ATOM 2626 O O . PHE A 1 328 ? 22.548 3.644 -13.703 1.00 81.56 328 PHE A O 1
ATOM 2633 N N . ILE A 1 329 ? 20.650 4.833 -13.969 1.00 80.06 329 ILE A N 1
ATOM 2634 C CA . ILE A 1 329 ? 20.509 5.216 -12.557 1.00 80.06 329 ILE A CA 1
ATOM 2635 C C . ILE A 1 329 ? 20.297 3.962 -11.699 1.00 80.06 329 ILE A C 1
ATOM 2637 O O . ILE A 1 329 ? 20.943 3.806 -10.664 1.00 80.06 329 ILE A O 1
ATOM 2641 N N . GLU A 1 330 ? 19.453 3.034 -12.154 1.00 83.69 330 GLU A N 1
ATOM 2642 C CA . GLU A 1 330 ? 19.224 1.764 -11.462 1.00 83.69 330 GLU A CA 1
ATOM 2643 C C . GLU A 1 330 ? 20.474 0.862 -11.463 1.00 83.69 330 GLU A C 1
ATOM 2645 O O . GLU A 1 330 ? 20.751 0.211 -10.454 1.00 83.69 330 GLU A O 1
ATOM 2650 N N . ILE A 1 331 ? 21.274 0.841 -12.542 1.00 86.38 331 ILE A N 1
ATOM 2651 C CA . ILE A 1 331 ? 22.595 0.183 -12.541 1.00 86.38 331 ILE A CA 1
ATOM 2652 C C . ILE A 1 331 ? 23.487 0.787 -11.454 1.00 86.38 331 ILE A C 1
ATOM 2654 O O . ILE A 1 331 ? 24.034 0.044 -10.642 1.00 86.38 331 ILE A O 1
ATOM 2658 N N . ASP A 1 332 ? 23.642 2.113 -11.426 1.00 83.31 332 ASP A N 1
ATOM 2659 C CA . ASP A 1 332 ? 24.529 2.792 -10.475 1.00 83.31 332 ASP A CA 1
ATOM 2660 C C . ASP A 1 332 ? 24.114 2.518 -9.023 1.00 83.31 332 ASP A C 1
ATOM 2662 O O . ASP A 1 332 ? 24.947 2.143 -8.195 1.00 83.31 332 ASP A O 1
ATOM 2666 N N . ARG A 1 333 ? 22.801 2.568 -8.757 1.00 81.88 333 ARG A N 1
ATOM 2667 C CA . ARG A 1 333 ? 22.190 2.223 -7.467 1.00 81.88 333 ARG A CA 1
ATOM 2668 C C . ARG A 1 333 ? 22.474 0.777 -7.045 1.00 81.88 333 ARG A C 1
ATOM 2670 O O . ARG A 1 333 ? 22.684 0.530 -5.861 1.00 81.88 333 ARG A O 1
ATOM 2677 N N . ARG A 1 334 ? 22.451 -0.187 -7.974 1.00 82.88 334 ARG A N 1
ATOM 2678 C CA . ARG A 1 334 ? 22.716 -1.609 -7.670 1.00 82.88 334 ARG A CA 1
ATOM 2679 C C . ARG A 1 334 ? 24.198 -1.922 -7.515 1.00 82.88 334 ARG A C 1
ATOM 2681 O O . ARG A 1 334 ? 24.542 -2.794 -6.725 1.00 82.88 334 ARG A O 1
ATOM 2688 N N . LEU A 1 335 ? 25.058 -1.221 -8.251 1.00 80.88 335 LEU A N 1
ATOM 2689 C CA . LEU A 1 335 ? 26.506 -1.388 -8.166 1.00 80.88 335 LEU A CA 1
ATOM 2690 C C . LEU A 1 335 ? 27.111 -0.691 -6.940 1.00 80.88 335 LEU A C 1
ATOM 2692 O O . LEU A 1 335 ? 28.223 -1.030 -6.547 1.00 80.88 335 LEU A O 1
ATOM 2696 N N . ASP A 1 336 ? 26.447 0.311 -6.355 1.00 68.75 336 ASP A N 1
ATOM 2697 C CA . ASP A 1 336 ? 26.862 0.911 -5.084 1.00 68.75 336 ASP A CA 1
ATOM 2698 C C . ASP A 1 336 ? 26.048 0.344 -3.901 1.00 68.75 336 ASP A C 1
ATOM 2700 O O . ASP A 1 336 ? 24.963 0.846 -3.577 1.00 68.75 336 ASP A O 1
ATOM 2704 N N . PRO A 1 337 ? 26.563 -0.683 -3.195 1.00 52.69 337 PRO A N 1
ATOM 2705 C CA . PRO A 1 337 ? 25.877 -1.253 -2.044 1.00 52.69 337 PRO A CA 1
ATOM 2706 C C . PRO A 1 337 ? 25.671 -0.236 -0.918 1.00 52.69 337 PRO A C 1
ATOM 2708 O O . PRO A 1 337 ? 24.795 -0.454 -0.089 1.00 52.69 337 PRO A O 1
ATOM 2711 N N . THR A 1 338 ? 26.397 0.891 -0.867 1.00 48.88 338 THR A N 1
ATOM 2712 C CA . THR A 1 338 ? 26.138 1.910 0.161 1.00 48.88 338 THR A CA 1
ATOM 2713 C C . THR A 1 338 ? 24.812 2.634 -0.040 1.00 48.88 338 THR A C 1
ATOM 2715 O O . THR A 1 338 ? 24.256 3.085 0.948 1.00 48.88 338 THR A O 1
ATOM 2718 N N . ILE A 1 339 ? 24.248 2.684 -1.250 1.00 47.03 339 ILE A N 1
ATOM 2719 C CA . ILE A 1 339 ? 22.949 3.325 -1.515 1.00 47.03 339 ILE A CA 1
ATOM 2720 C C . ILE A 1 339 ? 21.798 2.345 -1.239 1.00 47.03 339 ILE A C 1
ATOM 2722 O O . ILE A 1 339 ? 20.837 2.687 -0.549 1.00 47.03 339 ILE A O 1
ATOM 2726 N N . ALA A 1 340 ? 21.915 1.097 -1.705 1.00 41.88 340 ALA A N 1
ATOM 2727 C CA . ALA A 1 340 ? 20.883 0.074 -1.523 1.00 41.88 340 ALA A CA 1
ATOM 2728 C C . ALA A 1 340 ? 20.765 -0.423 -0.064 1.00 41.88 340 ALA A C 1
ATOM 2730 O O . ALA A 1 340 ? 19.651 -0.560 0.447 1.00 41.88 340 ALA A O 1
ATOM 2731 N N . ASP A 1 341 ? 21.891 -0.638 0.631 1.00 39.47 341 ASP A N 1
ATOM 2732 C CA . ASP A 1 341 ? 21.884 -1.041 2.043 1.00 39.47 341 ASP A CA 1
ATOM 2733 C C . ASP A 1 341 ? 21.653 0.140 2.990 1.00 39.47 341 ASP A C 1
ATOM 2735 O O . ASP A 1 341 ? 21.120 -0.096 4.072 1.00 39.47 341 ASP A O 1
ATOM 2739 N N . ALA A 1 342 ? 22.050 1.380 2.659 1.00 40.03 342 ALA A N 1
ATOM 2740 C CA . ALA A 1 342 ? 21.813 2.516 3.555 1.00 40.03 342 ALA A CA 1
ATOM 2741 C C . ALA A 1 342 ? 20.339 2.886 3.619 1.00 40.03 342 ALA A C 1
ATOM 2743 O O . ALA A 1 342 ? 19.863 3.061 4.726 1.00 40.03 342 ALA A O 1
ATOM 2744 N N . GLU A 1 343 ? 19.586 2.913 2.515 1.00 43.19 343 GLU A N 1
ATOM 2745 C CA . GLU A 1 343 ? 18.142 3.190 2.588 1.00 43.19 343 GLU A CA 1
ATOM 2746 C C . GLU A 1 343 ? 17.419 2.131 3.432 1.00 43.19 343 GLU A C 1
ATOM 2748 O O . GLU A 1 343 ? 16.676 2.459 4.355 1.00 43.19 343 GLU A O 1
ATOM 2753 N N . VAL A 1 344 ? 17.700 0.845 3.196 1.00 43.00 344 VAL A N 1
ATOM 2754 C CA . VAL A 1 344 ? 17.074 -0.259 3.937 1.00 43.00 344 VAL A CA 1
ATOM 2755 C C . VAL A 1 344 ? 17.553 -0.306 5.395 1.00 43.00 344 VAL A C 1
ATOM 2757 O O . VAL A 1 344 ? 16.733 -0.442 6.303 1.00 43.00 344 VAL A O 1
ATOM 2760 N N . LYS A 1 345 ? 18.855 -0.146 5.676 1.00 43.22 345 LYS A N 1
ATOM 2761 C CA . LYS A 1 345 ? 19.380 -0.105 7.056 1.00 43.22 345 LYS A CA 1
ATOM 2762 C C . LYS A 1 345 ? 19.003 1.168 7.791 1.00 43.22 345 LYS A C 1
ATOM 2764 O O . LYS A 1 345 ? 18.825 1.083 8.998 1.00 43.22 345 LYS A O 1
ATOM 2769 N N . GLU A 1 346 ? 18.909 2.317 7.139 1.00 44.38 346 GLU A N 1
ATOM 2770 C CA . GLU A 1 346 ? 18.491 3.582 7.745 1.00 44.38 346 GLU A CA 1
ATOM 2771 C C . GLU A 1 346 ? 17.010 3.513 8.089 1.00 44.38 346 GLU A C 1
ATOM 2773 O O . GLU A 1 346 ? 16.671 3.748 9.243 1.00 44.38 346 GLU A O 1
ATOM 2778 N N . ILE A 1 347 ? 16.156 3.038 7.175 1.00 47.56 347 ILE A N 1
ATOM 2779 C CA . ILE A 1 347 ? 14.737 2.778 7.452 1.00 47.56 347 ILE A CA 1
ATOM 2780 C C . ILE A 1 347 ? 14.594 1.771 8.601 1.00 47.56 347 ILE A C 1
ATOM 2782 O O . ILE A 1 347 ? 13.904 2.052 9.579 1.00 47.56 347 ILE A O 1
ATOM 2786 N N . LEU A 1 348 ? 15.301 0.635 8.569 1.00 45.00 348 LEU A N 1
ATOM 2787 C CA . LEU A 1 348 ? 15.256 -0.363 9.647 1.00 45.00 348 LEU A CA 1
ATOM 2788 C C . LEU A 1 348 ? 15.878 0.142 10.964 1.00 45.00 348 LEU A C 1
ATOM 2790 O O . LEU A 1 348 ? 15.423 -0.237 12.045 1.00 45.00 348 LEU A O 1
ATOM 2794 N N . SER A 1 349 ? 16.914 0.983 10.916 1.00 47.97 349 SER A N 1
ATOM 2795 C CA . SER A 1 349 ? 17.574 1.572 12.091 1.00 47.97 349 SER A CA 1
ATOM 2796 C C . SER A 1 349 ? 16.704 2.643 12.730 1.00 47.97 349 SER A C 1
ATOM 2798 O O . SER A 1 349 ? 16.556 2.651 13.951 1.00 47.97 349 SER A O 1
ATOM 2800 N N . ASP A 1 350 ? 16.086 3.510 11.933 1.00 52.06 350 ASP A N 1
ATOM 2801 C CA . ASP A 1 350 ? 15.163 4.534 12.401 1.00 52.06 350 ASP A CA 1
ATOM 2802 C C . ASP A 1 350 ? 13.859 3.924 12.899 1.00 52.06 350 ASP A C 1
ATOM 2804 O O . ASP A 1 350 ? 13.362 4.355 13.940 1.00 52.06 350 ASP A O 1
ATOM 2808 N N . LEU A 1 351 ? 13.357 2.862 12.263 1.00 47.66 351 LEU A N 1
ATOM 2809 C CA . LEU A 1 351 ? 12.240 2.073 12.785 1.00 47.66 351 LEU A CA 1
ATOM 2810 C C . LEU A 1 351 ? 12.598 1.442 14.134 1.00 47.66 351 LEU A C 1
ATOM 2812 O O . LEU A 1 351 ? 11.872 1.642 15.108 1.00 47.66 351 LEU A O 1
ATOM 2816 N N . LYS A 1 352 ? 13.762 0.787 14.253 1.00 51.97 352 LYS A N 1
ATOM 2817 C CA . LYS A 1 352 ? 14.234 0.228 15.533 1.00 51.97 352 LYS A CA 1
ATOM 2818 C C . LYS A 1 352 ? 14.444 1.305 16.597 1.00 51.97 352 LYS A C 1
ATOM 2820 O O . LYS A 1 352 ? 14.079 1.090 17.749 1.00 51.97 352 LYS A O 1
ATOM 2825 N N . LYS A 1 353 ? 14.992 2.473 16.245 1.00 58.69 353 LYS A N 1
ATOM 2826 C CA . LYS A 1 353 ? 15.205 3.596 17.175 1.00 58.69 353 LYS A CA 1
ATOM 2827 C C . LYS A 1 353 ? 13.891 4.236 17.606 1.00 58.69 353 LYS A C 1
ATOM 2829 O O . LYS A 1 353 ? 13.746 4.538 18.788 1.00 58.69 353 LYS A O 1
ATOM 2834 N N . ARG A 1 354 ? 12.936 4.443 16.695 1.00 53.84 354 ARG A N 1
ATOM 2835 C CA . ARG A 1 354 ? 11.604 4.980 17.017 1.00 53.84 354 ARG A CA 1
ATOM 2836 C C . ARG A 1 354 ? 10.824 3.990 17.879 1.00 53.84 354 ARG A C 1
ATOM 2838 O O . ARG A 1 354 ? 10.346 4.384 18.938 1.00 53.84 354 ARG A O 1
ATOM 2845 N N . ALA A 1 355 ? 10.813 2.706 17.522 1.00 51.00 355 ALA A N 1
ATOM 2846 C CA . ALA A 1 355 ? 10.195 1.650 18.323 1.00 51.00 355 ALA A CA 1
ATOM 2847 C C . ALA A 1 355 ? 10.852 1.502 19.709 1.00 51.00 355 ALA A C 1
ATOM 2849 O O . ALA A 1 355 ? 10.156 1.340 20.709 1.00 51.00 355 ALA A O 1
ATOM 2850 N N . ALA A 1 356 ? 12.182 1.612 19.806 1.00 57.16 356 ALA A N 1
ATOM 2851 C CA . ALA A 1 356 ? 12.902 1.559 21.079 1.00 57.16 356 ALA A CA 1
ATOM 2852 C C . ALA A 1 356 ? 12.659 2.798 21.955 1.00 57.16 356 ALA A C 1
ATOM 2854 O O . ALA A 1 356 ? 12.489 2.659 23.167 1.00 57.16 356 ALA A O 1
ATOM 2855 N N . ARG A 1 357 ? 12.604 4.003 21.367 1.00 66.38 357 ARG A N 1
ATOM 2856 C CA . ARG A 1 357 ? 12.267 5.246 22.086 1.00 66.38 357 ARG A CA 1
ATOM 2857 C C . ARG A 1 357 ? 10.837 5.202 22.613 1.00 66.38 357 ARG A C 1
ATOM 2859 O O . ARG A 1 357 ? 10.613 5.543 23.771 1.00 66.38 357 ARG A O 1
ATOM 2866 N N . GLU A 1 358 ? 9.909 4.708 21.803 1.00 55.97 358 GLU A N 1
ATOM 2867 C CA . GLU A 1 358 ? 8.506 4.583 22.183 1.00 55.97 358 GLU A CA 1
ATOM 2868 C C . GLU A 1 358 ? 8.304 3.503 23.258 1.00 55.97 358 GLU A C 1
ATOM 2870 O O . GLU A 1 358 ? 7.681 3.774 24.281 1.00 55.97 358 GLU A O 1
ATOM 2875 N N . ARG A 1 359 ? 8.938 2.324 23.128 1.00 57.22 359 ARG A N 1
ATOM 2876 C CA . ARG A 1 359 ? 8.940 1.294 24.189 1.00 57.22 359 ARG A CA 1
ATOM 2877 C C . ARG A 1 359 ? 9.524 1.814 25.497 1.00 57.22 359 ARG A C 1
ATOM 2879 O O . ARG A 1 359 ? 8.946 1.575 26.550 1.00 57.22 359 ARG A O 1
ATOM 2886 N N . THR A 1 360 ? 10.642 2.536 25.442 1.00 65.75 360 THR A N 1
ATOM 2887 C CA . THR A 1 360 ? 11.264 3.113 26.644 1.00 65.75 360 THR A CA 1
ATOM 2888 C C . THR A 1 360 ? 10.342 4.137 27.309 1.00 65.75 360 THR A C 1
ATOM 2890 O O . THR A 1 360 ? 10.206 4.121 28.529 1.00 65.75 360 THR A O 1
ATOM 2893 N N . ARG A 1 361 ? 9.655 4.986 26.530 1.00 69.19 361 ARG A N 1
ATOM 2894 C CA . ARG A 1 361 ? 8.650 5.928 27.051 1.00 69.19 361 ARG A CA 1
ATOM 2895 C C . ARG A 1 361 ? 7.489 5.196 27.729 1.00 69.19 361 ARG A C 1
ATOM 2897 O O . ARG A 1 361 ? 7.120 5.546 28.845 1.00 69.19 361 ARG A O 1
ATOM 2904 N N . ILE A 1 362 ? 6.968 4.150 27.090 1.00 57.69 362 ILE A N 1
ATOM 2905 C CA . ILE A 1 362 ? 5.844 3.349 27.593 1.00 57.69 362 ILE A CA 1
ATOM 2906 C C . ILE A 1 362 ? 6.208 2.602 28.884 1.00 57.69 362 ILE A C 1
ATOM 2908 O O . ILE A 1 362 ? 5.406 2.579 29.817 1.00 57.69 362 ILE A O 1
ATOM 2912 N N . VAL A 1 363 ? 7.410 2.017 28.971 1.00 67.75 363 VAL A N 1
ATOM 2913 C CA . VAL A 1 363 ? 7.892 1.351 30.196 1.00 67.75 363 VAL A CA 1
ATOM 2914 C C . VAL A 1 363 ? 7.985 2.351 31.346 1.00 67.75 363 VAL A C 1
ATOM 2916 O O . VAL A 1 363 ? 7.468 2.075 32.423 1.00 67.75 363 VAL A O 1
ATOM 2919 N N . LYS A 1 364 ? 8.535 3.544 31.095 1.00 68.38 364 LYS A N 1
ATOM 2920 C CA . LYS A 1 364 ? 8.636 4.603 32.107 1.00 68.38 364 LYS A CA 1
ATOM 2921 C C . LYS A 1 364 ? 7.265 5.064 32.612 1.00 68.38 364 LYS A C 1
ATOM 2923 O O . LYS A 1 364 ? 7.041 5.137 33.814 1.00 68.38 364 LYS A O 1
ATOM 2928 N N . GLU A 1 365 ? 6.309 5.283 31.707 1.00 64.50 365 GLU A N 1
ATOM 2929 C CA . GLU A 1 365 ? 4.926 5.623 32.080 1.00 64.50 365 GLU A CA 1
ATOM 2930 C C . GLU A 1 365 ? 4.211 4.492 32.841 1.00 64.50 365 GLU A C 1
ATOM 2932 O O . GLU A 1 365 ? 3.275 4.741 33.608 1.00 64.50 365 GLU A O 1
ATOM 2937 N N . ARG A 1 366 ? 4.599 3.232 32.604 1.00 67.38 366 ARG A N 1
ATOM 2938 C CA . ARG A 1 366 ? 4.049 2.068 33.304 1.00 67.38 366 ARG A CA 1
ATOM 2939 C C . ARG A 1 366 ? 4.606 1.956 34.719 1.00 67.38 366 ARG A C 1
ATOM 2941 O O . ARG A 1 366 ? 3.814 1.737 35.632 1.00 67.38 366 ARG A O 1
ATOM 2948 N N . GLU A 1 367 ? 5.909 2.150 34.895 1.00 72.81 367 GLU A N 1
ATOM 2949 C CA . GLU A 1 367 ? 6.561 2.192 36.210 1.00 72.81 367 GLU A CA 1
ATOM 2950 C C . GLU A 1 367 ? 5.963 3.308 37.079 1.00 72.81 367 GLU A C 1
ATOM 2952 O O . GLU A 1 367 ? 5.492 3.035 38.182 1.00 72.81 367 GLU A O 1
ATOM 2957 N N . GLU A 1 368 ? 5.825 4.526 36.539 1.00 70.88 368 GLU A N 1
ATOM 2958 C CA . GLU A 1 368 ? 5.192 5.655 37.243 1.00 70.88 368 GLU A CA 1
ATOM 2959 C C . GLU A 1 368 ? 3.732 5.356 37.645 1.00 70.88 368 GLU A C 1
ATOM 2961 O O . GLU A 1 368 ? 3.258 5.762 38.708 1.00 70.88 368 GLU A O 1
ATOM 2966 N N . ARG A 1 369 ? 2.985 4.606 36.822 1.00 66.56 369 ARG A N 1
ATOM 2967 C CA . ARG A 1 369 ? 1.605 4.196 37.141 1.00 66.56 369 ARG A CA 1
ATOM 2968 C C . ARG A 1 369 ? 1.520 3.070 38.164 1.00 66.56 369 ARG A C 1
ATOM 2970 O O . ARG A 1 369 ? 0.554 3.038 38.929 1.00 66.56 369 ARG A O 1
ATOM 2977 N N . GLU A 1 370 ? 2.448 2.119 38.146 1.00 71.75 370 GLU A N 1
ATOM 2978 C CA . GLU A 1 370 ? 2.515 1.058 39.156 1.00 71.75 370 GLU A CA 1
ATOM 2979 C C . GLU A 1 370 ? 2.877 1.644 40.522 1.00 71.75 370 GLU A C 1
ATOM 2981 O O . GLU A 1 370 ? 2.247 1.286 41.519 1.00 71.75 370 GLU A O 1
ATOM 2986 N N . GLU A 1 371 ? 3.762 2.640 40.551 1.00 73.06 371 GLU A N 1
ATOM 2987 C CA . GLU A 1 371 ? 4.090 3.403 41.754 1.00 73.06 371 GLU A CA 1
ATOM 2988 C C . GLU A 1 371 ? 2.867 4.174 42.286 1.00 73.06 371 GLU A C 1
ATOM 2990 O O . GLU A 1 371 ? 2.496 4.014 43.450 1.00 73.06 371 GLU A O 1
ATOM 2995 N N . GLN A 1 372 ? 2.122 4.872 41.417 1.00 73.75 372 GLN A N 1
ATOM 2996 C CA . GLN A 1 372 ? 0.859 5.528 41.798 1.00 73.75 372 GLN A CA 1
ATOM 2997 C C . GLN A 1 372 ? -0.225 4.547 42.279 1.00 73.75 372 GLN A C 1
ATOM 2999 O O . GLN A 1 372 ? -1.023 4.876 43.161 1.00 73.75 372 GLN A O 1
ATOM 3004 N N . LYS A 1 373 ? -0.309 3.340 41.701 1.00 75.31 373 LYS A N 1
ATOM 3005 C CA . LYS A 1 373 ? -1.248 2.299 42.161 1.00 75.31 373 LYS A CA 1
ATOM 3006 C C . LYS A 1 373 ? -0.855 1.758 43.530 1.00 75.31 373 LYS A C 1
ATOM 3008 O O . LYS A 1 373 ? -1.736 1.575 44.368 1.00 75.31 373 LYS A O 1
ATOM 3013 N N . ALA A 1 374 ? 0.434 1.510 43.751 1.00 78.31 374 ALA A N 1
ATOM 3014 C CA . ALA A 1 374 ? 0.950 1.063 45.037 1.00 78.31 374 ALA A CA 1
ATOM 3015 C C . ALA A 1 374 ? 0.719 2.125 46.122 1.00 78.31 374 ALA A C 1
ATOM 3017 O O . ALA A 1 374 ? 0.298 1.790 47.227 1.00 78.31 374 ALA A O 1
ATOM 3018 N N . GLU A 1 375 ? 0.907 3.404 45.797 1.00 77.75 375 GLU A N 1
ATOM 3019 C CA . GLU A 1 375 ? 0.639 4.513 46.712 1.00 77.75 375 GLU A CA 1
ATOM 3020 C C . GLU A 1 375 ? -0.852 4.622 47.066 1.00 77.75 375 GLU A C 1
ATOM 3022 O O . GLU A 1 375 ? -1.201 4.676 48.245 1.00 77.75 375 GLU A O 1
ATOM 3027 N N . LYS A 1 376 ? -1.753 4.518 46.077 1.00 79.38 376 LYS A N 1
ATOM 3028 C CA . LYS A 1 376 ? -3.207 4.469 46.323 1.00 79.38 376 LYS A CA 1
ATOM 3029 C C . LYS A 1 376 ? -3.640 3.260 47.151 1.00 79.38 376 LYS A C 1
ATOM 3031 O O . LYS A 1 376 ? -4.566 3.377 47.951 1.00 79.38 376 LYS A O 1
ATOM 3036 N N . ALA A 1 377 ? -3.010 2.101 46.958 1.00 82.00 377 ALA A N 1
ATOM 3037 C CA . ALA A 1 377 ? -3.298 0.907 47.749 1.00 82.00 377 ALA A CA 1
ATOM 3038 C C . ALA A 1 377 ? -2.893 1.103 49.219 1.00 82.00 377 ALA A C 1
ATOM 3040 O O . ALA A 1 377 ? -3.703 0.837 50.104 1.00 82.00 377 ALA A O 1
ATOM 3041 N N . ARG A 1 378 ? -1.703 1.665 49.475 1.00 83.56 378 ARG A N 1
ATOM 3042 C CA . ARG A 1 378 ? -1.249 2.010 50.835 1.00 83.56 378 ARG A CA 1
ATOM 3043 C C . ARG A 1 378 ? -2.142 3.058 51.493 1.00 83.56 378 ARG A C 1
ATOM 3045 O O . ARG A 1 378 ? -2.464 2.935 52.669 1.00 83.56 378 ARG A O 1
ATOM 3052 N N . GLU A 1 379 ? -2.560 4.080 50.747 1.00 81.94 379 GLU A N 1
ATOM 3053 C CA . GLU A 1 379 ? -3.461 5.113 51.269 1.00 81.94 379 GLU A CA 1
ATOM 3054 C C . GLU A 1 379 ? -4.840 4.535 51.615 1.00 81.94 379 GLU A C 1
ATOM 3056 O O . GLU A 1 379 ? -5.413 4.882 52.647 1.00 81.94 379 GLU A O 1
ATOM 3061 N N . LYS A 1 380 ? -5.343 3.590 50.811 1.00 83.75 380 LYS A N 1
ATOM 3062 C CA . LYS A 1 380 ? -6.577 2.862 51.116 1.00 83.75 380 LYS A CA 1
ATOM 3063 C C . LYS A 1 380 ? -6.444 2.003 52.377 1.00 83.75 380 LYS A C 1
ATOM 3065 O O . LYS A 1 380 ? -7.300 2.108 53.246 1.00 83.75 380 LYS A O 1
ATOM 3070 N N . GLU A 1 381 ? -5.382 1.208 52.504 1.00 86.12 381 GLU A N 1
ATOM 3071 C CA . GLU A 1 381 ? -5.132 0.390 53.704 1.00 86.12 381 GLU A CA 1
ATOM 3072 C C . GLU A 1 381 ? -5.022 1.248 54.970 1.00 86.12 381 GLU A C 1
ATOM 3074 O O . GLU A 1 381 ? -5.590 0.913 56.009 1.00 86.12 381 GLU A O 1
ATOM 3079 N N . PHE A 1 382 ? -4.343 2.393 54.872 1.00 87.50 382 PHE A N 1
ATOM 3080 C CA . PHE A 1 382 ? -4.240 3.356 55.963 1.00 87.50 382 PHE A CA 1
ATOM 3081 C C . PHE A 1 382 ? -5.612 3.911 56.375 1.00 87.50 382 PHE A C 1
ATOM 3083 O O . PHE A 1 382 ? -5.926 3.957 57.564 1.00 87.50 382 PHE A O 1
ATOM 3090 N N . MET A 1 383 ? -6.449 4.303 55.409 1.00 86.69 383 MET A N 1
ATOM 3091 C CA . MET A 1 383 ? -7.797 4.809 55.685 1.00 86.69 383 MET A CA 1
ATOM 3092 C C . MET A 1 383 ? -8.718 3.720 56.250 1.00 86.69 383 MET A C 1
ATOM 3094 O O . MET A 1 383 ? -9.458 3.995 57.195 1.00 86.69 383 MET A O 1
ATOM 3098 N N . ASP A 1 384 ? -8.638 2.490 55.733 1.00 86.50 384 ASP A N 1
ATOM 3099 C CA . ASP A 1 384 ? -9.375 1.322 56.234 1.00 86.50 384 ASP A CA 1
ATOM 3100 C C . ASP A 1 384 ? -9.008 1.013 57.696 1.00 86.50 384 ASP A C 1
ATOM 3102 O O . ASP A 1 384 ? -9.894 0.726 58.502 1.00 86.50 384 ASP A O 1
ATOM 3106 N N . ALA A 1 385 ? -7.731 1.146 58.068 1.00 86.38 385 ALA A N 1
ATOM 3107 C CA . ALA A 1 385 ? -7.275 0.978 59.446 1.00 86.38 385 ALA A CA 1
ATOM 3108 C C . ALA A 1 385 ? -7.700 2.142 60.360 1.00 86.38 385 ALA A C 1
ATOM 3110 O O . ALA A 1 385 ? -8.189 1.915 61.467 1.00 86.38 385 ALA A O 1
ATOM 3111 N N . LEU A 1 386 ? -7.554 3.390 59.899 1.00 88.69 386 LEU A N 1
ATOM 3112 C CA . LEU A 1 386 ? -7.894 4.592 60.671 1.00 88.69 386 LEU A CA 1
ATOM 3113 C C . LEU A 1 386 ? -9.404 4.720 60.939 1.00 88.69 386 LEU A C 1
ATOM 3115 O O . LEU A 1 386 ? -9.820 5.263 61.963 1.00 88.69 386 LEU A O 1
ATOM 3119 N N . PHE A 1 387 ? -10.227 4.218 60.018 1.00 88.94 387 PHE A N 1
ATOM 3120 C CA . PHE A 1 387 ? -11.687 4.265 60.066 1.00 88.94 387 PHE A CA 1
ATOM 3121 C C . PHE A 1 387 ? -12.303 2.861 60.035 1.00 88.94 387 PHE A C 1
ATOM 3123 O O . PHE A 1 387 ? -13.306 2.639 59.351 1.00 88.94 387 PHE A O 1
ATOM 3130 N N . ALA A 1 388 ? -11.726 1.907 60.769 1.00 85.12 388 ALA A N 1
ATOM 3131 C CA . ALA A 1 388 ? -12.191 0.517 60.786 1.00 85.12 388 ALA A CA 1
ATOM 3132 C C . ALA A 1 388 ? -13.676 0.385 61.183 1.00 85.12 388 ALA A C 1
ATOM 3134 O O . ALA A 1 388 ? -14.427 -0.386 60.585 1.00 85.12 388 ALA A O 1
ATOM 3135 N N . ASP A 1 389 ? -14.129 1.203 62.135 1.00 83.75 389 ASP A N 1
ATOM 3136 C CA . ASP A 1 389 ? -15.525 1.280 62.582 1.00 83.75 389 ASP A CA 1
ATOM 3137 C C . ASP A 1 389 ? -16.471 1.935 61.558 1.00 83.75 389 ASP A C 1
ATOM 3139 O O . ASP A 1 389 ? -17.685 1.735 61.593 1.00 83.75 389 ASP A O 1
ATOM 3143 N N . SER A 1 390 ? -15.904 2.670 60.602 1.00 86.06 390 SER A N 1
ATOM 3144 C CA . SER A 1 390 ? -16.613 3.471 59.603 1.00 86.06 390 SER A CA 1
ATOM 3145 C C . SER A 1 390 ? -16.329 3.005 58.169 1.00 86.06 390 SER A C 1
ATOM 3147 O O . SER A 1 390 ? -16.493 3.773 57.222 1.00 86.06 390 SER A O 1
ATOM 3149 N N . ARG A 1 391 ? -15.908 1.744 57.984 1.00 83.50 391 ARG A N 1
ATOM 3150 C CA . ARG A 1 391 ? -15.603 1.129 56.673 1.00 83.50 391 ARG A CA 1
ATOM 3151 C C . ARG A 1 391 ? -14.585 1.921 55.838 1.00 83.50 391 ARG A C 1
ATOM 3153 O O . ARG A 1 391 ? -14.794 2.114 54.640 1.00 83.50 391 ARG A O 1
ATOM 3160 N N . GLY A 1 392 ? -13.540 2.446 56.475 1.00 82.88 392 GLY A N 1
ATOM 3161 C CA . GLY A 1 392 ? -12.484 3.199 55.789 1.00 82.88 392 GLY A CA 1
ATOM 3162 C C . GLY A 1 392 ? -12.894 4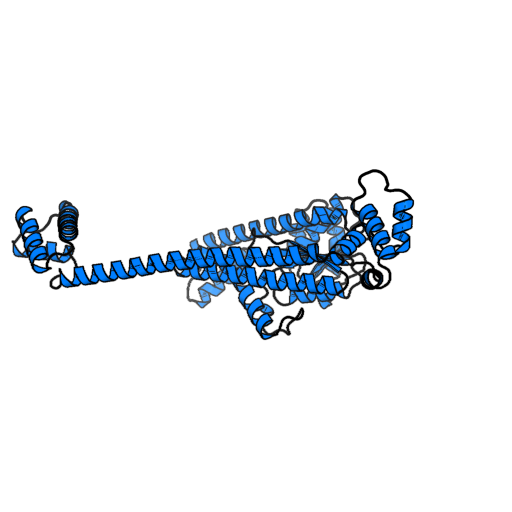.594 55.320 1.00 82.88 392 GLY A C 1
ATOM 3163 O O . GLY A 1 392 ? -12.152 5.266 54.603 1.00 82.88 392 GLY A O 1
ATOM 3164 N N . ARG A 1 393 ? -14.098 5.046 55.690 1.00 87.06 393 ARG A N 1
ATOM 3165 C CA . ARG A 1 393 ? -14.715 6.247 55.135 1.00 87.06 393 ARG A CA 1
ATOM 3166 C C . ARG A 1 393 ? -14.817 7.365 56.157 1.00 87.06 393 ARG A C 1
ATOM 3168 O O . ARG A 1 393 ? -15.618 7.319 57.088 1.00 87.06 393 ARG A O 1
ATOM 3175 N N . ILE A 1 394 ? -14.060 8.425 55.891 1.00 90.31 394 ILE A N 1
ATOM 3176 C CA . ILE A 1 394 ? -14.042 9.654 56.689 1.00 90.31 394 ILE A CA 1
ATOM 3177 C C . ILE A 1 394 ? -15.411 10.342 56.763 1.00 90.31 394 ILE A C 1
ATOM 3179 O O . ILE A 1 394 ? -15.750 10.965 57.764 1.00 90.31 394 ILE A O 1
ATOM 3183 N N . ASP A 1 395 ? -16.227 10.209 55.718 1.00 89.06 395 ASP A N 1
ATOM 3184 C CA . ASP A 1 395 ? -17.548 10.820 55.657 1.00 89.06 395 ASP A CA 1
ATOM 3185 C C . ASP A 1 395 ? -18.598 10.052 56.465 1.00 89.06 395 ASP A C 1
ATOM 3187 O O . ASP A 1 395 ? -19.495 10.668 57.039 1.00 89.06 395 ASP A O 1
ATOM 3191 N N . ILE A 1 396 ? -18.457 8.727 56.569 1.00 89.50 396 ILE A N 1
ATOM 3192 C CA . ILE A 1 396 ? -19.270 7.905 57.472 1.00 89.50 396 ILE A CA 1
ATOM 3193 C C . ILE A 1 396 ? -18.883 8.211 58.916 1.00 89.50 396 ILE A C 1
ATOM 3195 O O . ILE A 1 396 ? -19.765 8.466 59.733 1.00 89.50 396 ILE A O 1
ATOM 3199 N N . TYR A 1 397 ? -17.580 8.271 59.196 1.00 92.69 397 TYR A N 1
ATOM 3200 C CA . TYR A 1 397 ? -17.058 8.653 60.504 1.00 92.69 397 TYR A CA 1
ATOM 3201 C C . TYR A 1 397 ? -17.621 9.997 60.979 1.00 92.69 397 TYR A C 1
ATOM 3203 O O . TYR A 1 397 ? -18.194 10.072 62.063 1.00 92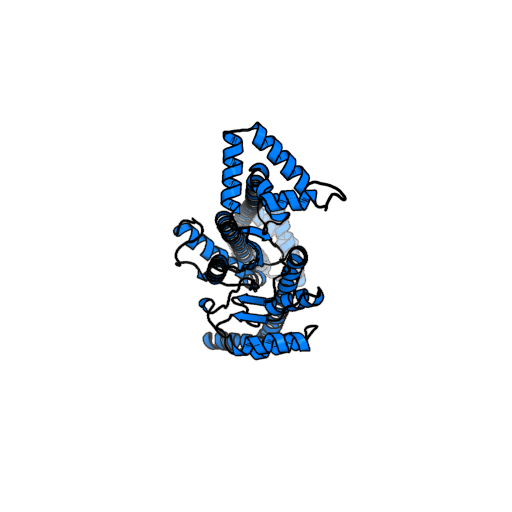.69 397 TYR A O 1
ATOM 3211 N N . ALA A 1 398 ? -17.532 11.042 60.148 1.00 90.50 398 ALA A N 1
ATOM 3212 C CA . ALA A 1 398 ? -17.991 12.376 60.526 1.00 90.50 398 ALA A CA 1
ATOM 3213 C C . ALA A 1 398 ? -19.494 12.402 60.865 1.00 90.50 398 ALA A C 1
ATOM 3215 O O . ALA A 1 398 ? -19.907 13.061 61.816 1.00 90.50 398 ALA A O 1
ATOM 3216 N N . ARG A 1 399 ? -20.321 11.656 60.118 1.00 89.50 399 ARG A N 1
ATOM 3217 C CA . ARG A 1 399 ? -21.766 11.551 60.391 1.00 89.50 399 ARG A CA 1
ATOM 3218 C C . ARG A 1 399 ? -22.056 10.791 61.677 1.00 89.50 399 ARG A C 1
ATOM 3220 O O . ARG A 1 399 ? -22.837 11.270 62.486 1.00 89.50 399 ARG A O 1
ATOM 3227 N N . GLN A 1 400 ? -21.406 9.647 61.878 1.00 88.62 400 GLN A N 1
ATOM 3228 C CA . GLN A 1 400 ? -21.593 8.838 63.082 1.00 88.62 400 GLN A CA 1
ATOM 3229 C C . GLN A 1 400 ? -21.138 9.574 64.345 1.00 88.62 400 GLN A C 1
ATOM 3231 O O . GLN A 1 400 ? -21.762 9.424 65.392 1.00 88.62 400 GLN A O 1
ATOM 3236 N N . HIS A 1 401 ? -20.063 10.361 64.259 1.00 89.38 401 HIS A N 1
ATOM 3237 C CA . HIS A 1 401 ? -19.589 11.170 65.379 1.00 89.38 401 HIS A CA 1
ATOM 3238 C C . HIS A 1 401 ? -20.602 12.267 65.741 1.00 89.38 401 HIS A C 1
ATOM 3240 O O . HIS A 1 401 ? -21.026 12.332 66.891 1.00 89.38 401 HIS A O 1
ATOM 3246 N N . ALA A 1 402 ? -21.084 13.022 64.745 1.00 88.44 402 ALA A N 1
ATOM 3247 C CA . ALA A 1 402 ? -22.141 14.023 64.930 1.00 88.44 402 ALA A CA 1
ATOM 3248 C C . ALA A 1 402 ? -23.422 13.431 65.535 1.00 88.44 402 ALA A C 1
ATOM 3250 O O . ALA A 1 402 ? -24.001 13.969 66.478 1.00 88.44 402 ALA A O 1
ATOM 3251 N N . GLU A 1 403 ? -23.854 12.272 65.038 1.00 88.69 403 GLU A N 1
ATOM 3252 C CA . GLU A 1 403 ? -25.053 11.608 65.549 1.00 88.69 403 GLU A CA 1
ATOM 3253 C C . GLU A 1 403 ? -24.894 11.166 67.014 1.00 88.69 403 GLU A C 1
ATOM 3255 O O . GLU A 1 403 ? -25.851 11.260 67.785 1.00 88.69 403 GLU A O 1
ATOM 3260 N N . LYS A 1 404 ? -23.692 10.744 67.435 1.00 85.94 404 LYS A N 1
ATOM 3261 C CA . LYS A 1 404 ? -23.403 10.378 68.835 1.00 85.94 404 LYS A CA 1
ATOM 3262 C C . LYS A 1 404 ? -23.489 11.566 69.793 1.00 85.94 404 LYS A C 1
ATOM 3264 O O . LYS A 1 404 ? -23.859 11.371 70.949 1.00 85.94 404 LYS A O 1
ATOM 3269 N N . THR A 1 405 ? -23.177 12.774 69.332 1.00 83.56 405 THR A N 1
ATOM 3270 C CA . THR A 1 405 ? -23.281 14.016 70.118 1.00 83.56 405 THR A CA 1
ATOM 3271 C C . THR A 1 405 ? -24.680 14.647 70.039 1.00 83.56 405 THR A C 1
ATOM 3273 O O . THR A 1 405 ? -24.941 15.671 70.670 1.00 83.56 405 THR A O 1
ATOM 3276 N N . GLY A 1 406 ? -25.618 14.009 69.326 1.00 83.00 406 GLY A N 1
ATOM 3277 C CA . GLY A 1 406 ? -27.016 14.434 69.222 1.00 83.00 406 GLY A CA 1
ATOM 3278 C C . GLY A 1 406 ? -27.264 15.537 68.191 1.00 83.00 406 GLY A C 1
ATOM 3279 O O . GLY A 1 406 ? -28.332 16.152 68.199 1.00 83.00 406 GLY A O 1
ATOM 3280 N N . VAL A 1 407 ? -26.305 15.792 67.299 1.00 87.88 407 VAL A N 1
ATOM 3281 C CA . VAL A 1 407 ? -26.385 16.817 66.250 1.00 87.88 407 VAL A CA 1
ATOM 3282 C C . VAL A 1 407 ? -26.221 16.208 64.857 1.00 87.88 407 VAL A C 1
ATOM 3284 O O . VAL A 1 407 ? -25.807 15.071 64.675 1.00 87.88 407 VAL A O 1
ATOM 3287 N N . THR A 1 408 ? -26.598 16.955 63.822 1.00 88.88 408 THR A N 1
ATOM 3288 C CA . THR A 1 408 ? -26.377 16.546 62.427 1.00 88.88 408 THR A CA 1
ATOM 3289 C C . THR A 1 408 ? -25.566 17.608 61.707 1.00 88.88 408 THR A C 1
ATOM 3291 O O . THR A 1 408 ? -25.723 18.804 61.960 1.00 88.88 408 THR A O 1
ATOM 3294 N N . ILE A 1 409 ? -24.683 17.181 60.801 1.00 89.12 409 ILE A N 1
ATOM 3295 C CA . ILE A 1 409 ? -23.880 18.108 60.001 1.00 89.12 409 ILE A CA 1
ATOM 3296 C C . ILE A 1 409 ? -24.757 18.652 58.865 1.00 89.12 409 ILE A C 1
ATOM 3298 O O . ILE A 1 409 ? -25.197 17.873 58.014 1.00 89.12 409 ILE A O 1
ATOM 3302 N N . PRO A 1 410 ? -24.995 19.973 58.788 1.00 88.44 410 PRO A N 1
ATOM 3303 C CA . PRO A 1 410 ? -25.736 20.568 57.686 1.00 88.44 410 PRO A CA 1
ATOM 3304 C C . PRO A 1 410 ? -25.048 20.303 56.344 1.00 88.44 410 PRO A C 1
ATOM 3306 O O . PRO A 1 410 ? -23.825 20.409 56.227 1.00 88.44 410 PRO A O 1
ATOM 3309 N N . TYR A 1 411 ? -25.837 20.021 55.305 1.00 86.06 411 TYR A N 1
ATOM 3310 C CA . TYR A 1 411 ? -25.329 19.670 53.972 1.00 86.06 411 TYR A CA 1
ATOM 3311 C C . TYR A 1 411 ? -24.324 20.695 53.413 1.00 86.06 411 TYR A C 1
ATOM 3313 O O . TYR A 1 411 ? -23.290 20.326 52.862 1.00 86.06 411 TYR A O 1
ATOM 3321 N N . ASN A 1 412 ? -24.576 21.990 53.627 1.00 87.25 412 ASN A N 1
ATOM 3322 C CA . ASN A 1 412 ? -23.709 23.082 53.176 1.00 87.25 412 ASN A CA 1
ATOM 3323 C C . ASN A 1 412 ? -22.371 23.194 53.935 1.00 87.25 412 ASN A C 1
ATOM 3325 O O . ASN A 1 412 ? -21.477 23.888 53.460 1.00 87.25 412 ASN A O 1
ATOM 3329 N N . LYS A 1 413 ? -22.216 22.526 55.086 1.00 87.69 413 LYS A N 1
ATOM 3330 C CA . LYS A 1 413 ? -20.973 22.496 55.878 1.00 87.69 413 LYS A CA 1
ATOM 3331 C C . LYS A 1 413 ? -20.203 21.182 55.748 1.00 87.69 413 LYS A C 1
ATOM 3333 O O . LYS A 1 413 ? -19.049 21.113 56.165 1.00 87.69 413 LYS A O 1
ATOM 3338 N N . PHE A 1 414 ? -20.804 20.159 55.140 1.00 88.81 414 PHE A N 1
ATOM 3339 C CA . PHE A 1 414 ? -20.249 18.808 55.103 1.00 88.81 414 PHE A CA 1
ATOM 3340 C C . PHE A 1 414 ? -18.865 18.752 54.437 1.00 88.81 414 PHE A C 1
ATOM 3342 O O . PHE A 1 414 ? -17.917 18.254 55.035 1.00 88.81 414 PHE A O 1
ATOM 3349 N N . ASN A 1 415 ? -18.699 19.356 53.256 1.00 88.00 415 ASN A N 1
ATOM 3350 C CA . ASN A 1 415 ? -17.401 19.380 52.565 1.00 88.00 415 ASN A CA 1
ATOM 3351 C C . ASN A 1 415 ? -16.315 20.128 53.355 1.00 88.00 415 ASN A C 1
ATOM 3353 O O . ASN A 1 415 ? -15.149 19.746 53.308 1.00 88.00 415 ASN A O 1
ATOM 3357 N N . THR A 1 416 ? -16.681 21.170 54.106 1.00 90.50 416 THR A N 1
ATOM 3358 C CA . THR A 1 416 ? -15.740 21.906 54.964 1.00 90.50 416 THR A CA 1
ATOM 3359 C C . THR A 1 416 ? -15.219 21.025 56.096 1.00 90.50 416 THR A C 1
ATOM 3361 O O . THR A 1 416 ? -14.018 21.032 56.357 1.00 90.50 416 THR A O 1
ATOM 3364 N N . VAL A 1 417 ? -16.097 20.228 56.716 1.00 90.12 417 VAL A N 1
ATOM 3365 C CA . VAL A 1 417 ? -15.725 19.252 57.753 1.00 90.12 417 VAL A CA 1
ATOM 3366 C C . VAL A 1 417 ? -14.801 18.178 57.174 1.00 90.12 417 VAL A C 1
ATOM 3368 O O . VAL A 1 417 ? -13.714 17.961 57.701 1.00 90.12 417 VAL A O 1
ATOM 3371 N N . ILE A 1 418 ? -15.163 17.564 56.041 1.00 93.50 418 ILE A N 1
ATOM 3372 C CA . ILE A 1 418 ? -14.340 16.516 55.411 1.00 93.50 418 ILE A CA 1
ATOM 3373 C C . ILE A 1 418 ? -12.947 17.030 55.037 1.00 93.50 418 ILE A C 1
ATOM 3375 O O . ILE A 1 418 ? -11.951 16.376 55.348 1.00 93.50 418 ILE A O 1
ATOM 3379 N N . ASN A 1 419 ? -12.857 18.226 54.451 1.00 89.94 419 ASN A N 1
ATOM 3380 C CA . ASN A 1 419 ? -11.573 18.829 54.099 1.00 89.94 419 ASN A CA 1
ATOM 3381 C C . ASN A 1 419 ? -10.720 19.146 55.338 1.00 89.94 419 ASN A C 1
ATOM 3383 O O . ASN A 1 419 ? -9.502 18.974 55.303 1.00 89.94 419 ASN A O 1
ATOM 3387 N N . ALA A 1 420 ? -11.327 19.601 56.441 1.00 89.50 420 ALA A N 1
ATOM 3388 C CA . ALA A 1 420 ? -10.610 19.860 57.692 1.00 89.50 420 ALA A CA 1
ATOM 3389 C C . ALA A 1 420 ? -10.011 18.570 58.275 1.00 89.50 420 ALA A C 1
ATOM 3391 O O . ALA A 1 420 ? -8.828 18.540 58.626 1.00 89.50 420 ALA A O 1
ATOM 3392 N N . LEU A 1 421 ? -10.797 17.491 58.289 1.00 91.81 421 LEU A N 1
ATOM 3393 C CA . LEU A 1 421 ? -10.355 16.175 58.744 1.00 91.81 421 LEU A CA 1
ATOM 3394 C C . LEU A 1 421 ? -9.256 15.600 57.828 1.00 91.81 421 LEU A C 1
ATOM 3396 O O . LEU A 1 421 ? -8.215 15.173 58.321 1.00 91.81 421 LEU A O 1
ATOM 3400 N N . GLN A 1 422 ? -9.413 15.666 56.501 1.00 90.81 422 GLN A N 1
ATOM 3401 C CA . GLN A 1 422 ? -8.385 15.230 55.538 1.00 90.81 422 GLN A CA 1
ATOM 3402 C C . GLN A 1 422 ? -7.078 16.017 55.680 1.00 90.81 422 GLN A C 1
ATOM 3404 O O . GLN A 1 422 ? -5.993 15.434 55.673 1.00 90.81 422 GLN A O 1
ATOM 3409 N N . ASN A 1 423 ? -7.159 17.336 55.865 1.00 90.12 423 ASN A N 1
ATOM 3410 C CA . ASN A 1 423 ? -5.982 18.166 56.107 1.00 90.12 423 ASN A CA 1
ATOM 3411 C C . ASN A 1 423 ? -5.276 17.793 57.414 1.00 90.12 423 ASN A C 1
ATOM 3413 O O . ASN A 1 423 ? -4.045 17.808 57.467 1.00 90.12 423 ASN A O 1
ATOM 3417 N N . LYS A 1 424 ? -6.030 17.439 58.462 1.00 90.56 424 LYS A N 1
ATOM 3418 C CA . LYS A 1 424 ? -5.452 16.975 59.726 1.00 90.56 424 LYS A CA 1
ATOM 3419 C C . LYS A 1 424 ? -4.749 15.629 59.565 1.00 90.56 424 LYS A C 1
ATOM 3421 O O . LYS A 1 424 ? -3.608 15.511 59.998 1.00 90.56 424 LYS A O 1
ATOM 3426 N N . ILE A 1 425 ? -5.377 14.674 58.878 1.00 90.88 425 ILE A N 1
ATOM 3427 C CA . ILE A 1 425 ? -4.783 13.369 58.551 1.00 90.88 425 ILE A CA 1
ATOM 3428 C C . ILE A 1 425 ? -3.473 13.554 57.782 1.00 90.88 425 ILE A C 1
ATOM 3430 O O . ILE A 1 425 ? -2.454 12.985 58.158 1.00 90.88 425 ILE A O 1
ATOM 3434 N N . ASN A 1 426 ? -3.469 14.407 56.754 1.00 87.19 426 ASN A N 1
ATOM 3435 C CA . ASN A 1 426 ? -2.274 14.675 55.953 1.00 87.19 426 ASN A CA 1
ATOM 3436 C C . ASN A 1 426 ? -1.129 15.294 56.769 1.00 87.19 426 ASN A C 1
ATOM 3438 O O . ASN A 1 426 ? 0.028 14.960 56.534 1.00 87.19 426 ASN A O 1
ATOM 3442 N N . ARG A 1 427 ? -1.433 16.164 57.741 1.00 87.88 427 ARG A N 1
ATOM 3443 C CA . ARG A 1 427 ? -0.426 16.773 58.631 1.00 87.88 427 ARG A CA 1
ATOM 3444 C C . ARG A 1 427 ? 0.137 15.807 59.670 1.00 87.88 427 ARG A C 1
ATOM 3446 O O . ARG A 1 427 ? 1.215 16.067 60.186 1.00 87.88 427 ARG A O 1
ATOM 3453 N N . MET A 1 428 ? -0.592 14.737 59.974 1.00 90.12 428 MET A N 1
ATOM 3454 C CA . MET A 1 428 ? -0.208 13.722 60.958 1.00 90.12 428 MET A CA 1
ATOM 3455 C C . MET A 1 428 ? 0.192 12.393 60.294 1.00 90.12 428 MET A C 1
ATOM 3457 O O . MET A 1 428 ? 0.273 11.367 60.969 1.00 90.12 428 MET A O 1
ATOM 3461 N N . LYS A 1 429 ? 0.446 12.386 58.972 1.00 79.62 429 LYS A N 1
ATOM 3462 C CA . LYS A 1 429 ? 0.957 11.210 58.248 1.00 79.62 429 LYS A CA 1
ATOM 3463 C C . LYS A 1 429 ? 2.277 10.761 58.899 1.00 79.62 429 LYS A C 1
ATOM 3465 O O . LYS A 1 429 ? 3.273 11.472 58.820 1.00 79.62 429 LYS A O 1
ATOM 3470 N N . GLY A 1 430 ? 2.267 9.589 59.539 1.00 77.94 430 GLY A N 1
ATOM 3471 C CA . GLY A 1 430 ? 3.413 9.014 60.261 1.00 77.94 430 GLY A CA 1
ATOM 3472 C C . GLY A 1 430 ? 3.241 8.910 61.782 1.00 77.94 430 GLY A C 1
ATOM 3473 O O . GLY A 1 430 ? 4.045 8.241 62.427 1.00 77.94 430 GLY A O 1
ATOM 3474 N N . GLU A 1 431 ? 2.201 9.518 62.357 1.00 85.44 431 GLU A N 1
ATOM 3475 C CA . GLU A 1 431 ? 1.832 9.318 63.764 1.00 85.44 431 GLU A CA 1
ATOM 3476 C C . GLU A 1 431 ? 1.023 8.024 63.973 1.00 85.44 431 GLU A C 1
ATOM 3478 O O . GLU A 1 431 ? 0.533 7.408 63.022 1.00 85.44 431 GLU A O 1
ATOM 3483 N N . ASN A 1 432 ? 0.876 7.594 65.231 1.00 89.62 432 ASN A N 1
ATOM 3484 C CA . ASN A 1 432 ? 0.053 6.432 65.566 1.00 89.62 432 ASN A CA 1
ATOM 3485 C C . ASN A 1 432 ? -1.429 6.719 65.239 1.00 89.62 432 ASN A C 1
ATOM 3487 O O . ASN A 1 432 ? -1.946 7.789 65.562 1.00 89.62 432 ASN A O 1
ATOM 3491 N N . LEU A 1 433 ? -2.122 5.743 64.641 1.00 89.19 433 LEU A N 1
ATOM 3492 C CA . LEU A 1 433 ? -3.545 5.813 64.280 1.00 89.19 433 LEU A CA 1
ATOM 3493 C C . LEU A 1 433 ? -4.444 6.301 65.427 1.00 89.19 433 LEU A C 1
ATOM 3495 O O . LEU A 1 433 ? -5.368 7.076 65.188 1.00 89.19 433 LEU A O 1
ATOM 3499 N N . GLU A 1 434 ? -4.161 5.902 66.666 1.00 88.06 434 GLU A N 1
ATOM 3500 C CA . GLU A 1 434 ? -4.937 6.304 67.843 1.00 88.06 434 GLU A CA 1
ATOM 3501 C C . GLU A 1 434 ? -4.799 7.808 68.142 1.00 88.06 434 GLU A C 1
ATOM 3503 O O . GLU A 1 434 ? -5.784 8.484 68.435 1.00 88.06 434 GLU A O 1
ATOM 3508 N N . GLN A 1 435 ? -3.602 8.375 67.966 1.00 88.75 435 GLN A N 1
ATOM 3509 C CA . GLN A 1 435 ? -3.352 9.814 68.139 1.00 88.75 435 GLN A CA 1
ATOM 3510 C C . GLN A 1 435 ? -4.014 10.647 67.040 1.00 88.75 435 GLN A C 1
ATOM 3512 O O . GLN A 1 435 ? -4.558 11.727 67.307 1.00 88.75 435 GLN A O 1
ATOM 3517 N N . ILE A 1 436 ? -3.997 10.129 65.807 1.00 90.50 436 ILE A N 1
ATOM 3518 C CA . ILE A 1 436 ? -4.721 10.728 64.687 1.00 90.50 436 ILE A CA 1
ATOM 3519 C C . ILE A 1 436 ? -6.213 10.730 65.018 1.00 90.50 436 ILE A C 1
ATOM 3521 O O . ILE A 1 436 ? -6.844 11.777 64.913 1.00 90.50 436 ILE A O 1
ATOM 3525 N N . ARG A 1 437 ? -6.765 9.609 65.497 1.00 89.31 437 ARG A N 1
ATOM 3526 C CA . ARG A 1 437 ? -8.189 9.493 65.822 1.00 89.31 437 ARG A CA 1
ATOM 3527 C C . ARG A 1 437 ? -8.638 10.471 66.905 1.00 89.31 437 ARG A C 1
ATOM 3529 O O . ARG A 1 437 ? -9.551 11.246 66.650 1.00 89.31 437 ARG A O 1
ATOM 3536 N N . ILE A 1 438 ? -7.922 10.534 68.027 1.00 91.06 438 ILE A N 1
ATOM 3537 C CA . ILE A 1 438 ? -8.194 11.494 69.112 1.00 91.06 438 ILE A CA 1
ATOM 3538 C C . ILE A 1 438 ? -8.172 12.938 68.590 1.00 91.06 438 ILE A C 1
ATOM 3540 O O . ILE A 1 438 ? -8.988 13.774 68.973 1.00 91.06 438 ILE A O 1
ATOM 3544 N N . SER A 1 439 ? -7.240 13.249 67.686 1.00 91.12 439 SER A N 1
ATOM 3545 C CA . SER A 1 439 ? -7.161 14.580 67.086 1.00 91.12 439 SER A CA 1
ATOM 3546 C C . SER A 1 439 ? -8.318 14.886 66.136 1.00 91.12 439 SER A C 1
ATOM 3548 O O . SER A 1 439 ? -8.688 16.051 65.999 1.00 91.12 439 SER A O 1
ATOM 3550 N N . LEU A 1 440 ? -8.865 13.876 65.457 1.00 93.06 440 LEU A N 1
ATOM 3551 C CA . LEU A 1 440 ? -10.046 14.031 64.613 1.00 93.06 440 LEU A CA 1
ATOM 3552 C C . LEU A 1 440 ? -11.309 14.210 65.457 1.00 93.06 440 LEU A C 1
ATOM 3554 O O . LEU A 1 440 ? -12.109 15.076 65.114 1.00 93.06 440 LEU A O 1
ATOM 3558 N N . ASP A 1 441 ? -11.466 13.455 66.547 1.00 91.12 441 ASP A N 1
ATOM 3559 C CA . ASP A 1 441 ? -12.584 13.610 67.491 1.00 91.12 441 ASP A CA 1
ATOM 3560 C C . ASP A 1 441 ? -12.574 15.036 68.076 1.00 91.12 441 ASP A C 1
ATOM 3562 O O . ASP A 1 441 ? -13.573 15.747 68.034 1.00 91.12 441 ASP A O 1
ATOM 3566 N N . LYS A 1 442 ? -11.397 15.536 68.478 1.00 92.06 442 LYS A N 1
ATOM 3567 C CA . LYS A 1 442 ? -11.240 16.911 68.974 1.00 92.06 442 LYS A CA 1
ATOM 3568 C C . LYS A 1 442 ? -11.617 17.981 67.940 1.00 92.06 442 LYS A C 1
ATOM 3570 O O . LYS A 1 442 ? -12.212 18.992 68.295 1.00 92.06 442 LYS A O 1
ATOM 3575 N N . ILE A 1 443 ? -11.273 17.782 66.664 1.00 92.62 443 ILE A N 1
ATOM 3576 C CA . ILE A 1 443 ? -11.688 18.706 65.592 1.00 92.62 443 ILE A CA 1
ATOM 3577 C C . ILE A 1 443 ? -13.205 18.686 65.424 1.00 92.62 443 ILE A C 1
ATOM 3579 O O . ILE A 1 443 ? -13.800 19.743 65.224 1.00 92.62 443 ILE A O 1
ATOM 3583 N N . MET A 1 444 ? -13.826 17.508 65.493 1.00 92.25 444 MET A N 1
ATOM 3584 C CA . MET A 1 444 ? -15.281 17.391 65.439 1.00 92.25 444 MET A CA 1
ATOM 3585 C C . MET A 1 444 ? -15.919 18.181 66.589 1.00 92.25 444 MET A C 1
ATOM 3587 O O . MET A 1 444 ? -16.735 19.067 66.326 1.00 92.25 444 MET A O 1
ATOM 3591 N N . GLU A 1 445 ? -15.427 17.997 67.818 1.00 90.19 445 GLU A N 1
ATOM 3592 C CA . GLU A 1 445 ? -15.901 18.718 69.006 1.00 90.19 445 GLU A CA 1
ATOM 3593 C C . GLU A 1 445 ? -15.719 20.242 68.887 1.00 90.19 445 GLU A C 1
ATOM 3595 O O . GLU A 1 445 ? -16.650 21.004 69.155 1.00 90.19 445 GLU A O 1
ATOM 3600 N N . GLU A 1 446 ? -14.550 20.711 68.431 1.00 89.38 446 GLU A N 1
ATOM 3601 C CA . GLU A 1 446 ? -14.263 22.139 68.206 1.00 89.38 446 GLU A CA 1
ATOM 3602 C C . GLU A 1 446 ? -15.186 22.760 67.143 1.00 89.38 446 GLU A C 1
ATOM 3604 O O . GLU A 1 446 ? -15.512 23.949 67.206 1.00 89.38 446 GLU A O 1
ATOM 3609 N N . MET A 1 447 ? -15.632 21.961 66.170 1.00 87.19 447 MET A N 1
ATOM 3610 C CA . MET A 1 447 ? -16.592 22.367 65.140 1.00 87.19 447 MET A CA 1
ATOM 3611 C C . MET A 1 447 ? -18.058 22.246 65.592 1.00 87.19 447 MET A C 1
ATOM 3613 O O . MET A 1 447 ? -18.947 22.706 64.866 1.00 87.19 447 MET A O 1
ATOM 3617 N N . GLY A 1 448 ? -18.307 21.690 66.782 1.00 84.12 448 GLY A N 1
ATOM 3618 C CA . GLY A 1 448 ? -19.634 21.496 67.365 1.00 84.12 448 GLY A CA 1
ATOM 3619 C C . GLY A 1 448 ? -20.356 20.235 66.884 1.00 84.12 448 GLY A C 1
ATOM 3620 O O . GLY A 1 448 ? -21.585 20.263 66.791 1.00 84.12 448 GLY A O 1
ATOM 3621 N N . TYR A 1 449 ? -19.611 19.176 66.545 1.00 84.12 449 TYR A N 1
ATOM 3622 C CA . TYR A 1 449 ? -20.105 17.886 66.050 1.00 84.12 449 TYR A CA 1
ATOM 3623 C C . TYR A 1 449 ? -19.507 16.701 66.815 1.00 84.12 449 TYR A C 1
ATOM 3625 O O . TYR A 1 449 ? -18.373 16.793 67.313 1.00 84.12 449 TYR A O 1
#

InterPro domains:
  IPR025714 Methyltransferase domain [PF13679] (39-178)

Foldseek 3Di:
DLVVLVVVVQVVQVVVVHHQDPVNSVVSVVVVVVVVVVVVVLLVVLVVVCVVCLVVPDLLAQEEEEFLCQLVLNQLSVVLVCVVVVRNHQAYAYAHLDPPSPVVNLVSLVVGPPSVSSCRRVVVRVVQYNHHLVSTPDAQNYAYEYEALEACRQVVSLVVNLPYNHFKYKYFYAQRLNVQPPDDDLPQPNVLRNVLSNLLVLLPCPVVLVVDDDPVNVVSVVSLLSNLVSLVVVVVSSQVVLVVSQKNKDWADDPPGSTTTMIMIGHHPPCLVVVLVVLVVCCVPPVVVSVVVVVVLCCLQVVPDDPPDPVNVVVQPVVHPRDDSVSSVVSVCVVDVCNVVCVVVVVVVVSVVVVVVVVVVVVVVVVVVVVVVVVVVVLQVLLCVLPVVQRSDPLSVLQVLQVVLVHGDDPVCSVVLSVVLVVLCVVCVPPDSVVSNVVNSVSSVVVVD